Protein AF-0000000079326533 (afdb_homodimer)

Foldseek 3Di:
DAAFLRLVVVLQPDADAQQKKKWFFQAFLWIWIDFHNAIETFLQQQDDDPQWPDHGRYDLLRLQRHQEYEFFAPDCSGVVLVRVLNNCVSHVNYAYEAAPVCLVVSCVSSVPHSVSYDHAFAQDWDDGPQKIKHWHQAQLVHRDADPVPRGHRGTWMWIDHSNAIETRRGAHADDPCPLVSVCVVPAHQEYEAEALADDDVCVVVVNRHGHHLVRLLVSCLSRQHNEYEYHNAHTGPVRHDDCVVSVVVNCVPRVRRHYDDDDGSDMDMIGHD/DAAFLRLVVVLQPDADAQQKKKWFFQAFLWIWIDFHNAIETFLQQQDDDPQWPDHGRYDLLRLQRHQEYEAFAPDCSRVVLVRVLSNCVSHVNYAYEAAPVCLVVSCVPSVPHSVSYDHAFAQDWDDGPQKIKHWHQAQLVHRDADPVPRGHRGTWMWIDHSNAIETRRGAHADDPCPLVSVCVVPAHQEYEAEALADDDVCVVVVNRHGHHLVRLLVSCLSRQHNEYEYHNAHTGPVRHDDCVVSVVVNCVPRVRRHYDDDDGSDMDMTGHD

Radius of gyration: 26.58 Å; Cα contacts (8 Å, |Δi|>4): 1371; chains: 2; bounding box: 43×78×54 Å

Secondary structure (DSSP, 8-state):
---HHHHHHHHHH----TTEEEEEEEETTEEEEEETTEEEEES---S--TT-SS--SS-GGG----SEEE--SSSTTTS-HHHHHHHHHHSTT-EEEEEGGGHHHHHHHHT--GGGEEEE-BT-EEEETTEEEEEEE-BSSS----TTT---SSEEEEEEETTEEEEE--S-B--TTHHHHHHTT-S-SEEEEE-----HHHHHTT------HHHHHHHHHHH--SEEEEESSSS-GGG---HHHHHHHHHHH-TTS-B----TT-EEEEE--/---HHHHHHHHHH----TTEEEEEEEETTEEEEEETTEEEEES---S--TT-SS--SS-GGG----SEEE--SSSTTTS-HHHHHHHHHHSTT-EEEEEGGGHHHHHHHHT--GGGEEEE-BT-EEEETTEEEEEEE-BSSS----TTT---SSEEEEEEETTEEEEE--S-B--TTHHHHHHTT-S-SEEEEE-----HHHHHTT------HHHHHHHHHHH--SEEEEESSSS-GGG---HHHHHHHHHHH-TTS-B----TT-EEEEE--

Organism: NCBI:txid704125

Sequence (546 aa):
MKKGLDLIKDIDDCVLEDGKIAFWWLGQLGYVIKIGKTVVYLDAFLSENVDRNVQPLLKPQEVVNADIILGTHDHEDHIDRGVWHQLSISSPNAKFVVSKLLIKSLSRELNIPEDRFIGLDDGMSISEANLKISGIASAHEFLDQDLKTGIYPYLGYIIEGNGCVLYHSGDTCLYEGMYSKLKKWGSLDIMFIPINGRDAARYNRNCIGNMTYQEAVDLAGHLKPGLVVPGHYEMFSLNSEDPLLFKDYLEAKYPGVEYWIGNHGDRVLVRHKMKKGLDLIKDIDDCVLEDGKIAFWWLGQLGYVIKIGKTVVYLDAFLSENVDRNVQPLLKPQEVVNADIILGTHDHEDHIDRGVWHQLSISSPNAKFVVSKLLIKSLSRELNIPEDRFIGLDDGMSISEANLKISGIASAHEFLDQDLKTGIYPYLGYIIEGNGCVLYHSGDTCLYEGMYSKLKKWGSLDIMFIPINGRDAARYNRNCIGNMTYQEAVDLAGHLKPGLVVPGHYEMFSLNSEDPLLFKDYLEAKYPGVEYWIGNHGDRVLVRHK

pLDDT: mean 97.2, std 2.76, range [72.44, 98.88]

Structure (mmCIF, N/CA/C/O backbone):
data_AF-0000000079326533-model_v1
#
loop_
_entity.id
_entity.type
_entity.pdbx_description
1 polymer 'MBL fold metallo-hydrolase'
#
loop_
_atom_site.group_PDB
_atom_site.id
_atom_site.type_symbol
_atom_site.label_atom_id
_atom_site.label_alt_id
_atom_site.label_comp_id
_atom_site.label_asym_id
_atom_site.label_entity_id
_atom_site.label_seq_id
_atom_site.pdbx_PDB_ins_code
_atom_site.Cartn_x
_atom_site.Cartn_y
_atom_site.Cartn_z
_atom_site.occupancy
_atom_site.B_iso_or_equiv
_atom_site.auth_seq_id
_atom_site.auth_comp_id
_atom_site.auth_asym_id
_atom_site.auth_atom_id
_atom_site.pdbx_PDB_model_num
ATOM 1 N N . MET A 1 1 ? 11.477 -17.484 -27.344 1 78.31 1 MET A N 1
ATOM 2 C CA . MET A 1 1 ? 10.352 -17.938 -26.531 1 78.31 1 MET A CA 1
ATOM 3 C C . MET A 1 1 ? 9.992 -19.375 -26.859 1 78.31 1 MET A C 1
ATOM 5 O O . MET A 1 1 ? 9.703 -19.703 -28.016 1 78.31 1 MET A O 1
ATOM 9 N N . LYS A 1 2 ? 10.305 -20.312 -25.922 1 86.81 2 LYS A N 1
ATOM 10 C CA . LYS A 1 2 ? 9.945 -21.719 -26.125 1 86.81 2 LYS A CA 1
ATOM 11 C C . LYS A 1 2 ? 8.461 -21.953 -25.844 1 86.81 2 LYS A C 1
ATOM 13 O O . LYS A 1 2 ? 7.898 -21.375 -24.922 1 86.81 2 LYS A O 1
ATOM 18 N N . LYS A 1 3 ? 7.836 -22.828 -26.719 1 94.25 3 LYS A N 1
ATOM 19 C CA . LYS A 1 3 ? 6.434 -23.172 -26.516 1 94.25 3 LYS A CA 1
ATOM 20 C C . LYS A 1 3 ? 6.176 -24.641 -26.875 1 94.25 3 LYS A C 1
ATOM 22 O O . LYS A 1 3 ? 7.066 -25.312 -27.391 1 94.25 3 LYS A O 1
ATOM 27 N N . GLY A 1 4 ? 5.086 -25.062 -26.531 1 96.5 4 GLY A N 1
ATOM 28 C CA . GLY A 1 4 ? 4.664 -26.406 -26.875 1 96.5 4 GLY A CA 1
ATOM 29 C C . GLY A 1 4 ? 5.629 -27.469 -26.391 1 96.5 4 GLY A C 1
ATOM 30 O O . GLY A 1 4 ? 6.109 -27.422 -25.25 1 96.5 4 GLY A O 1
ATOM 31 N N . LEU A 1 5 ? 5.852 -28.422 -27.203 1 96.88 5 LEU A N 1
ATOM 32 C CA . LEU A 1 5 ? 6.656 -29.594 -26.844 1 96.88 5 LEU A CA 1
ATOM 33 C C . LEU A 1 5 ? 8.109 -29.188 -26.594 1 96.88 5 LEU A C 1
ATOM 35 O O . LEU A 1 5 ? 8.797 -29.797 -25.781 1 96.88 5 LEU A O 1
ATOM 39 N N . ASP A 1 6 ? 8.523 -28.172 -27.281 1 97.25 6 ASP A N 1
ATOM 40 C CA . ASP A 1 6 ? 9.875 -27.672 -27.031 1 97.25 6 ASP A CA 1
ATOM 41 C C . ASP A 1 6 ? 10.023 -27.156 -25.609 1 97.25 6 ASP A C 1
ATOM 43 O O . ASP A 1 6 ? 11.062 -27.328 -24.984 1 97.25 6 ASP A O 1
ATOM 47 N N . LEU A 1 7 ? 9.031 -26.438 -25.109 1 98.19 7 LEU A N 1
ATOM 48 C CA . LEU A 1 7 ? 9.023 -25.953 -23.719 1 98.19 7 LEU A CA 1
ATOM 49 C C . LEU A 1 7 ? 8.992 -27.125 -22.75 1 98.19 7 LEU A C 1
ATOM 51 O O . LEU A 1 7 ? 9.758 -27.156 -21.781 1 98.19 7 LEU A O 1
ATOM 55 N N . ILE A 1 8 ? 8.164 -28.141 -23.031 1 98.44 8 ILE A N 1
ATOM 56 C CA . ILE A 1 8 ? 8.062 -29.312 -22.172 1 98.44 8 ILE A CA 1
ATOM 57 C C . ILE A 1 8 ? 9.414 -30.016 -22.109 1 98.44 8 ILE A C 1
ATOM 59 O O . ILE A 1 8 ? 9.883 -30.391 -21.031 1 98.44 8 ILE A O 1
ATOM 63 N N . LYS A 1 9 ? 10 -30.141 -23.25 1 97.88 9 LYS A N 1
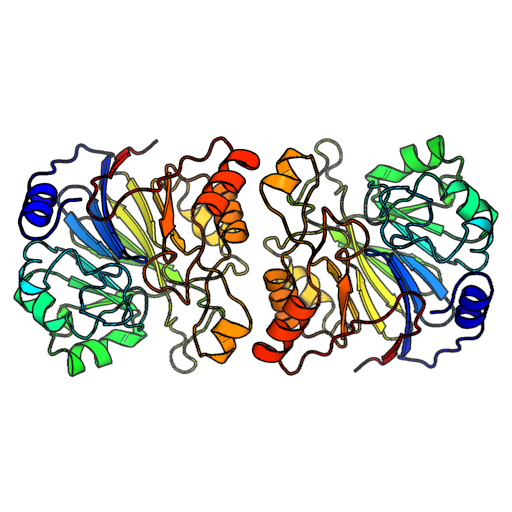ATOM 64 C CA . LYS A 1 9 ? 11.305 -30.781 -23.328 1 97.88 9 LYS A CA 1
ATOM 65 C C . LYS A 1 9 ? 12.344 -30 -22.531 1 97.88 9 LYS A C 1
ATOM 67 O O . LYS A 1 9 ? 13.188 -30.578 -21.844 1 97.88 9 LYS A O 1
ATOM 72 N N . ASP A 1 10 ? 12.352 -28.688 -22.672 1 98.19 10 ASP A N 1
ATOM 73 C CA . ASP A 1 10 ? 13.289 -27.859 -21.938 1 98.19 10 ASP A CA 1
ATOM 74 C C . ASP A 1 10 ? 13.125 -28.047 -20.422 1 98.19 10 ASP A C 1
ATOM 76 O O . ASP A 1 10 ? 14.117 -28.125 -19.688 1 98.19 10 ASP A O 1
ATOM 80 N N . ILE A 1 11 ? 11.898 -28.094 -19.938 1 98.25 11 ILE A N 1
ATOM 81 C CA . ILE A 1 11 ? 11.602 -28.312 -18.516 1 98.25 11 ILE A CA 1
ATOM 82 C C . ILE A 1 11 ? 12.109 -29.688 -18.094 1 98.25 11 ILE A C 1
ATOM 84 O O . ILE A 1 11 ? 12.789 -29.812 -17.062 1 98.25 11 ILE A O 1
ATOM 88 N N . ASP A 1 12 ? 11.828 -30.688 -18.891 1 98 12 ASP A N 1
ATOM 89 C CA . ASP A 1 12 ? 12.188 -32.062 -18.547 1 98 12 ASP A CA 1
ATOM 90 C C . ASP A 1 12 ? 13.703 -32.25 -18.547 1 98 12 ASP A C 1
ATOM 92 O O . ASP A 1 12 ? 14.234 -33 -17.719 1 98 12 ASP A O 1
ATOM 96 N N . ASP A 1 13 ? 14.359 -31.547 -19.438 1 97.75 13 ASP A N 1
ATOM 97 C CA . ASP A 1 13 ? 15.805 -31.719 -19.594 1 97.75 13 ASP A CA 1
ATOM 98 C C . ASP A 1 13 ? 16.578 -30.906 -18.562 1 97.75 13 ASP A C 1
ATOM 100 O O . ASP A 1 13 ? 17.781 -31.109 -18.375 1 97.75 13 ASP A O 1
ATOM 104 N N . CYS A 1 14 ? 15.891 -30.016 -17.938 1 97.62 14 CYS A N 1
ATOM 105 C CA . CYS A 1 14 ? 16.547 -29.172 -16.953 1 97.62 14 CYS A CA 1
ATOM 106 C C . CYS A 1 14 ? 16.891 -29.969 -15.695 1 97.62 14 CYS A C 1
ATOM 108 O O . CYS A 1 14 ? 16 -30.469 -15.008 1 97.62 14 CYS A O 1
ATOM 110 N N . VAL A 1 15 ? 18.172 -30.156 -15.422 1 97.25 15 VAL A N 1
ATOM 111 C CA . VAL A 1 15 ? 18.656 -30.828 -14.219 1 97.25 15 VAL A CA 1
ATOM 112 C C . VAL A 1 15 ? 19.219 -29.812 -13.242 1 97.25 15 VAL A C 1
ATOM 114 O O . VAL A 1 15 ? 20.078 -29 -13.609 1 97.25 15 VAL A O 1
ATOM 117 N N . LEU A 1 16 ? 18.719 -29.859 -12.023 1 97 16 LEU A N 1
ATOM 118 C CA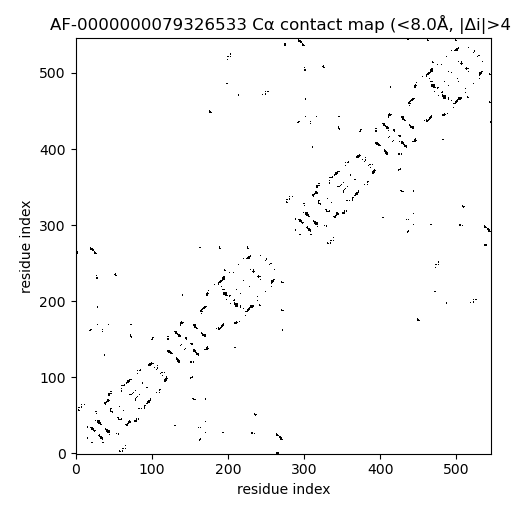 . LEU A 1 16 ? 19.078 -28.828 -11.055 1 97 16 LEU A CA 1
ATOM 119 C C . LEU A 1 16 ? 19.953 -29.406 -9.961 1 97 16 LEU A C 1
ATOM 121 O O . LEU A 1 16 ? 19.672 -30.484 -9.43 1 97 16 LEU A O 1
ATOM 125 N N . GLU A 1 17 ? 21 -28.672 -9.648 1 96.06 17 GLU A N 1
ATOM 126 C CA . GLU A 1 17 ? 21.797 -28.969 -8.469 1 96.06 17 GLU A CA 1
ATOM 127 C C . GLU A 1 17 ? 21.094 -28.531 -7.188 1 96.06 17 GLU A C 1
ATOM 129 O O . GLU A 1 17 ? 20.109 -27.797 -7.238 1 96.06 17 GLU A O 1
ATOM 134 N N . ASP A 1 18 ? 21.641 -29.047 -6.062 1 95.5 18 ASP A N 1
ATOM 135 C CA . ASP A 1 18 ? 21.109 -28.594 -4.773 1 95.5 18 ASP A CA 1
ATOM 136 C C . ASP A 1 18 ? 21.219 -27.078 -4.637 1 95.5 18 ASP A C 1
ATOM 138 O O . ASP A 1 18 ? 22.219 -26.484 -5.027 1 95.5 18 ASP A O 1
ATOM 142 N N . GLY A 1 19 ? 20.188 -26.484 -4.176 1 96.56 19 GLY A N 1
ATOM 143 C CA . GLY A 1 19 ? 20.219 -25.047 -3.939 1 96.56 19 GLY A CA 1
ATOM 144 C C . GLY A 1 19 ? 19.844 -24.234 -5.168 1 96.56 19 GLY A C 1
ATOM 145 O O . GLY A 1 19 ? 20.078 -23.031 -5.207 1 96.56 19 GLY A O 1
ATOM 146 N N . LYS A 1 20 ? 19.281 -24.953 -6.176 1 97 20 LYS A N 1
ATOM 147 C CA . LYS A 1 20 ? 18.875 -24.234 -7.383 1 97 20 LYS A CA 1
ATOM 148 C C . LYS A 1 20 ? 17.406 -24.484 -7.695 1 97 20 LYS A C 1
ATOM 150 O O . LYS A 1 20 ? 16.859 -25.531 -7.336 1 97 20 LYS A O 1
ATOM 155 N N . ILE A 1 21 ? 16.844 -23.547 -8.328 1 97.62 21 ILE A N 1
ATOM 156 C CA . ILE A 1 21 ? 15.469 -23.609 -8.797 1 97.62 21 ILE A CA 1
ATOM 157 C C . ILE A 1 21 ? 15.359 -22.969 -10.18 1 97.62 21 ILE A C 1
ATOM 159 O O . ILE A 1 21 ? 16.109 -22.047 -10.492 1 97.62 21 ILE A O 1
ATOM 163 N N . ALA A 1 22 ? 14.555 -23.562 -11.008 1 98.5 22 ALA A N 1
ATOM 164 C CA . ALA A 1 22 ? 14.281 -22.969 -12.32 1 98.5 22 ALA A CA 1
ATOM 165 C C . ALA A 1 22 ? 12.805 -22.641 -12.469 1 98.5 22 ALA A C 1
ATOM 167 O O . ALA A 1 22 ? 11.945 -23.328 -11.906 1 98.5 22 ALA A O 1
ATOM 168 N N . PHE A 1 23 ? 12.539 -21.562 -13.203 1 98.75 23 PHE A N 1
ATOM 169 C CA . PHE A 1 23 ? 11.148 -21.297 -13.539 1 98.75 23 PHE A CA 1
ATOM 170 C C . PHE A 1 23 ? 11.016 -20.859 -14.992 1 98.75 23 PHE A C 1
ATOM 172 O O . PHE A 1 23 ? 12.008 -20.453 -15.617 1 98.75 23 PHE A O 1
ATOM 179 N N . TRP A 1 24 ? 9.859 -21.047 -15.539 1 98.81 24 TRP A N 1
ATOM 180 C CA . TRP A 1 24 ? 9.406 -20.594 -16.844 1 98.81 24 TRP A CA 1
ATOM 181 C C . TRP A 1 24 ? 8.102 -19.812 -16.734 1 98.81 24 TRP A C 1
ATOM 183 O O . TRP A 1 24 ? 7.137 -20.281 -16.125 1 98.81 24 TRP A O 1
ATOM 193 N N . TRP A 1 25 ? 8.078 -18.656 -17.328 1 98.62 25 TRP A N 1
ATOM 194 C CA . TRP A 1 25 ? 6.898 -17.797 -17.234 1 98.62 25 TRP A CA 1
ATOM 195 C C . TRP A 1 25 ? 5.875 -18.172 -18.297 1 98.62 25 TRP A C 1
ATOM 197 O O . TRP A 1 25 ? 6.188 -18.172 -19.5 1 98.62 25 TRP A O 1
ATOM 207 N N . LEU A 1 26 ? 4.688 -18.438 -17.844 1 98 26 LEU A N 1
ATOM 208 C CA . LEU A 1 26 ? 3.617 -18.797 -18.766 1 98 26 LEU A CA 1
ATOM 209 C C . LEU A 1 26 ? 2.732 -17.594 -19.078 1 98 26 LEU A C 1
ATOM 211 O O . LEU A 1 26 ? 1.905 -17.641 -19.984 1 98 26 LEU A O 1
ATOM 215 N N . GLY A 1 27 ? 2.893 -16.531 -18.359 1 96.81 27 GLY A N 1
ATOM 216 C CA . GLY A 1 27 ? 2.062 -15.344 -18.484 1 96.81 27 GLY A CA 1
ATOM 217 C C . GLY A 1 27 ? 1.188 -15.102 -17.266 1 96.81 27 GLY A C 1
ATOM 218 O O . GLY A 1 27 ? 0.969 -16 -16.453 1 96.81 27 GLY A O 1
ATOM 219 N N . GLN A 1 28 ? 0.713 -13.773 -17.094 1 96.56 28 GLN A N 1
ATOM 220 C CA . GLN A 1 28 ? -0.075 -13.406 -15.914 1 96.56 28 GLN A CA 1
ATOM 221 C C . GLN A 1 28 ? 0.679 -13.719 -14.625 1 96.56 28 GLN A C 1
ATOM 223 O O . GLN A 1 28 ? 1.794 -13.234 -14.422 1 96.56 28 GLN A O 1
ATOM 228 N N . LEU A 1 29 ? 0.212 -14.531 -13.766 1 98.12 29 LEU A N 1
ATOM 229 C CA . LEU A 1 29 ? 0.933 -15.062 -12.609 1 98.12 29 LEU A CA 1
ATOM 230 C C . LEU A 1 29 ? 1.114 -16.578 -12.734 1 98.12 29 LEU A C 1
ATOM 232 O O . LEU A 1 29 ? 1.113 -17.281 -11.727 1 98.12 29 LEU A O 1
ATOM 236 N N . GLY A 1 30 ? 1.212 -16.969 -13.992 1 98.44 30 GLY A N 1
ATOM 237 C CA . GLY A 1 30 ? 1.412 -18.375 -14.273 1 98.44 30 GLY A CA 1
ATOM 238 C C . GLY A 1 30 ? 2.865 -18.734 -14.516 1 98.44 30 GLY A C 1
ATOM 239 O O . GLY A 1 30 ? 3.539 -18.109 -15.336 1 98.44 30 GLY A O 1
ATOM 240 N N . TYR A 1 31 ? 3.324 -19.766 -13.859 1 98.75 31 TYR A N 1
ATOM 241 C CA . TYR A 1 31 ? 4.711 -20.219 -13.977 1 98.75 31 TYR A CA 1
ATOM 242 C C . TYR A 1 31 ? 4.801 -21.734 -13.93 1 98.75 31 TYR A C 1
ATOM 244 O O . TYR A 1 31 ? 3.934 -22.406 -13.352 1 98.75 31 TYR A O 1
ATOM 252 N N . VAL A 1 32 ? 5.82 -22.266 -14.586 1 98.81 32 VAL A N 1
ATOM 253 C CA . VAL A 1 32 ? 6.332 -23.594 -14.242 1 98.81 32 VAL A CA 1
ATOM 254 C C . VAL A 1 32 ? 7.598 -23.453 -13.406 1 98.81 32 VAL A C 1
ATOM 256 O O . VAL A 1 32 ? 8.492 -22.672 -13.742 1 98.81 32 VAL A O 1
ATOM 259 N N . ILE A 1 33 ? 7.582 -24.125 -12.312 1 98.69 33 ILE A N 1
ATOM 260 C CA . ILE A 1 33 ? 8.773 -24.156 -11.469 1 98.69 33 ILE A CA 1
ATOM 261 C C . ILE A 1 33 ? 9.32 -25.578 -11.391 1 98.69 33 ILE A C 1
ATOM 263 O O . ILE A 1 33 ? 8.555 -26.531 -11.289 1 98.69 33 ILE A O 1
ATOM 267 N N . LYS A 1 34 ? 10.539 -25.719 -11.578 1 98.56 34 LYS A N 1
ATOM 268 C CA . LYS A 1 34 ? 11.227 -26.953 -11.25 1 98.56 34 LYS A CA 1
ATOM 269 C C . LYS A 1 34 ? 12.109 -26.797 -10.016 1 98.56 34 LYS A C 1
ATOM 271 O O . LYS A 1 34 ? 12.953 -25.891 -9.969 1 98.56 34 LYS A O 1
ATOM 276 N N . ILE A 1 35 ? 11.844 -27.547 -9.047 1 97 35 ILE A N 1
ATOM 277 C CA . ILE A 1 35 ? 12.57 -27.547 -7.777 1 97 35 ILE A CA 1
ATOM 278 C C . ILE A 1 35 ? 13 -28.969 -7.434 1 97 35 ILE A C 1
ATOM 280 O O . ILE A 1 35 ? 12.172 -29.812 -7.094 1 97 35 ILE A O 1
ATOM 284 N N . GLY A 1 36 ? 14.32 -29.203 -7.465 1 95.38 36 GLY A N 1
ATOM 285 C CA . GLY A 1 36 ? 14.766 -30.594 -7.496 1 95.38 36 GLY A CA 1
ATOM 286 C C . GLY A 1 36 ? 14.281 -31.359 -8.711 1 95.38 36 GLY A C 1
ATOM 287 O O . GLY A 1 36 ? 14.516 -30.938 -9.852 1 95.38 36 GLY A O 1
ATOM 288 N N . LYS A 1 37 ? 13.547 -32.406 -8.461 1 95.88 37 LYS A N 1
ATOM 289 C CA . LYS A 1 37 ? 13.008 -33.219 -9.555 1 95.88 37 LYS A CA 1
ATOM 290 C C . LYS A 1 37 ? 11.523 -32.938 -9.758 1 95.88 37 LYS A C 1
ATOM 292 O O . LYS A 1 37 ? 10.906 -33.438 -10.695 1 95.88 37 LYS A O 1
ATOM 297 N N . THR A 1 38 ? 10.969 -32.094 -8.898 1 98.19 38 THR A N 1
ATOM 298 C CA . THR A 1 38 ? 9.531 -31.844 -8.891 1 98.19 38 THR A CA 1
ATOM 299 C C . THR A 1 38 ? 9.156 -30.703 -9.828 1 98.19 38 THR A C 1
ATOM 301 O O . THR A 1 38 ? 9.82 -29.656 -9.836 1 98.19 38 THR A O 1
ATOM 304 N N . VAL A 1 39 ? 8.164 -30.906 -10.664 1 98.81 39 VAL A N 1
ATOM 305 C CA . VAL A 1 39 ? 7.641 -29.891 -11.562 1 98.81 39 VAL A CA 1
ATOM 306 C C . VAL A 1 39 ? 6.297 -29.375 -11.047 1 98.81 39 VAL A C 1
ATOM 308 O O . VAL A 1 39 ? 5.363 -30.156 -10.852 1 98.81 39 VAL A O 1
ATOM 311 N N . VAL A 1 40 ? 6.195 -28.062 -10.805 1 98.88 40 VAL A N 1
ATOM 312 C CA . VAL A 1 40 ? 4.992 -27.438 -10.266 1 98.88 40 VAL A CA 1
ATOM 313 C C . VAL A 1 40 ? 4.457 -26.406 -11.266 1 98.88 40 VAL A C 1
ATOM 315 O O . VAL A 1 40 ? 5.203 -25.547 -11.742 1 98.88 40 VAL A O 1
ATOM 318 N N . TYR A 1 41 ? 3.229 -26.5 -11.648 1 98.88 41 TYR A N 1
ATOM 319 C CA . TYR A 1 41 ? 2.545 -25.469 -12.406 1 98.88 41 TYR A CA 1
ATOM 320 C C . TYR A 1 41 ? 1.752 -24.547 -11.477 1 98.88 41 TYR A C 1
ATOM 322 O O . TYR A 1 41 ? 0.833 -25 -10.789 1 98.88 41 TYR A O 1
ATOM 330 N N . LEU A 1 42 ? 2.107 -23.266 -11.438 1 98.75 42 LEU A N 1
ATOM 331 C CA . LEU A 1 42 ? 1.472 -22.234 -10.602 1 98.75 42 LEU A CA 1
ATOM 332 C C . LEU A 1 42 ? 0.521 -21.375 -11.43 1 98.75 42 LEU A C 1
ATOM 334 O O . LEU A 1 42 ? 0.945 -20.719 -12.383 1 98.75 42 LEU A O 1
ATOM 338 N N . ASP A 1 43 ? -0.757 -21.406 -11.07 1 98.81 43 ASP A N 1
ATOM 339 C CA . ASP A 1 43 ? -1.742 -20.531 -11.703 1 98.81 43 ASP A CA 1
ATOM 340 C C . ASP A 1 43 ? -1.617 -20.562 -13.219 1 98.81 43 ASP A C 1
ATOM 342 O O . ASP A 1 43 ? -1.626 -19.531 -13.875 1 98.81 43 ASP A O 1
ATOM 346 N N . ALA A 1 44 ? -1.469 -21.781 -13.758 1 98.5 44 ALA A N 1
ATOM 347 C CA . ALA A 1 44 ? -1.322 -21.922 -15.203 1 98.5 44 ALA A CA 1
ATOM 348 C C . ALA A 1 44 ? -2.629 -21.594 -15.922 1 98.5 44 ALA A C 1
ATOM 350 O O . ALA A 1 44 ? -3.627 -22.297 -15.766 1 98.5 44 ALA A O 1
ATOM 351 N N . PHE A 1 45 ? -2.625 -20.547 -16.625 1 98.06 45 PHE A N 1
ATOM 352 C CA . PHE A 1 45 ? -3.758 -20.125 -17.438 1 98.06 45 PHE A CA 1
ATOM 353 C C . PHE A 1 45 ? -3.559 -20.562 -18.891 1 98.06 45 PHE A C 1
ATOM 355 O O . PHE A 1 45 ? -2.863 -19.875 -19.656 1 98.06 45 PHE A O 1
ATOM 362 N N . LEU A 1 46 ? -4.246 -21.641 -19.328 1 98.06 46 LEU A N 1
ATOM 363 C CA . LEU A 1 46 ? -3.904 -22.281 -20.594 1 98.06 46 LEU A CA 1
ATOM 364 C C . LEU A 1 46 ? -5.086 -22.234 -21.562 1 98.06 46 LEU A C 1
ATOM 366 O O . LEU A 1 46 ? -4.949 -22.594 -22.734 1 98.06 46 LEU A O 1
ATOM 370 N N . SER A 1 47 ? -6.242 -21.797 -21.078 1 96.56 47 SER A N 1
ATOM 371 C CA . SER A 1 47 ? -7.398 -21.672 -21.953 1 96.56 47 SER A CA 1
ATOM 372 C C . SER A 1 47 ? -7.191 -20.547 -22.969 1 96.56 47 SER A C 1
ATOM 374 O O . SER A 1 47 ? -6.598 -19.516 -22.656 1 96.56 47 SER A O 1
ATOM 376 N N . GLU A 1 48 ? -7.727 -20.844 -24.141 1 92.44 48 GLU A N 1
ATOM 377 C CA . GLU A 1 48 ? -7.789 -19.766 -25.109 1 92.44 48 GLU A CA 1
ATOM 378 C C . GLU A 1 48 ? -8.844 -18.719 -24.734 1 92.44 48 GLU A C 1
ATOM 380 O O . GLU A 1 48 ? -9.859 -19.062 -24.125 1 92.44 48 GLU A O 1
ATOM 385 N N . ASN A 1 49 ? -8.508 -17.562 -24.922 1 89.5 49 ASN A N 1
ATOM 386 C CA . ASN A 1 49 ? -9.383 -16.438 -24.641 1 89.5 49 ASN A CA 1
ATOM 387 C C . ASN A 1 49 ? -9.148 -15.297 -25.641 1 89.5 49 ASN A C 1
ATOM 389 O O . ASN A 1 49 ? -8 -14.914 -25.891 1 89.5 49 ASN A O 1
ATOM 393 N N . VAL A 1 50 ? -10.195 -14.781 -26.203 1 88.31 50 VAL A N 1
ATOM 394 C CA . VAL A 1 50 ? -10.109 -13.789 -27.266 1 88.31 50 VAL A CA 1
ATOM 395 C C . VAL A 1 50 ? -9.547 -12.484 -26.719 1 88.31 50 VAL A C 1
ATOM 397 O O . VAL A 1 50 ? -8.969 -11.68 -27.453 1 88.31 50 VAL A O 1
ATOM 400 N N . ASP A 1 51 ? -9.672 -12.289 -25.484 1 90.44 51 ASP A N 1
ATOM 401 C CA . ASP A 1 51 ? -9.266 -11.016 -24.891 1 90.44 51 ASP A CA 1
ATOM 402 C C . ASP A 1 51 ? -7.801 -11.055 -24.453 1 90.44 51 ASP A C 1
ATOM 404 O O . ASP A 1 51 ? -7.246 -10.039 -24.031 1 90.44 51 ASP A O 1
ATOM 408 N N . ARG A 1 52 ? -7.168 -12.203 -24.594 1 94.31 52 ARG A N 1
ATOM 409 C CA . ARG A 1 52 ? -5.777 -12.352 -24.172 1 94.31 52 ARG A CA 1
ATOM 410 C C . ARG A 1 52 ? -4.832 -11.672 -25.172 1 94.31 52 ARG A C 1
ATOM 412 O O . ARG A 1 52 ? -5.02 -11.781 -26.375 1 94.31 52 ARG A O 1
ATOM 419 N N . ASN A 1 53 ? -3.855 -10.961 -24.672 1 94 53 ASN A N 1
ATOM 420 C CA . ASN A 1 53 ? -2.789 -10.398 -25.484 1 94 53 ASN A CA 1
ATOM 421 C C . ASN A 1 53 ? -1.701 -11.422 -25.781 1 94 53 ASN A C 1
ATOM 423 O O . ASN A 1 53 ? -0.938 -11.266 -26.734 1 94 53 ASN A O 1
ATOM 427 N N . VAL A 1 54 ? -1.607 -12.43 -24.891 1 91.56 54 VAL A N 1
ATOM 428 C CA . VAL A 1 54 ? -0.583 -13.461 -24.984 1 91.56 54 VAL A CA 1
ATOM 429 C C . VAL A 1 54 ? -1.245 -14.836 -25.078 1 91.56 54 VAL A C 1
ATOM 431 O O . VAL A 1 54 ? -1.928 -15.266 -24.141 1 91.56 54 VAL A O 1
ATOM 434 N N . GLN A 1 55 ? -1.019 -15.445 -26.141 1 93.69 55 GLN A N 1
ATOM 435 C CA . GLN A 1 55 ? -1.596 -16.781 -26.297 1 93.69 55 GLN A CA 1
ATOM 436 C C . GLN A 1 55 ? -0.911 -17.797 -25.391 1 93.69 55 GLN A C 1
ATOM 438 O O . GLN A 1 55 ? 0.266 -17.641 -25.062 1 93.69 55 GLN A O 1
ATOM 443 N N . PRO A 1 56 ? -1.688 -18.875 -25.047 1 97.12 56 PRO A N 1
ATOM 444 C CA . PRO A 1 56 ? -1.057 -19.875 -24.188 1 97.12 56 PRO A CA 1
ATOM 445 C C . PRO A 1 56 ? 0.161 -20.531 -24.844 1 97.12 56 PRO A C 1
ATOM 447 O O . PRO A 1 56 ? 0.155 -20.781 -26.047 1 97.12 56 PRO A O 1
ATOM 450 N N . LEU A 1 57 ? 1.169 -20.781 -24.109 1 97.38 57 LEU A N 1
ATOM 451 C CA . LEU A 1 57 ? 2.398 -21.375 -24.609 1 97.38 57 LEU A CA 1
ATOM 452 C C . LEU A 1 57 ? 2.25 -22.891 -24.75 1 97.38 57 LEU A C 1
ATOM 454 O O . LEU A 1 57 ? 3.039 -23.531 -25.438 1 97.38 57 LEU A O 1
ATOM 458 N N . LEU A 1 58 ? 1.274 -23.438 -24.031 1 98.25 58 LEU A N 1
ATOM 459 C CA . LEU A 1 58 ? 1.051 -24.875 -23.984 1 98.25 58 LEU A CA 1
ATOM 460 C C . LEU A 1 58 ? -0.428 -25.203 -24.156 1 98.25 58 LEU A C 1
ATOM 462 O O . LEU A 1 58 ? -1.292 -24.516 -23.609 1 98.25 58 LEU A O 1
ATOM 466 N N . LYS A 1 59 ? -0.638 -26.219 -24.875 1 97.94 59 LYS A N 1
ATOM 467 C CA . LYS A 1 59 ? -1.956 -26.844 -24.812 1 97.94 59 LYS A CA 1
ATOM 468 C C . LYS A 1 59 ? -2.078 -27.734 -23.578 1 97.94 59 LYS A C 1
ATOM 470 O O . LYS A 1 59 ? -1.099 -28.359 -23.156 1 97.94 59 LYS A O 1
ATOM 475 N N . PRO A 1 60 ? -3.281 -27.75 -23.094 1 98.06 60 PRO A N 1
ATOM 476 C CA . PRO A 1 60 ? -3.453 -28.547 -21.875 1 98.06 60 PRO A CA 1
ATOM 477 C C . PRO A 1 60 ? -2.977 -29.984 -22.062 1 98.06 60 PRO A C 1
ATOM 479 O O . PRO A 1 60 ? -2.41 -30.578 -21.125 1 98.06 60 PRO A O 1
ATOM 482 N N . GLN A 1 61 ? -3.088 -30.578 -23.25 1 98.06 61 GLN A N 1
ATOM 483 C CA . GLN A 1 61 ? -2.721 -31.969 -23.516 1 98.06 61 GLN A CA 1
ATOM 484 C C . GLN A 1 61 ? -1.206 -32.125 -23.516 1 98.06 61 GLN A C 1
ATOM 486 O O . GLN A 1 61 ? -0.707 -33.25 -23.375 1 98.06 61 GLN A O 1
ATOM 491 N N . GLU A 1 62 ? -0.556 -31.078 -23.688 1 98.44 62 GLU A N 1
ATOM 492 C CA . GLU A 1 62 ? 0.901 -31.141 -23.766 1 98.44 62 GLU A CA 1
ATOM 493 C C . GLU A 1 62 ? 1.531 -31.172 -22.375 1 98.44 62 GLU A C 1
ATOM 495 O O . GLU A 1 62 ? 2.715 -31.484 -22.234 1 98.44 62 GLU A O 1
ATOM 500 N N . VAL A 1 63 ? 0.79 -30.828 -21.312 1 98.69 63 VAL A N 1
ATOM 501 C CA . VAL A 1 63 ? 1.288 -30.812 -19.953 1 98.69 63 VAL A CA 1
ATOM 502 C C . VAL A 1 63 ? 1.284 -32.25 -19.375 1 98.69 63 VAL A C 1
ATOM 504 O O . VAL A 1 63 ? 0.358 -32.625 -18.672 1 98.69 63 VAL A O 1
ATOM 507 N N . VAL A 1 64 ? 2.334 -32.969 -19.625 1 98.38 64 VAL A N 1
ATOM 508 C CA . VAL A 1 64 ? 2.383 -34.406 -19.281 1 98.38 64 VAL A CA 1
ATOM 509 C C . VAL A 1 64 ? 3.334 -34.594 -18.094 1 98.38 64 VAL A C 1
ATOM 511 O O . VAL A 1 64 ? 3.49 -35.719 -17.609 1 98.38 64 VAL A O 1
ATOM 514 N N . ASN A 1 65 ? 3.918 -33.531 -17.656 1 98.44 65 ASN A N 1
ATOM 515 C CA . ASN A 1 65 ? 5.039 -33.688 -16.734 1 98.44 65 ASN A CA 1
ATOM 516 C C . ASN A 1 65 ? 4.746 -33.031 -15.383 1 98.44 65 ASN A C 1
ATOM 518 O O . ASN A 1 65 ? 5.645 -32.875 -14.562 1 98.44 65 ASN A O 1
ATOM 522 N N . ALA A 1 66 ? 3.5 -32.625 -15.086 1 98.81 66 ALA A N 1
ATOM 523 C CA . ALA A 1 66 ? 3.188 -31.938 -13.836 1 98.81 66 ALA A CA 1
ATOM 524 C C . ALA A 1 66 ? 3.18 -32.906 -12.664 1 98.81 66 ALA A C 1
ATOM 526 O O . ALA A 1 66 ? 2.566 -34 -12.75 1 98.81 66 ALA A O 1
ATOM 527 N N . ASP A 1 67 ? 3.93 -32.594 -11.617 1 98.81 67 ASP A N 1
ATOM 528 C CA . ASP A 1 67 ? 3.793 -33.312 -10.344 1 98.81 67 ASP A CA 1
ATOM 529 C C . ASP A 1 67 ? 2.742 -32.656 -9.461 1 98.81 67 ASP A C 1
ATOM 531 O O . ASP A 1 67 ? 2.027 -33.312 -8.719 1 98.81 67 ASP A O 1
ATOM 535 N N . ILE A 1 68 ? 2.701 -31.344 -9.492 1 98.88 68 ILE A N 1
ATOM 536 C CA . ILE A 1 68 ? 1.76 -30.547 -8.711 1 98.88 68 ILE A CA 1
ATOM 537 C C . ILE A 1 68 ? 1.193 -29.422 -9.586 1 98.88 68 ILE A C 1
ATOM 539 O O . ILE A 1 68 ? 1.928 -28.781 -10.344 1 98.88 68 ILE A O 1
ATOM 543 N N . ILE A 1 69 ? -0.036 -29.219 -9.539 1 98.88 69 ILE A N 1
ATOM 544 C CA . ILE A 1 69 ? -0.732 -28.078 -10.125 1 98.88 69 ILE A CA 1
ATOM 545 C C . ILE A 1 69 ? -1.375 -27.234 -9.023 1 98.88 69 ILE A C 1
ATOM 547 O O . ILE A 1 69 ? -2.236 -27.734 -8.289 1 98.88 69 ILE A O 1
ATOM 551 N N . LEU A 1 70 ? -0.872 -26.047 -8.891 1 98.81 70 LEU A N 1
ATOM 552 C CA . LEU A 1 70 ? -1.284 -25.172 -7.797 1 98.81 70 LEU A CA 1
ATOM 553 C C . LEU A 1 70 ? -2.125 -24.016 -8.32 1 98.81 70 LEU A C 1
ATOM 555 O O . LEU A 1 70 ? -1.736 -23.344 -9.281 1 98.81 70 LEU A O 1
ATOM 559 N N . GLY A 1 71 ? -3.32 -23.844 -7.75 1 98.88 71 GLY A N 1
ATOM 560 C CA . GLY A 1 71 ? -4.191 -22.703 -8.008 1 98.88 71 GLY A CA 1
ATOM 561 C C . GLY A 1 71 ? -4.434 -21.844 -6.777 1 98.88 71 GLY A C 1
ATOM 562 O O . GLY A 1 71 ? -4.859 -22.359 -5.738 1 98.88 71 GLY A O 1
ATOM 563 N N . THR A 1 72 ? -4.234 -20.562 -6.902 1 98.81 72 THR A N 1
ATOM 564 C CA . THR A 1 72 ? -4.293 -19.672 -5.75 1 98.81 72 THR A CA 1
ATOM 565 C C . THR A 1 72 ? -5.742 -19.328 -5.41 1 98.81 72 THR A C 1
ATOM 567 O O . THR A 1 72 ? -6.086 -19.172 -4.238 1 98.81 72 THR A O 1
ATOM 570 N N . HIS A 1 73 ? -6.574 -19.109 -6.434 1 98.62 73 HIS A N 1
ATOM 571 C CA . HIS A 1 73 ? -7.965 -18.766 -6.172 1 98.62 73 HIS A CA 1
ATOM 572 C C . HIS A 1 73 ? -8.836 -19 -7.402 1 98.62 73 HIS A C 1
ATOM 574 O O . HIS A 1 73 ? -8.312 -19.266 -8.492 1 98.62 73 HIS A O 1
ATOM 580 N N . ASP A 1 74 ? -10.117 -18.844 -7.211 1 97.56 74 ASP A N 1
ATOM 581 C CA . ASP A 1 74 ? -11.094 -19.328 -8.188 1 97.56 74 ASP A CA 1
ATOM 582 C C . ASP A 1 74 ? -11.375 -18.266 -9.242 1 97.56 74 ASP A C 1
ATOM 584 O O . ASP A 1 74 ? -12.539 -17.922 -9.5 1 97.56 74 ASP A O 1
ATOM 588 N N . HIS A 1 75 ? -10.445 -17.672 -9.859 1 97.12 75 HIS A N 1
ATOM 589 C CA . HIS A 1 75 ? -10.523 -16.922 -11.109 1 97.12 75 HIS A CA 1
ATOM 590 C C . HIS A 1 75 ? -9.922 -17.703 -12.266 1 97.12 75 HIS A C 1
ATOM 592 O O . HIS A 1 75 ? -8.969 -18.469 -12.078 1 97.12 75 HIS A O 1
ATOM 598 N N . GLU A 1 76 ? -10.445 -17.516 -13.398 1 95.25 76 GLU A N 1
ATOM 599 C CA . GLU A 1 76 ? -10.102 -18.312 -14.562 1 95.25 76 GLU A CA 1
ATOM 600 C C . GLU A 1 76 ? -8.609 -18.234 -14.875 1 95.25 76 GLU A C 1
ATOM 602 O O . GLU A 1 76 ? -8.008 -19.234 -15.297 1 95.25 76 GLU A O 1
ATOM 607 N N . ASP A 1 77 ? -8.047 -17.094 -14.641 1 95.75 77 ASP A N 1
ATOM 608 C CA . ASP A 1 77 ? -6.641 -16.906 -14.984 1 95.75 77 ASP A CA 1
ATOM 609 C C . ASP A 1 77 ? -5.73 -17.484 -13.898 1 95.75 77 ASP A C 1
ATOM 611 O O . ASP A 1 77 ? -4.504 -17.438 -14.016 1 95.75 77 ASP A O 1
ATOM 615 N N . HIS A 1 78 ? -6.266 -18.078 -12.844 1 98.12 78 HIS A N 1
ATOM 616 C CA . HIS A 1 78 ? -5.488 -18.719 -11.789 1 98.12 78 HIS A CA 1
ATOM 617 C C . HIS A 1 78 ? -5.867 -20.188 -11.641 1 98.12 78 HIS A C 1
ATOM 619 O O . HIS A 1 78 ? -5.004 -21.062 -11.711 1 98.12 78 HIS A O 1
ATOM 625 N N . ILE A 1 79 ? -7.074 -20.438 -11.445 1 98.56 79 ILE A N 1
ATOM 626 C CA . ILE A 1 79 ? -7.629 -21.781 -11.57 1 98.56 79 ILE A CA 1
ATOM 627 C C . ILE A 1 79 ? -8.438 -21.875 -12.859 1 98.56 79 ILE A C 1
ATOM 629 O O . ILE A 1 79 ? -9.625 -21.547 -12.891 1 98.56 79 ILE A O 1
ATOM 633 N N . ASP A 1 80 ? -7.746 -22.406 -13.859 1 98.06 80 ASP A N 1
ATOM 634 C CA . ASP A 1 80 ? -8.344 -22.516 -15.188 1 98.06 80 ASP A CA 1
ATOM 635 C C . ASP A 1 80 ? -9.25 -23.75 -15.273 1 98.06 80 ASP A C 1
ATOM 637 O O . ASP A 1 80 ? -8.852 -24.781 -15.82 1 98.06 80 ASP A O 1
ATOM 641 N N . ARG A 1 81 ? -10.461 -23.594 -14.844 1 97.75 81 ARG A N 1
ATOM 642 C CA . ARG A 1 81 ? -11.391 -24.719 -14.773 1 97.75 81 ARG A CA 1
ATOM 643 C C . ARG A 1 81 ? -11.602 -25.344 -16.156 1 97.75 81 ARG A C 1
ATOM 645 O O . ARG A 1 81 ? -11.875 -26.531 -16.266 1 97.75 81 ARG A O 1
ATOM 652 N N . GLY A 1 82 ? -11.453 -24.594 -17.172 1 97.38 82 GLY A N 1
ATOM 653 C CA . GLY A 1 82 ? -11.68 -25.078 -18.531 1 97.38 82 GLY A CA 1
ATOM 654 C C . GLY A 1 82 ? -10.695 -26.141 -18.953 1 97.38 82 GLY A C 1
ATOM 655 O O . GLY A 1 82 ? -10.969 -26.906 -19.875 1 97.38 82 GLY A O 1
ATOM 656 N N . VAL A 1 83 ? -9.562 -26.219 -18.281 1 98.19 83 VAL A N 1
ATO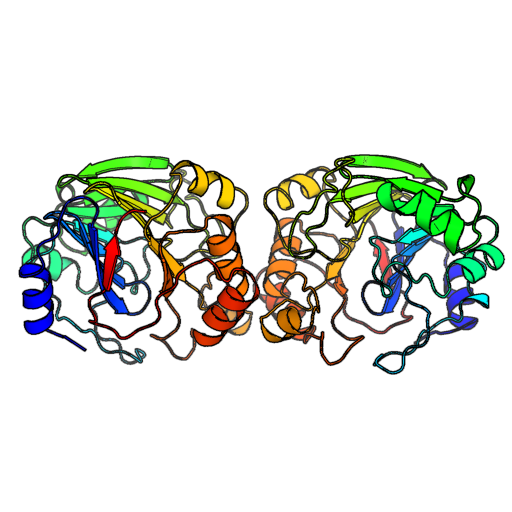M 657 C CA . VAL A 1 83 ? -8.562 -27.125 -18.812 1 98.19 83 VAL A CA 1
ATOM 658 C C . VAL A 1 83 ? -8.102 -28.094 -17.734 1 98.19 83 VAL A C 1
ATOM 660 O O . VAL A 1 83 ? -7.402 -29.078 -18.016 1 98.19 83 VAL A O 1
ATOM 663 N N . TRP A 1 84 ? -8.477 -27.922 -16.438 1 98.69 84 TRP A N 1
ATOM 664 C CA . TRP A 1 84 ? -7.906 -28.703 -15.336 1 98.69 84 TRP A CA 1
ATOM 665 C C . TRP A 1 84 ? -8.258 -30.172 -15.469 1 98.69 84 TRP A C 1
ATOM 667 O O . TRP A 1 84 ? -7.469 -31.047 -15.086 1 98.69 84 TRP A O 1
ATOM 677 N N . HIS A 1 85 ? -9.484 -30.453 -16.016 1 98.56 85 HIS A N 1
ATOM 678 C CA . HIS A 1 85 ? -9.797 -31.859 -16.281 1 98.56 85 HIS A CA 1
ATOM 679 C C . HIS A 1 85 ? -8.781 -32.5 -17.219 1 98.56 85 HIS A C 1
ATOM 681 O O . HIS A 1 85 ? -8.266 -33.562 -16.953 1 98.56 85 HIS A O 1
ATOM 687 N N . GLN A 1 86 ? -8.547 -31.828 -18.312 1 98.56 86 GLN A N 1
ATOM 688 C CA . GLN A 1 86 ? -7.566 -32.312 -19.281 1 98.56 86 GLN A CA 1
ATOM 689 C C . GLN A 1 86 ? -6.188 -32.469 -18.625 1 98.56 86 GLN A C 1
ATOM 691 O O . GLN A 1 86 ? -5.453 -33.406 -18.906 1 98.56 86 GLN A O 1
ATOM 696 N N . LEU A 1 87 ? -5.781 -31.516 -17.766 1 98.75 87 LEU A N 1
ATOM 697 C CA . LEU A 1 87 ? -4.504 -31.578 -17.062 1 98.75 87 LEU A CA 1
ATOM 698 C C . LEU A 1 87 ? -4.43 -32.812 -16.188 1 98.75 87 LEU A C 1
ATOM 700 O O . LEU A 1 87 ? -3.369 -33.438 -16.062 1 98.75 87 LEU A O 1
ATOM 704 N N . SER A 1 88 ? -5.57 -33.156 -15.562 1 98.62 88 SER A N 1
ATOM 705 C CA . SER A 1 88 ? -5.609 -34.344 -14.703 1 98.62 88 SER A CA 1
ATOM 706 C C . SER A 1 88 ? -5.395 -35.625 -15.516 1 98.62 88 SER A C 1
ATOM 708 O O . SER A 1 88 ? -4.855 -36.594 -15 1 98.62 88 SER A O 1
ATOM 710 N N . ILE A 1 89 ? -5.793 -35.594 -16.766 1 98.5 89 ILE A N 1
ATOM 711 C CA . ILE A 1 89 ? -5.633 -36.719 -17.641 1 98.5 89 ILE A CA 1
ATOM 712 C C . ILE A 1 89 ? -4.207 -36.781 -18.188 1 98.5 89 ILE A C 1
ATOM 714 O O . ILE A 1 89 ? -3.572 -37.812 -18.203 1 98.5 89 ILE A O 1
ATOM 718 N N . SER A 1 90 ? -3.717 -35.625 -18.578 1 98.5 90 SER A N 1
ATOM 719 C CA . SER A 1 90 ? -2.412 -35.531 -19.234 1 98.5 90 SER A CA 1
ATOM 720 C C . SER A 1 90 ? -1.282 -35.75 -18.234 1 98.5 90 SER A C 1
ATOM 722 O O . SER A 1 90 ? -0.207 -36.219 -18.594 1 98.5 90 SER A O 1
ATOM 724 N N . SER A 1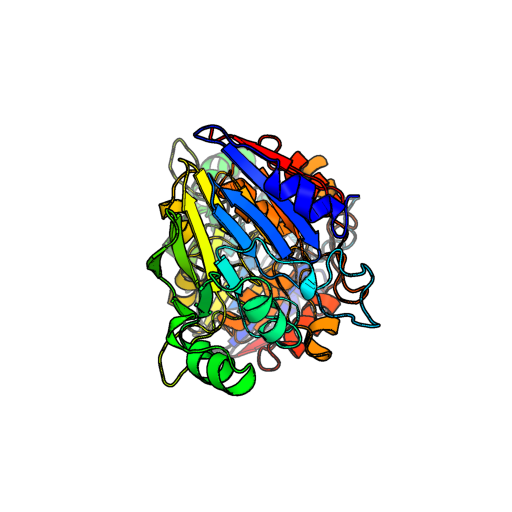 91 ? -1.497 -35.344 -17.016 1 98.5 91 SER A N 1
ATOM 725 C CA . SER A 1 91 ? -0.59 -35.594 -15.898 1 98.5 91 SER A CA 1
ATOM 726 C C . SER A 1 91 ? -1.267 -36.438 -14.812 1 98.5 91 SER A C 1
ATOM 728 O O . SER A 1 91 ? -1.653 -35.906 -13.766 1 98.5 91 SER A O 1
ATOM 730 N N . PRO A 1 92 ? -1.257 -37.719 -14.984 1 97.62 92 PRO A N 1
ATOM 731 C CA . PRO A 1 92 ? -2.105 -38.562 -14.148 1 97.62 92 PRO A CA 1
ATOM 732 C C . PRO A 1 92 ? -1.633 -38.625 -12.703 1 97.62 92 PRO A C 1
ATOM 734 O O . PRO A 1 92 ? -2.418 -38.969 -11.805 1 97.62 92 PRO A O 1
ATOM 737 N N . ASN A 1 93 ? -0.427 -38.312 -12.438 1 95.88 93 ASN A N 1
ATOM 738 C CA . ASN A 1 93 ? 0.087 -38.406 -11.078 1 95.88 93 ASN A CA 1
ATOM 739 C C . ASN A 1 93 ? 0.075 -37.062 -10.383 1 95.88 93 ASN A C 1
ATOM 741 O O . ASN A 1 93 ? 0.444 -36.938 -9.211 1 95.88 93 ASN A O 1
ATOM 745 N N . ALA A 1 94 ? -0.377 -36 -11.07 1 98.38 94 ALA A N 1
ATOM 746 C CA . ALA A 1 94 ? -0.342 -34.656 -10.516 1 98.38 94 ALA A CA 1
ATOM 747 C C . ALA A 1 94 ? -1.339 -34.5 -9.375 1 98.38 94 ALA A C 1
ATOM 749 O O . ALA A 1 94 ? -2.463 -35 -9.445 1 98.38 94 ALA A O 1
ATOM 750 N N . LYS A 1 95 ? -0.926 -33.844 -8.289 1 98.81 95 LYS A N 1
ATOM 751 C CA . LYS A 1 95 ? -1.832 -33.375 -7.246 1 98.81 95 LYS A CA 1
ATOM 752 C C . LYS A 1 95 ? -2.232 -31.922 -7.488 1 98.81 95 LYS A C 1
ATOM 754 O O . LYS A 1 95 ? -1.45 -31.141 -8.031 1 98.81 95 LYS A O 1
ATOM 759 N N . PHE A 1 96 ? -3.414 -31.625 -7.125 1 98.88 96 PHE A N 1
ATOM 760 C CA . PHE A 1 96 ? -3.949 -30.281 -7.273 1 98.88 96 PHE A CA 1
ATOM 761 C C . PHE A 1 96 ? -4.027 -29.578 -5.922 1 98.88 96 PHE A C 1
ATOM 763 O O . PHE A 1 96 ? -4.727 -30.031 -5.016 1 98.88 96 PHE A O 1
ATOM 770 N N . VAL A 1 97 ? -3.295 -28.516 -5.707 1 98.88 97 VAL A N 1
ATOM 771 C CA . VAL A 1 97 ? -3.266 -27.766 -4.453 1 98.88 97 VAL A CA 1
ATOM 772 C C . VAL A 1 97 ? -4.094 -26.484 -4.594 1 98.88 97 VAL A C 1
ATOM 774 O O . VAL A 1 97 ? -3.836 -25.656 -5.473 1 98.88 97 VAL A O 1
ATOM 777 N N . VAL A 1 98 ? -5.109 -26.312 -3.773 1 98.88 98 VAL A N 1
ATOM 778 C CA . VAL A 1 98 ? -6.043 -25.188 -3.828 1 98.88 98 VAL A CA 1
ATOM 779 C C . VAL A 1 98 ? -6.492 -24.828 -2.416 1 98.88 98 VAL A C 1
ATOM 781 O O . VAL A 1 98 ? -6.109 -25.484 -1.445 1 98.88 98 VAL A O 1
ATOM 784 N N . SER A 1 99 ? -7.203 -23.672 -2.299 1 98.75 99 SER A N 1
ATOM 785 C CA . SER A 1 99 ? -7.891 -23.406 -1.039 1 98.75 99 SER A CA 1
ATOM 786 C C . SER A 1 99 ? -8.836 -24.547 -0.678 1 98.75 99 SER A C 1
ATOM 788 O O . SER A 1 99 ? -9.578 -25.047 -1.531 1 98.75 99 SER A O 1
ATOM 790 N N . LYS A 1 100 ? -8.859 -24.875 0.576 1 98.38 100 LYS A N 1
ATOM 791 C CA . LYS A 1 100 ? -9.742 -25.938 1.062 1 98.38 100 LYS A CA 1
ATOM 792 C C . LYS A 1 100 ? -11.188 -25.672 0.655 1 98.38 100 LYS A C 1
ATOM 794 O O . LYS A 1 100 ? -11.953 -26.609 0.437 1 98.38 100 LYS A O 1
ATOM 799 N N . LEU A 1 101 ? -11.469 -24.469 0.518 1 98 101 LEU A N 1
ATOM 800 C CA . LEU A 1 101 ? -12.836 -24.031 0.248 1 98 101 LEU A CA 1
ATOM 801 C C . LEU A 1 101 ? -13.305 -24.531 -1.115 1 98 101 LEU A C 1
ATOM 803 O O . LEU A 1 101 ? -14.508 -24.641 -1.36 1 98 101 LEU A O 1
ATOM 807 N N . LEU A 1 102 ? -12.391 -24.875 -2.014 1 98.25 102 LEU A N 1
ATOM 808 C CA . LEU A 1 102 ? -12.742 -25.047 -3.418 1 98.25 102 LEU A CA 1
ATOM 809 C C . LEU A 1 102 ? -12.789 -26.531 -3.78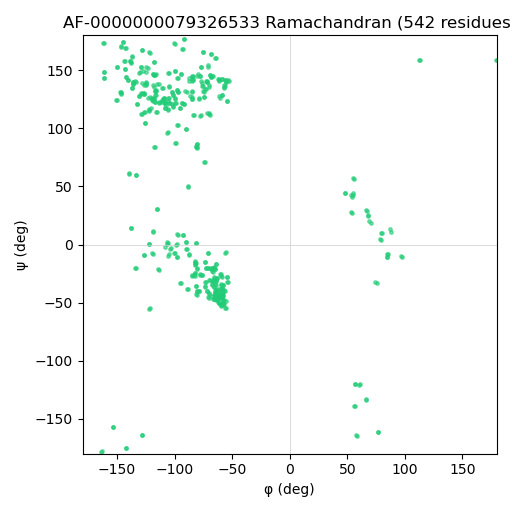1 1 98.25 102 LEU A C 1
ATOM 811 O O . LEU A 1 102 ? -13.258 -26.891 -4.863 1 98.25 102 LEU A O 1
ATOM 815 N N . ILE A 1 103 ? -12.383 -27.438 -2.953 1 98.44 103 ILE A N 1
ATOM 816 C CA . ILE A 1 103 ? -12.094 -28.828 -3.297 1 98.44 103 ILE A CA 1
ATOM 817 C C . ILE A 1 103 ? -13.367 -29.516 -3.803 1 98.44 103 ILE A C 1
ATOM 819 O O . ILE A 1 103 ? -13.367 -30.109 -4.875 1 98.44 103 ILE A O 1
ATOM 823 N N . LYS A 1 104 ? -14.461 -29.391 -3.062 1 97.62 104 LYS A N 1
ATOM 824 C CA . LYS A 1 104 ? -15.688 -30.109 -3.418 1 97.62 104 LYS A CA 1
ATOM 825 C C . LYS A 1 104 ? -16.219 -29.641 -4.773 1 97.62 104 LYS A C 1
ATOM 827 O O . LYS A 1 104 ? -16.562 -30.469 -5.625 1 97.62 104 LYS A O 1
ATOM 832 N N . SER A 1 105 ? -16.234 -28.328 -4.945 1 97.94 105 SER A N 1
ATOM 833 C CA . SER A 1 105 ? -16.75 -27.797 -6.203 1 97.94 105 SER A CA 1
ATOM 834 C C . SER A 1 105 ? -15.852 -28.188 -7.371 1 97.94 105 SER A C 1
ATOM 836 O O . SER A 1 105 ? -16.344 -28.578 -8.438 1 97.94 105 SER A O 1
ATOM 838 N N . LEU A 1 106 ? -14.555 -28.078 -7.176 1 98.62 106 LEU A N 1
ATOM 839 C CA . LEU A 1 106 ? -13.609 -28.406 -8.234 1 98.62 106 LEU A CA 1
ATOM 840 C C . LEU A 1 106 ? -13.688 -29.891 -8.594 1 98.62 106 LEU A C 1
ATOM 842 O O . LEU A 1 106 ? -13.719 -30.25 -9.773 1 98.62 106 LEU A O 1
ATOM 846 N N . SER A 1 107 ? -13.672 -30.719 -7.582 1 98.56 107 SER A N 1
ATOM 847 C CA . SER A 1 107 ? -13.742 -32.156 -7.828 1 98.56 107 SER A CA 1
ATOM 848 C C . SER A 1 107 ? -15 -32.531 -8.609 1 98.56 107 SER A C 1
ATOM 850 O O . SER A 1 107 ? -14.93 -33.188 -9.633 1 98.56 107 SER A O 1
ATOM 852 N N . ARG A 1 108 ? -16.125 -32.031 -8.18 1 98 108 ARG A N 1
ATOM 853 C CA . ARG A 1 108 ? -17.406 -32.375 -8.781 1 98 108 ARG A CA 1
ATOM 854 C C . ARG A 1 108 ? -17.5 -31.828 -10.203 1 98 108 ARG A C 1
ATOM 856 O O . ARG A 1 108 ? -17.844 -32.562 -11.125 1 98 108 ARG A O 1
ATOM 863 N N . GLU A 1 109 ? -17.109 -30.656 -10.406 1 98.25 109 GLU A N 1
ATOM 864 C CA . GLU A 1 109 ? -17.359 -29.969 -11.672 1 98.25 109 GLU A CA 1
ATOM 865 C C . GLU A 1 109 ? -16.328 -30.359 -12.719 1 98.25 109 GLU A C 1
ATOM 867 O O . GLU A 1 109 ? -16.609 -30.375 -13.922 1 98.25 109 GLU A O 1
ATOM 872 N N . LEU A 1 110 ? -15.164 -30.734 -12.266 1 98.38 110 LEU A N 1
ATOM 873 C CA . LEU A 1 110 ? -14.086 -30.969 -13.219 1 98.38 110 LEU A CA 1
ATOM 874 C C . LEU A 1 110 ? -13.82 -32.469 -13.375 1 98.38 110 LEU A C 1
ATOM 876 O O . LEU A 1 110 ? -12.914 -32.875 -14.109 1 98.38 110 LEU A O 1
ATOM 880 N N . ASN A 1 111 ? -14.586 -33.25 -12.703 1 97.81 111 ASN A N 1
ATOM 881 C CA . ASN A 1 111 ? -14.453 -34.688 -12.766 1 97.81 111 ASN A CA 1
ATOM 882 C C . ASN A 1 111 ? -13.031 -35.156 -12.43 1 97.81 111 ASN A C 1
ATOM 884 O O . ASN A 1 111 ? -12.422 -35.906 -13.188 1 97.81 111 ASN A O 1
ATOM 888 N N . ILE A 1 112 ? -12.438 -34.594 -11.438 1 98.69 112 ILE A N 1
ATOM 889 C CA . ILE A 1 112 ? -11.164 -35 -10.844 1 98.69 112 ILE A CA 1
ATOM 890 C C . ILE A 1 112 ? -11.398 -35.562 -9.445 1 98.69 112 ILE A C 1
ATOM 892 O O . ILE A 1 112 ? -12.039 -34.906 -8.609 1 98.69 112 ILE A O 1
ATOM 896 N N . PRO A 1 113 ? -10.961 -36.75 -9.211 1 98.31 113 PRO A N 1
ATOM 897 C CA . PRO A 1 113 ? -11.211 -37.344 -7.898 1 98.31 113 PRO A CA 1
ATOM 898 C C . PRO A 1 113 ? -10.734 -36.469 -6.75 1 98.31 113 PRO A C 1
ATOM 900 O O . PRO A 1 113 ? -9.68 -35.812 -6.855 1 98.31 113 PRO A O 1
ATOM 903 N N . GLU A 1 114 ? -11.469 -36.406 -5.676 1 98.25 114 GLU A N 1
ATOM 904 C CA . GLU A 1 114 ? -11.188 -35.531 -4.539 1 98.25 114 GLU A CA 1
ATOM 905 C C . GLU A 1 114 ? -9.828 -35.844 -3.932 1 98.25 114 GLU A C 1
ATOM 907 O O . GLU A 1 114 ? -9.141 -34.938 -3.447 1 98.25 114 GLU A O 1
ATOM 912 N N . ASP A 1 115 ? -9.445 -37.062 -3.939 1 97.56 115 ASP A N 1
ATOM 913 C CA . ASP A 1 115 ? -8.195 -37.469 -3.297 1 97.56 115 ASP A CA 1
ATOM 914 C C . ASP A 1 115 ? -6.984 -36.969 -4.07 1 97.56 115 ASP A C 1
ATOM 916 O O . ASP A 1 115 ? -5.855 -37.031 -3.586 1 97.56 115 ASP A O 1
ATOM 920 N N . ARG A 1 116 ? -7.203 -36.375 -5.273 1 98.5 116 ARG A N 1
ATOM 921 C CA . ARG A 1 116 ? -6.133 -35.75 -6.039 1 98.5 116 ARG A CA 1
ATOM 922 C C . ARG A 1 116 ? -5.945 -34.281 -5.629 1 98.5 116 ARG A C 1
ATOM 924 O O . ARG A 1 116 ? -4.965 -33.656 -6.02 1 98.5 116 ARG A O 1
ATOM 931 N N . PHE A 1 117 ? -6.863 -33.812 -4.828 1 98.81 117 PHE A N 1
ATOM 932 C CA . PHE A 1 117 ? -6.777 -32.438 -4.355 1 98.81 117 PHE A CA 1
ATOM 933 C C . PHE A 1 117 ? -6.145 -32.406 -2.969 1 98.81 117 PHE A C 1
ATOM 935 O O . PHE A 1 117 ? -6.352 -33.281 -2.15 1 98.81 117 PHE A O 1
ATOM 942 N N . ILE A 1 118 ? -5.367 -31.422 -2.721 1 98.81 118 ILE A N 1
ATOM 943 C CA . ILE A 1 118 ? -4.855 -31.031 -1.408 1 98.81 118 ILE A CA 1
ATOM 944 C C . ILE A 1 118 ? -5.32 -29.625 -1.063 1 98.81 118 ILE A C 1
ATOM 946 O O . ILE A 1 118 ? -5.102 -28.688 -1.833 1 98.81 118 ILE A O 1
ATOM 950 N N . GLY A 1 119 ? -5.973 -29.484 0.037 1 98.69 119 GLY A N 1
ATOM 951 C CA . GLY A 1 119 ? -6.504 -28.203 0.471 1 98.69 119 GLY A CA 1
ATOM 952 C C . GLY A 1 119 ? -5.613 -27.5 1.477 1 98.69 119 GLY A C 1
ATOM 953 O O . GLY A 1 119 ? -5.137 -28.125 2.432 1 98.69 119 GLY A O 1
ATOM 954 N N . LEU A 1 120 ? -5.383 -26.234 1.248 1 98.81 120 LEU A N 1
ATOM 955 C CA . LEU A 1 120 ? -4.602 -25.438 2.18 1 98.81 120 LEU A CA 1
ATOM 956 C C . LEU A 1 120 ? -5.41 -24.234 2.674 1 98.81 120 LEU A C 1
ATOM 958 O O . LEU A 1 120 ? -6.488 -23.953 2.146 1 98.81 120 LEU A O 1
ATOM 962 N N . ASP A 1 121 ? -4.953 -23.656 3.674 1 98.69 121 ASP A N 1
ATOM 963 C CA . ASP A 1 121 ? -5.445 -22.406 4.25 1 98.69 121 ASP A CA 1
ATOM 964 C C . ASP A 1 121 ? -4.297 -21.562 4.809 1 98.69 121 ASP A C 1
ATOM 966 O O . ASP A 1 121 ? -3.137 -21.984 4.75 1 98.69 121 ASP A O 1
ATOM 970 N N . ASP A 1 122 ? -4.75 -20.375 5.223 1 98.31 122 ASP A N 1
ATOM 971 C CA . ASP A 1 122 ? -3.738 -19.5 5.82 1 98.31 122 ASP A CA 1
ATOM 972 C C . ASP A 1 122 ? -3.008 -20.219 6.957 1 98.31 122 ASP A C 1
ATOM 974 O O . ASP A 1 122 ? -3.639 -20.719 7.891 1 98.31 122 ASP A O 1
ATOM 978 N N . GLY A 1 123 ? -1.692 -20.281 6.836 1 97.19 123 GLY A N 1
ATOM 979 C CA . GLY A 1 123 ? -0.878 -20.844 7.906 1 97.19 123 GLY A CA 1
ATOM 980 C C . GLY A 1 123 ? -0.756 -22.344 7.844 1 97.19 123 GLY A C 1
ATOM 981 O O . GLY A 1 123 ? 0.029 -22.938 8.586 1 97.19 123 GLY A O 1
ATOM 982 N N . MET A 1 124 ? -1.458 -23.016 7.016 1 98.25 124 MET A N 1
ATOM 983 C CA . MET A 1 124 ? -1.403 -24.469 6.871 1 98.25 124 MET A CA 1
ATOM 984 C C . MET A 1 124 ? -0.267 -24.891 5.941 1 98.25 124 MET A C 1
ATOM 986 O O . MET A 1 124 ? -0.009 -24.219 4.938 1 98.25 124 MET A O 1
ATOM 990 N N . SER A 1 125 ? 0.376 -25.984 6.301 1 98.56 125 SER A N 1
ATOM 991 C CA . SER A 1 125 ? 1.448 -26.516 5.473 1 98.56 125 SER A CA 1
ATOM 992 C C . SER A 1 125 ? 1.233 -28 5.195 1 98.56 125 SER A C 1
ATOM 994 O O . SER A 1 125 ? 0.618 -28.703 6 1 98.56 125 SER A O 1
ATOM 996 N N . ILE A 1 126 ? 1.753 -28.422 4.113 1 98.5 126 ILE A N 1
ATOM 997 C CA . ILE A 1 126 ? 1.739 -29.828 3.746 1 98.5 126 ILE A CA 1
ATOM 998 C C . ILE A 1 126 ? 3.086 -30.219 3.141 1 98.5 126 ILE A C 1
ATOM 1000 O O . ILE A 1 126 ? 3.854 -29.359 2.711 1 98.5 126 ILE A O 1
ATOM 1004 N N . SER A 1 127 ? 3.373 -31.516 3.186 1 98.44 127 SER A N 1
ATOM 1005 C CA . SER A 1 127 ? 4.488 -32.094 2.441 1 98.44 127 SER A CA 1
ATOM 1006 C C . SER A 1 127 ? 3.996 -32.938 1.269 1 98.44 127 SER A C 1
ATOM 1008 O O . SER A 1 127 ? 3.152 -33.812 1.442 1 98.44 127 SER A O 1
ATOM 1010 N N . GLU A 1 128 ? 4.441 -32.562 0.085 1 97.69 128 GLU A N 1
ATOM 1011 C CA . GLU A 1 128 ? 4.059 -33.25 -1.133 1 97.69 128 GLU A CA 1
ATOM 1012 C C . GLU A 1 128 ? 5.195 -33.25 -2.154 1 97.69 128 GLU A C 1
ATOM 1014 O O . GLU A 1 128 ? 5.758 -32.188 -2.453 1 97.69 128 GLU A O 1
ATOM 1019 N N . ALA A 1 129 ? 5.566 -34.438 -2.76 1 97.12 129 ALA A N 1
ATOM 1020 C CA . ALA A 1 129 ? 6.555 -34.562 -3.826 1 97.12 129 ALA A CA 1
ATOM 1021 C C . ALA A 1 129 ? 7.875 -33.906 -3.428 1 97.12 129 ALA A C 1
ATOM 1023 O O . ALA A 1 129 ? 8.43 -33.094 -4.188 1 97.12 129 ALA A O 1
ATOM 1024 N N . ASN A 1 130 ? 8.266 -34.125 -2.207 1 96.5 130 ASN A N 1
ATOM 1025 C CA . ASN A 1 130 ? 9.523 -33.656 -1.652 1 96.5 130 ASN A CA 1
ATOM 1026 C C . ASN A 1 130 ? 9.531 -32.125 -1.487 1 96.5 130 ASN A C 1
ATOM 1028 O O . ASN A 1 130 ? 10.594 -31.516 -1.49 1 96.5 130 ASN A O 1
ATOM 1032 N N . LEU A 1 131 ? 8.336 -31.547 -1.464 1 98.44 131 LEU A N 1
ATOM 1033 C CA . LEU A 1 131 ? 8.18 -30.109 -1.215 1 98.44 131 LEU A CA 1
ATOM 1034 C C . LEU A 1 131 ? 7.371 -29.875 0.052 1 98.44 131 LEU A C 1
ATOM 1036 O O . LEU A 1 131 ? 6.523 -30.688 0.422 1 98.44 131 LEU A O 1
ATOM 1040 N N . LYS A 1 132 ? 7.742 -28.828 0.724 1 98.62 132 LYS A N 1
ATOM 1041 C CA . LYS A 1 132 ? 6.844 -28.25 1.724 1 98.62 132 LYS A CA 1
ATOM 1042 C C . LYS A 1 132 ? 6.098 -27.047 1.168 1 98.62 132 LYS A C 1
ATOM 1044 O O . LYS A 1 132 ? 6.719 -26.094 0.687 1 98.62 132 LYS A O 1
ATOM 1049 N N . ILE A 1 133 ? 4.789 -27.109 1.181 1 98.88 133 ILE A N 1
ATOM 1050 C CA . ILE A 1 133 ? 3.949 -26.047 0.633 1 98.88 133 ILE A CA 1
ATOM 1051 C C . ILE A 1 133 ? 3.08 -25.453 1.738 1 98.88 133 ILE A C 1
ATOM 1053 O O . ILE A 1 133 ? 2.393 -26.188 2.455 1 98.88 133 ILE A O 1
ATOM 1057 N N . SER A 1 134 ? 3.168 -24.141 1.905 1 98.81 134 SER A N 1
ATOM 1058 C CA . SER A 1 134 ? 2.381 -23.438 2.914 1 98.81 134 SER A CA 1
ATOM 1059 C C . SER A 1 134 ? 1.443 -22.422 2.273 1 98.81 134 SER A C 1
ATOM 1061 O O . SER A 1 134 ? 1.828 -21.719 1.338 1 98.81 134 SER A O 1
ATOM 1063 N N . GLY A 1 135 ? 0.197 -22.438 2.783 1 98.69 135 GLY A N 1
ATOM 1064 C CA . GLY A 1 135 ? -0.748 -21.422 2.348 1 98.69 135 GLY A CA 1
ATOM 1065 C C . GLY A 1 135 ? -0.642 -20.125 3.137 1 98.69 135 GLY A C 1
ATOM 1066 O O . GLY A 1 135 ? -0.418 -20.156 4.348 1 98.69 135 GLY A O 1
ATOM 1067 N N . ILE A 1 136 ? -0.773 -19.031 2.398 1 98.25 136 ILE A N 1
ATOM 1068 C CA . ILE A 1 136 ? -0.841 -17.688 2.979 1 98.25 136 ILE A CA 1
ATOM 1069 C C . ILE A 1 136 ? -2.053 -16.953 2.42 1 98.25 136 ILE A C 1
ATOM 1071 O O . ILE A 1 136 ? -2.254 -16.906 1.204 1 98.25 136 ILE A O 1
ATOM 1075 N N . ALA A 1 137 ? -2.826 -16.375 3.336 1 98.31 137 ALA A N 1
ATOM 1076 C CA . ALA A 1 137 ? -3.986 -15.633 2.854 1 98.31 137 ALA A CA 1
ATOM 1077 C C . ALA A 1 137 ? -3.557 -14.461 1.983 1 98.31 137 ALA A C 1
ATOM 1079 O O . ALA A 1 137 ? -2.539 -13.812 2.254 1 98.31 137 ALA A O 1
ATOM 1080 N N . SER A 1 138 ? -4.262 -14.164 0.97 1 98.44 138 SER A N 1
ATOM 1081 C CA . SER A 1 138 ? -4.066 -13.023 0.087 1 98.44 138 SER A CA 1
ATOM 1082 C C . SER A 1 138 ? -5.262 -12.07 0.14 1 98.44 138 SER A C 1
ATOM 1084 O O . SER A 1 138 ? -6.395 -12.508 0.355 1 98.44 138 SER A O 1
ATOM 1086 N N . ALA A 1 139 ? -4.973 -10.812 0.001 1 97.81 139 ALA A N 1
ATOM 1087 C CA . ALA A 1 139 ? -6.023 -9.797 -0.038 1 97.81 139 ALA A CA 1
ATOM 1088 C C . ALA A 1 139 ? -6.344 -9.391 -1.475 1 97.81 139 ALA A C 1
ATOM 1090 O O . ALA A 1 139 ? -5.742 -8.461 -2.016 1 97.81 139 ALA A O 1
ATOM 1091 N N . HIS A 1 140 ? -7.258 -10.156 -2.059 1 96.56 140 HIS A N 1
ATOM 1092 C CA . HIS A 1 140 ? -7.715 -9.734 -3.379 1 96.56 140 HIS A CA 1
ATOM 1093 C C . HIS A 1 140 ? -8.648 -8.531 -3.287 1 96.56 140 HIS A C 1
ATOM 1095 O O . HIS A 1 140 ? -9.844 -8.641 -3.568 1 96.56 140 HIS A O 1
ATOM 1101 N N . GLU A 1 141 ? -8.125 -7.469 -2.973 1 91.06 141 GLU A N 1
ATOM 1102 C CA . GLU A 1 141 ? -8.492 -6.121 -2.561 1 91.06 141 GLU A CA 1
ATOM 1103 C C . GLU A 1 141 ? -8.961 -6.094 -1.107 1 91.06 141 GLU A C 1
ATOM 1105 O O . GLU A 1 141 ? -8.836 -5.074 -0.428 1 91.06 141 GLU A O 1
ATOM 1110 N N . PHE A 1 142 ? -9.586 -7.176 -0.709 1 95.19 142 PHE A N 1
ATOM 1111 C CA . PHE A 1 142 ? -9.898 -7.352 0.705 1 95.19 142 PHE A CA 1
ATOM 1112 C C . PHE A 1 142 ? -9.391 -8.703 1.204 1 95.19 142 PHE A C 1
ATOM 1114 O O . PHE A 1 142 ? -9.242 -9.641 0.423 1 95.19 142 PHE A O 1
ATOM 1121 N N . LEU A 1 143 ? -9.023 -8.719 2.5 1 96.06 143 LEU A N 1
ATOM 1122 C CA . LEU A 1 143 ? -8.688 -9.992 3.129 1 96.06 143 LEU A CA 1
ATOM 1123 C C . LEU A 1 143 ? -9.945 -10.742 3.549 1 96.06 143 LEU A C 1
ATOM 1125 O O . LEU A 1 143 ? -10.273 -10.797 4.738 1 96.06 143 LEU A O 1
ATOM 1129 N N . ASP A 1 144 ? -10.469 -11.414 2.594 1 95 144 ASP A N 1
ATOM 1130 C CA . ASP A 1 144 ? -11.773 -12.047 2.777 1 95 144 ASP A CA 1
ATOM 1131 C C . ASP A 1 144 ? -11.625 -13.414 3.443 1 95 144 ASP A C 1
ATOM 1133 O O . ASP A 1 144 ? -10.648 -14.125 3.215 1 95 144 ASP A O 1
ATOM 1137 N N . GLN A 1 145 ? -12.586 -13.68 4.242 1 95.69 145 GLN A N 1
ATOM 1138 C CA . GLN A 1 145 ? -12.773 -15.023 4.793 1 95.69 145 GLN A CA 1
ATOM 1139 C C . GLN A 1 145 ? -14.203 -15.516 4.566 1 95.69 145 GLN A C 1
ATOM 1141 O O . GLN A 1 145 ? -15.156 -14.742 4.691 1 95.69 145 GLN A O 1
ATOM 1146 N N . ASP A 1 146 ? -14.211 -16.797 4.223 1 96.5 146 ASP A N 1
ATOM 1147 C CA . ASP A 1 146 ? -15.547 -17.391 4.129 1 96.5 146 ASP A CA 1
ATOM 1148 C C . ASP A 1 146 ? -16.266 -17.328 5.477 1 96.5 146 ASP A C 1
ATOM 1150 O O . ASP A 1 146 ? -15.734 -17.797 6.488 1 96.5 146 ASP A O 1
ATOM 1154 N N . LEU A 1 147 ? -17.469 -16.781 5.434 1 94.62 147 LEU A N 1
ATOM 1155 C CA . LEU A 1 147 ? -18.172 -16.5 6.684 1 94.62 147 LEU A CA 1
ATOM 1156 C C . LEU A 1 147 ? -18.562 -17.797 7.387 1 94.62 147 LEU A C 1
ATOM 1158 O O . LEU A 1 147 ? -18.609 -17.859 8.617 1 94.62 147 LEU A O 1
ATOM 1162 N N . LYS A 1 148 ? -18.859 -18.906 6.66 1 94.75 148 LYS A N 1
ATOM 1163 C CA . LYS A 1 148 ? -19.344 -20.156 7.219 1 94.75 148 LYS A CA 1
ATOM 1164 C C . LYS A 1 148 ? -18.188 -21 7.762 1 94.75 148 LYS A C 1
ATOM 1166 O O . LYS A 1 148 ? -18.297 -21.609 8.828 1 94.75 148 LYS A O 1
ATOM 1171 N N . THR A 1 149 ? -17.078 -20.938 7.086 1 96.31 149 THR A N 1
ATOM 1172 C CA . THR A 1 149 ? -16.031 -21.906 7.398 1 96.31 149 THR A CA 1
ATOM 1173 C C . THR A 1 149 ? -14.812 -21.203 8.008 1 96.31 149 THR A C 1
ATOM 1175 O O . THR A 1 149 ? -13.969 -21.859 8.625 1 96.31 149 THR A O 1
ATOM 1178 N N . GLY A 1 150 ? -14.719 -19.906 7.73 1 97.31 150 GLY A N 1
ATOM 1179 C CA . GLY A 1 150 ? -13.547 -19.156 8.164 1 97.31 150 GLY A CA 1
ATOM 1180 C C . GLY A 1 150 ? -12.344 -19.359 7.266 1 97.31 150 GLY A C 1
ATOM 1181 O O . GLY A 1 150 ? -11.273 -18.797 7.52 1 97.31 150 GLY A O 1
ATOM 1182 N N . ILE A 1 151 ? -12.516 -20.094 6.191 1 98 151 ILE A N 1
ATOM 1183 C CA . ILE A 1 151 ? -11.422 -20.406 5.281 1 98 151 ILE A CA 1
ATOM 1184 C C . ILE A 1 151 ? -11.227 -19.266 4.289 1 98 151 ILE A C 1
ATOM 1186 O O . ILE A 1 151 ? -12.195 -18.609 3.881 1 98 151 ILE A O 1
ATOM 1190 N N . TYR A 1 152 ? -9.984 -19.016 3.926 1 98.44 152 TYR A N 1
ATOM 1191 C CA . TYR A 1 152 ? -9.664 -17.953 2.982 1 98.44 152 TYR A CA 1
ATOM 1192 C C . TYR A 1 152 ? -9.805 -18.438 1.545 1 98.44 152 TYR A C 1
ATOM 1194 O O . TYR A 1 152 ? -9.188 -19.438 1.162 1 98.44 152 TYR A O 1
ATOM 1202 N N . PRO A 1 153 ? -10.555 -17.734 0.761 1 98 153 PRO A N 1
ATOM 1203 C CA . PRO A 1 153 ? -10.742 -18.141 -0.632 1 98 153 PRO A CA 1
ATOM 1204 C C . PRO A 1 153 ? -9.555 -17.781 -1.521 1 98 153 PRO A C 1
ATOM 1206 O O . PRO A 1 153 ? -9.398 -18.344 -2.605 1 98 153 PRO A O 1
ATOM 1209 N N . TYR A 1 154 ? -8.797 -16.766 -1.159 1 98.56 154 TYR A N 1
ATOM 1210 C CA . TYR A 1 154 ? -7.625 -16.297 -1.896 1 98.56 154 TYR A CA 1
ATOM 1211 C C . TYR A 1 154 ? -6.34 -16.625 -1.146 1 98.56 154 TYR A C 1
ATOM 1213 O O . TYR A 1 154 ? -6.176 -16.234 0.015 1 98.56 154 TYR A O 1
ATOM 1221 N N . LEU A 1 155 ? -5.465 -17.297 -1.81 1 98.75 155 LEU A N 1
ATOM 1222 C CA . LEU A 1 155 ? -4.234 -17.719 -1.149 1 98.75 155 LEU A CA 1
ATOM 1223 C C . LEU A 1 155 ? -3.016 -17.359 -1.992 1 98.75 155 LEU A C 1
ATOM 1225 O O . LEU A 1 155 ? -3.115 -17.234 -3.215 1 98.75 155 LEU A O 1
ATOM 1229 N N . GLY A 1 156 ? -1.907 -17.062 -1.372 1 98.62 156 GLY A N 1
ATOM 1230 C CA . GLY A 1 156 ? -0.56 -17.266 -1.875 1 98.62 156 GLY A CA 1
ATOM 1231 C C . GLY A 1 156 ? 0.1 -18.516 -1.31 1 98.62 156 GLY A C 1
ATOM 1232 O O . GLY A 1 156 ? -0.464 -19.188 -0.44 1 98.62 156 GLY A O 1
ATOM 1233 N N . TYR A 1 157 ? 1.258 -18.844 -1.825 1 98.81 157 TYR A N 1
ATOM 1234 C CA . TYR A 1 157 ? 1.916 -20.062 -1.383 1 98.81 157 TYR A CA 1
ATOM 1235 C C . TYR A 1 157 ? 3.404 -19.828 -1.153 1 98.81 157 TYR A C 1
ATOM 1237 O O . TYR A 1 157 ? 4.051 -19.109 -1.92 1 98.81 157 TYR A O 1
ATOM 1245 N N . ILE A 1 158 ? 3.873 -20.422 -0.102 1 98.81 158 ILE A N 1
ATOM 1246 C CA . ILE A 1 158 ? 5.305 -20.625 0.093 1 98.81 158 ILE A CA 1
ATOM 1247 C C . ILE A 1 158 ? 5.68 -22.062 -0.294 1 98.81 158 ILE A C 1
ATOM 1249 O O . ILE A 1 158 ? 5.059 -23.016 0.169 1 98.81 158 ILE A O 1
ATOM 1253 N N . ILE A 1 159 ? 6.621 -22.203 -1.163 1 98.62 159 ILE A N 1
ATOM 1254 C CA . ILE A 1 159 ? 7.102 -23.5 -1.587 1 98.62 159 ILE A CA 1
ATOM 1255 C C . ILE A 1 159 ? 8.57 -23.672 -1.205 1 98.62 159 ILE A C 1
ATOM 1257 O O . ILE A 1 159 ? 9.414 -22.859 -1.605 1 98.62 159 ILE A O 1
ATOM 1261 N N . GLU A 1 160 ? 8.812 -24.672 -0.467 1 98.19 160 GLU A N 1
ATOM 1262 C CA . GLU A 1 160 ? 10.164 -24.969 -0.008 1 98.19 160 GLU A CA 1
ATOM 1263 C C . GLU A 1 160 ? 10.641 -26.328 -0.548 1 98.19 160 GLU A C 1
ATOM 1265 O O . GLU A 1 160 ? 9.906 -27.312 -0.498 1 98.19 160 GLU A O 1
ATOM 1270 N N . GLY A 1 161 ? 11.781 -26.359 -1.061 1 97.62 161 GLY A N 1
ATOM 1271 C CA . GLY A 1 161 ? 12.406 -27.578 -1.565 1 97.62 161 GLY A CA 1
ATOM 1272 C C . GLY A 1 161 ? 13.789 -27.344 -2.146 1 97.62 161 GLY A C 1
ATOM 1273 O O . GLY A 1 161 ? 14.125 -26.219 -2.52 1 97.62 161 GLY A O 1
ATOM 1274 N N . ASN A 1 162 ? 14.547 -28.391 -2.199 1 97.69 162 ASN A N 1
ATOM 1275 C CA . ASN A 1 162 ? 15.883 -28.344 -2.775 1 97.69 162 ASN A CA 1
ATOM 1276 C C . ASN A 1 162 ? 16.734 -27.234 -2.15 1 97.69 162 ASN A C 1
ATOM 1278 O O . ASN A 1 162 ? 17.562 -26.625 -2.826 1 97.69 162 ASN A O 1
ATOM 1282 N N . GLY A 1 163 ? 16.422 -26.906 -0.897 1 96.69 163 GLY A N 1
ATOM 1283 C CA . GLY A 1 163 ? 17.156 -25.875 -0.188 1 96.69 163 GLY A CA 1
ATOM 1284 C C . GLY A 1 163 ? 16.734 -24.469 -0.564 1 96.69 163 GLY A C 1
ATOM 1285 O O . GLY A 1 163 ? 17.391 -23.5 -0.199 1 96.69 163 GLY A O 1
ATOM 1286 N N . CYS A 1 164 ? 15.617 -24.328 -1.329 1 97.44 164 CYS A N 1
ATOM 1287 C CA . CYS A 1 164 ? 15.141 -23.031 -1.802 1 97.44 164 CYS A CA 1
ATOM 1288 C C . CYS A 1 164 ? 13.758 -22.734 -1.246 1 97.44 164 CYS A C 1
ATOM 1290 O O . CYS A 1 164 ? 13.047 -23.625 -0.794 1 97.44 164 CYS A O 1
ATOM 1292 N N . VAL A 1 165 ? 13.445 -21.453 -1.205 1 97.94 165 VAL A N 1
ATOM 1293 C CA . VAL A 1 165 ? 12.141 -20.984 -0.753 1 97.94 165 VAL A CA 1
ATOM 1294 C C . VAL A 1 165 ? 11.57 -19.984 -1.764 1 97.94 165 VAL A C 1
ATOM 1296 O O . VAL A 1 165 ? 12.242 -19.016 -2.139 1 97.94 165 VAL A O 1
ATOM 1299 N N . LEU A 1 166 ? 10.336 -20.25 -2.195 1 97.81 166 LEU A N 1
ATOM 1300 C CA . LEU A 1 166 ? 9.656 -19.391 -3.152 1 97.81 166 LEU A CA 1
ATOM 1301 C C . LEU A 1 166 ? 8.312 -18.922 -2.609 1 97.81 166 LEU A C 1
ATOM 1303 O O . LEU A 1 166 ? 7.605 -19.703 -1.956 1 97.81 166 LEU A O 1
ATOM 1307 N N . TYR A 1 167 ? 8.039 -17.672 -2.869 1 98.81 167 TYR A N 1
ATOM 1308 C CA . TYR A 1 167 ? 6.719 -17.141 -2.559 1 98.81 167 TYR A CA 1
ATOM 1309 C C . TYR A 1 167 ? 5.969 -16.766 -3.83 1 98.81 167 TYR A C 1
ATOM 1311 O O . TYR A 1 167 ? 6.48 -16.016 -4.668 1 98.81 167 TYR A O 1
ATOM 1319 N N . HIS A 1 168 ? 4.832 -17.328 -4.027 1 98.88 168 HIS A N 1
ATOM 1320 C CA . HIS A 1 168 ? 3.857 -16.938 -5.039 1 98.88 168 HIS A CA 1
ATOM 1321 C C . HIS A 1 168 ? 2.641 -16.266 -4.402 1 98.88 168 HIS A C 1
ATOM 1323 O O . HIS A 1 168 ? 1.851 -16.938 -3.727 1 98.88 168 HIS A O 1
ATOM 1329 N N . SER A 1 169 ? 2.416 -15.031 -4.73 1 98.75 169 SER A N 1
ATOM 1330 C CA . SER A 1 169 ? 1.499 -14.227 -3.928 1 98.75 169 SER A CA 1
ATOM 1331 C C . SER A 1 169 ? 0.049 -14.484 -4.328 1 98.75 169 SER A C 1
ATOM 1333 O O . SER A 1 169 ? -0.874 -14.141 -3.584 1 98.75 169 SER A O 1
ATOM 1335 N N . GLY A 1 170 ? -0.168 -15.094 -5.531 1 98.62 170 GLY A N 1
ATOM 1336 C CA . GLY A 1 170 ? -1.504 -14.93 -6.082 1 98.62 170 GLY A CA 1
ATOM 1337 C C . GLY A 1 170 ? -1.905 -13.484 -6.27 1 98.62 170 GLY A C 1
ATOM 1338 O O . GLY A 1 170 ? -1.048 -12.609 -6.426 1 98.62 170 GLY A O 1
ATOM 1339 N N . ASP A 1 171 ? -3.223 -13.336 -6.441 1 98.62 171 ASP A N 1
ATOM 1340 C CA . ASP A 1 171 ? -3.723 -11.961 -6.488 1 98.62 171 ASP A CA 1
ATOM 1341 C C . ASP A 1 171 ? -3.844 -11.375 -5.086 1 98.62 171 ASP A C 1
ATOM 1343 O O . ASP A 1 171 ? -4.484 -11.961 -4.211 1 98.62 171 ASP A O 1
ATOM 1347 N N . THR A 1 172 ? -3.213 -10.234 -4.891 1 98.62 172 THR A N 1
ATOM 1348 C CA . THR A 1 172 ? -3.227 -9.688 -3.539 1 98.62 172 THR A CA 1
ATOM 1349 C C . THR A 1 172 ? -2.887 -8.195 -3.553 1 98.62 172 THR A C 1
ATOM 1351 O O . THR A 1 172 ? -2.086 -7.746 -4.375 1 98.62 172 THR A O 1
ATOM 1354 N N . CYS A 1 173 ? -3.504 -7.457 -2.713 1 98.19 173 CYS A N 1
ATOM 1355 C CA . CYS A 1 173 ? -3.014 -6.164 -2.242 1 98.19 173 CYS A CA 1
ATOM 1356 C C . CYS A 1 173 ? -2.217 -6.324 -0.952 1 98.19 173 CYS A C 1
ATOM 1358 O O . CYS A 1 173 ? -2.18 -7.41 -0.369 1 98.19 173 CYS A O 1
ATOM 1360 N N . LEU A 1 174 ? -1.505 -5.211 -0.569 1 97.62 174 LEU A N 1
ATOM 1361 C CA . LEU A 1 174 ? -0.896 -5.23 0.757 1 97.62 174 LEU A CA 1
ATOM 1362 C C . LEU A 1 174 ? -1.965 -5.227 1.846 1 97.62 174 LEU A C 1
ATOM 1364 O O . LEU A 1 174 ? -3.035 -4.641 1.668 1 97.62 174 LEU A O 1
ATOM 1368 N N . TYR A 1 175 ? -1.724 -5.898 2.912 1 96.5 175 TYR A N 1
ATOM 1369 C CA . TYR A 1 175 ? -2.607 -5.879 4.07 1 96.5 175 TYR A CA 1
ATOM 1370 C C . TYR A 1 175 ? -1.807 -5.941 5.367 1 96.5 175 TYR A C 1
ATOM 1372 O O . TYR A 1 175 ? -0.63 -6.312 5.359 1 96.5 175 TYR A O 1
ATOM 1380 N N . GLU A 1 176 ? -2.414 -5.5 6.398 1 94.81 176 GLU A N 1
ATOM 1381 C CA . GLU A 1 176 ? -1.728 -5.43 7.684 1 94.81 176 GLU A CA 1
ATOM 1382 C C . GLU A 1 176 ? -1.232 -6.805 8.117 1 94.81 176 GLU A C 1
ATOM 1384 O O . GLU A 1 176 ? -1.995 -7.773 8.117 1 94.81 176 GLU A O 1
ATOM 1389 N N . GLY A 1 177 ? 0.005 -6.906 8.461 1 95 177 GLY A N 1
ATOM 1390 C CA . GLY A 1 177 ? 0.591 -8.148 8.938 1 95 177 GLY A CA 1
ATOM 1391 C C . GLY A 1 177 ? 1.306 -8.93 7.855 1 95 177 GLY A C 1
ATOM 1392 O O . GLY A 1 177 ? 2.018 -9.891 8.141 1 95 177 GLY A O 1
ATOM 1393 N N . MET A 1 178 ? 1.15 -8.539 6.637 1 97.19 178 MET A N 1
ATOM 1394 C CA . MET A 1 178 ? 1.709 -9.281 5.512 1 97.19 178 MET A CA 1
ATOM 1395 C C . MET A 1 178 ? 3.23 -9.336 5.594 1 97.19 178 MET A C 1
ATOM 1397 O O . MET A 1 178 ? 3.83 -10.398 5.391 1 97.19 178 MET A O 1
ATOM 1401 N N . TYR A 1 179 ? 3.855 -8.172 5.914 1 96.38 179 TYR A N 1
ATOM 1402 C CA . TYR A 1 179 ? 5.309 -8.102 6.023 1 96.38 179 TYR A CA 1
ATOM 1403 C C . TYR A 1 179 ? 5.828 -9.102 7.051 1 96.38 179 TYR A C 1
ATOM 1405 O O . TYR A 1 179 ? 6.695 -9.922 6.746 1 96.38 179 TYR A O 1
ATOM 1413 N N . SER A 1 180 ? 5.23 -9.039 8.234 1 95.81 180 SER A N 1
ATOM 1414 C CA . SER A 1 180 ? 5.652 -9.906 9.328 1 95.81 180 SER A CA 1
ATOM 1415 C C . SER A 1 180 ? 5.402 -11.375 9.008 1 95.81 180 SER A C 1
ATOM 1417 O O . SER A 1 180 ? 6.215 -12.234 9.344 1 95.81 180 SER A O 1
ATOM 1419 N N . LYS A 1 181 ? 4.297 -11.594 8.383 1 95.88 181 LYS A N 1
ATOM 1420 C CA . LYS A 1 181 ? 3.945 -12.961 8.008 1 95.88 181 LYS A CA 1
ATOM 1421 C C . LYS A 1 181 ? 4.992 -13.562 7.07 1 95.88 181 LYS A C 1
ATOM 1423 O O . LYS A 1 181 ? 5.473 -14.672 7.297 1 95.88 181 LYS A O 1
ATOM 1428 N N . LEU A 1 182 ? 5.414 -12.844 6.094 1 97.62 182 LEU A N 1
ATOM 1429 C CA . LEU A 1 182 ? 6.332 -13.352 5.082 1 97.62 182 LEU A CA 1
ATOM 1430 C C . LEU A 1 182 ? 7.754 -13.422 5.625 1 97.62 182 LEU A C 1
ATOM 1432 O O . LEU A 1 182 ? 8.539 -14.273 5.203 1 97.62 182 LEU A O 1
ATOM 1436 N N . LYS A 1 183 ? 8.062 -12.617 6.582 1 95.94 183 LYS A N 1
ATOM 1437 C CA . LYS A 1 183 ? 9.398 -12.594 7.168 1 95.94 183 LYS A CA 1
ATOM 1438 C C . LYS A 1 183 ? 9.68 -13.883 7.941 1 95.94 183 LYS A C 1
ATOM 1440 O O . LYS A 1 183 ? 10.836 -14.211 8.211 1 95.94 183 LYS A O 1
ATOM 1445 N N . LYS A 1 184 ? 8.648 -14.547 8.312 1 94.88 184 LYS A N 1
ATOM 1446 C CA . LYS A 1 184 ? 8.805 -15.781 9.078 1 94.88 184 LYS A CA 1
ATOM 1447 C C . LYS A 1 184 ? 9.617 -16.812 8.305 1 94.88 184 LYS A C 1
ATOM 1449 O O . LYS A 1 184 ? 10.203 -17.719 8.891 1 94.88 184 LYS A O 1
ATOM 1454 N N . TRP A 1 185 ? 9.633 -16.75 6.977 1 93.56 185 TRP A N 1
ATOM 1455 C CA . TRP A 1 185 ? 10.328 -17.734 6.156 1 93.56 185 TRP A CA 1
ATOM 1456 C C . TRP A 1 185 ? 11.75 -17.266 5.844 1 93.56 185 TRP A C 1
ATOM 1458 O O . TRP A 1 185 ? 12.484 -17.938 5.121 1 93.56 185 TRP A O 1
ATOM 1468 N N . GLY A 1 186 ? 12.117 -16.172 6.508 1 85.44 186 GLY A N 1
ATOM 1469 C CA . GLY A 1 186 ? 13.461 -15.664 6.27 1 85.44 186 GLY A CA 1
ATOM 1470 C C . GLY A 1 186 ? 13.672 -15.148 4.859 1 85.44 186 GLY A C 1
ATOM 1471 O O . GLY A 1 186 ? 12.836 -14.406 4.336 1 85.44 186 GLY A O 1
ATOM 1472 N N . SER A 1 187 ? 14.867 -15.602 4.223 1 90.19 187 SER A N 1
ATOM 1473 C CA . SER A 1 187 ? 15.227 -15.094 2.904 1 90.19 187 SER A CA 1
ATOM 1474 C C . SER A 1 187 ? 14.523 -15.875 1.8 1 90.19 187 SER A C 1
ATOM 1476 O O . SER A 1 187 ? 14.773 -17.062 1.616 1 90.19 187 SER A O 1
ATOM 1478 N N . LEU A 1 188 ? 13.641 -15.258 1.145 1 97.44 188 LEU A N 1
ATOM 1479 C CA . LEU A 1 188 ? 13 -15.828 -0.036 1 97.44 188 LEU A CA 1
ATOM 1480 C C . LEU A 1 188 ? 13.953 -15.828 -1.227 1 97.44 188 LEU A C 1
ATOM 1482 O O . LEU A 1 188 ? 14.672 -14.844 -1.455 1 97.44 188 LEU A O 1
ATOM 1486 N N . ASP A 1 189 ? 14.023 -16.938 -1.919 1 98.31 189 ASP A N 1
ATOM 1487 C CA . ASP A 1 189 ? 14.852 -16.984 -3.121 1 98.31 189 ASP A CA 1
ATOM 1488 C C . ASP A 1 189 ? 14.141 -16.328 -4.301 1 98.31 189 ASP A C 1
ATOM 1490 O O . ASP A 1 189 ? 14.773 -15.641 -5.105 1 98.31 189 ASP A O 1
ATOM 1494 N N . ILE A 1 190 ? 12.836 -16.578 -4.402 1 98.62 190 ILE A N 1
ATOM 1495 C CA . ILE A 1 190 ? 12.039 -15.984 -5.477 1 98.62 190 ILE A CA 1
ATOM 1496 C C . ILE A 1 190 ? 10.719 -15.461 -4.91 1 98.62 190 ILE A C 1
ATOM 1498 O O . ILE A 1 190 ? 10.117 -16.094 -4.043 1 98.62 190 ILE A O 1
ATOM 1502 N N . MET A 1 191 ? 10.352 -14.359 -5.352 1 98.62 191 MET A N 1
ATOM 1503 C CA . MET A 1 191 ? 9.039 -13.789 -5.059 1 98.62 191 MET A CA 1
ATOM 1504 C C . MET A 1 191 ? 8.312 -13.414 -6.344 1 98.62 191 MET A C 1
ATOM 1506 O O . MET A 1 191 ? 8.773 -12.555 -7.098 1 98.62 191 MET A O 1
ATOM 1510 N N . PHE A 1 192 ? 7.176 -14.094 -6.684 1 98.88 192 PHE A N 1
ATOM 1511 C CA . PHE A 1 192 ? 6.277 -13.734 -7.773 1 98.88 192 PHE A CA 1
ATOM 1512 C C . PHE A 1 192 ? 5.137 -12.859 -7.27 1 98.88 192 PHE A C 1
ATOM 1514 O O . PHE A 1 192 ? 4.379 -13.258 -6.387 1 98.88 192 PHE A O 1
ATOM 1521 N N . ILE A 1 193 ? 4.988 -11.617 -7.832 1 98.81 193 ILE A N 1
ATOM 1522 C CA . ILE A 1 193 ? 3.994 -10.711 -7.262 1 98.81 193 ILE A CA 1
ATOM 1523 C C . ILE A 1 193 ? 3.307 -9.93 -8.383 1 98.81 193 ILE A C 1
ATOM 1525 O O . ILE A 1 193 ? 3.938 -9.578 -9.383 1 98.81 193 ILE A O 1
ATOM 1529 N N . PRO A 1 194 ? 2.025 -9.648 -8.258 1 98.81 194 PRO A N 1
ATOM 1530 C CA . PRO A 1 194 ? 1.305 -8.852 -9.258 1 98.81 194 PRO A CA 1
ATOM 1531 C C . PRO A 1 194 ? 1.596 -7.355 -9.133 1 98.81 194 PRO A C 1
ATOM 1533 O O . PRO A 1 194 ? 1.843 -6.859 -8.031 1 98.81 194 PRO A O 1
ATOM 1536 N N . ILE A 1 195 ? 1.481 -6.617 -10.297 1 98.81 195 ILE A N 1
ATOM 1537 C CA . ILE A 1 195 ? 1.784 -5.195 -10.219 1 98.81 195 ILE A CA 1
ATOM 1538 C C . ILE A 1 195 ? 0.752 -4.402 -11.016 1 98.81 195 ILE A C 1
ATOM 1540 O O . ILE A 1 195 ? 0.958 -3.221 -11.305 1 98.81 195 ILE A O 1
ATOM 1544 N N . ASN A 1 196 ? -0.389 -5.059 -11.391 1 98.12 196 ASN A N 1
ATOM 1545 C CA . ASN A 1 196 ? -1.323 -4.422 -12.32 1 98.12 196 ASN A CA 1
ATOM 1546 C C . ASN A 1 196 ? -2.113 -3.309 -11.641 1 98.12 196 ASN A C 1
ATOM 1548 O O . ASN A 1 196 ? -2.752 -2.496 -12.305 1 98.12 196 ASN A O 1
ATOM 1552 N N . GLY A 1 197 ? -2.1 -3.258 -10.289 1 98.06 197 GLY A N 1
ATOM 1553 C CA . GLY A 1 197 ? -2.725 -2.168 -9.555 1 98.06 197 GLY A CA 1
ATOM 1554 C C . GLY A 1 197 ? -4.234 -2.281 -9.492 1 98.06 197 GLY A C 1
ATOM 1555 O O . GLY A 1 197 ? -4.781 -3.385 -9.516 1 98.06 197 GLY A O 1
ATOM 1556 N N . ARG A 1 198 ? -4.855 -1.183 -9.195 1 98.19 198 ARG A N 1
ATOM 1557 C CA . ARG A 1 198 ? -6.301 -1.072 -9 1 98.19 198 ARG A CA 1
ATOM 1558 C C . ARG A 1 198 ? -6.758 0.377 -9.117 1 98.19 198 ARG A C 1
ATOM 1560 O O . ARG A 1 198 ? -6 1.302 -8.82 1 98.19 198 ARG A O 1
ATOM 1567 N N . ASP A 1 199 ? -7.988 0.571 -9.594 1 97.88 199 ASP A N 1
ATOM 1568 C CA . ASP A 1 199 ? -8.602 1.894 -9.688 1 97.88 199 ASP A CA 1
ATOM 1569 C C . ASP A 1 199 ? -10.109 1.788 -9.875 1 97.88 199 ASP A C 1
ATOM 1571 O O . ASP A 1 199 ? -10.672 0.69 -9.844 1 97.88 199 ASP A O 1
ATOM 1575 N N . ALA A 1 200 ? -10.742 2.959 -10.016 1 98 200 ALA A N 1
ATOM 1576 C CA . ALA A 1 200 ? -12.195 3.021 -10.094 1 98 200 ALA A CA 1
ATOM 1577 C C . ALA A 1 200 ? -12.703 2.332 -11.359 1 98 200 ALA A C 1
ATOM 1579 O O . ALA A 1 200 ? -13.695 1.597 -11.32 1 98 200 ALA A O 1
ATOM 1580 N N . ALA A 1 201 ? -12.055 2.66 -12.461 1 97 201 ALA A N 1
ATOM 1581 C CA . ALA A 1 201 ? -12.5 2.113 -13.734 1 97 201 ALA A CA 1
ATOM 1582 C C . ALA A 1 201 ? -12.516 0.588 -13.703 1 97 201 ALA A C 1
ATOM 1584 O O . ALA A 1 201 ? -13.508 -0.035 -14.102 1 97 201 ALA A O 1
ATOM 1585 N N . ARG A 1 202 ? -11.484 -0.038 -13.25 1 96.81 202 ARG A N 1
ATOM 1586 C CA . ARG A 1 202 ? -11.391 -1.49 -13.133 1 96.81 202 ARG A CA 1
ATOM 1587 C C . ARG A 1 202 ? -12.422 -2.027 -12.148 1 96.81 202 ARG A C 1
ATOM 1589 O O . ARG A 1 202 ? -13.133 -2.992 -12.453 1 96.81 202 ARG A O 1
ATOM 1596 N N . TYR A 1 203 ? -12.484 -1.374 -11.016 1 97 203 TYR A N 1
ATOM 1597 C CA . TYR A 1 203 ? -13.43 -1.814 -9.984 1 97 203 TYR A CA 1
ATOM 1598 C C . TYR A 1 203 ? -14.859 -1.801 -10.516 1 97 203 TYR A C 1
ATOM 1600 O O . TYR A 1 203 ? -15.617 -2.744 -10.281 1 97 203 TYR A O 1
ATOM 1608 N N . ASN A 1 204 ? -15.227 -0.762 -11.219 1 96.06 204 ASN A N 1
ATOM 1609 C CA . ASN A 1 204 ? -16.578 -0.597 -11.742 1 96.06 204 ASN A CA 1
ATOM 1610 C C . ASN A 1 204 ? -16.906 -1.638 -12.805 1 96.06 204 ASN A C 1
ATOM 1612 O O . ASN A 1 204 ? -18.078 -1.922 -13.07 1 96.06 204 ASN A O 1
ATOM 1616 N N . ARG A 1 205 ? -15.891 -2.211 -13.391 1 94.62 205 ARG A N 1
ATOM 1617 C CA . ARG A 1 205 ? -16.078 -3.264 -14.383 1 94.62 205 ARG A CA 1
ATOM 1618 C C . ARG A 1 205 ? -15.93 -4.645 -13.75 1 94.62 205 ARG A C 1
ATOM 1620 O O . ARG A 1 205 ? -15.789 -5.645 -14.461 1 94.62 205 ARG A O 1
ATOM 1627 N N . ASN A 1 206 ? -15.836 -4.703 -12.484 1 93.38 206 ASN A N 1
ATOM 1628 C CA . ASN A 1 206 ? -15.695 -5.934 -11.711 1 93.38 206 ASN A CA 1
ATOM 1629 C C . ASN A 1 206 ? -14.344 -6.598 -11.961 1 93.38 206 ASN A C 1
ATOM 1631 O O . ASN A 1 206 ? -14.242 -7.824 -11.984 1 93.38 206 ASN A O 1
ATOM 1635 N N . CYS A 1 207 ? -13.391 -5.801 -12.336 1 93.69 207 CYS A N 1
ATOM 1636 C CA . CYS A 1 207 ? -11.992 -6.219 -12.383 1 93.69 207 CYS A CA 1
ATOM 1637 C C . CYS A 1 207 ? -11.297 -5.938 -11.062 1 93.69 207 CYS A C 1
ATOM 1639 O O . CYS A 1 207 ? -10.828 -4.82 -10.82 1 93.69 207 CYS A O 1
ATOM 1641 N N . ILE A 1 208 ? -11.188 -6.957 -10.273 1 91.56 208 ILE A N 1
ATOM 1642 C CA . ILE A 1 208 ? -10.625 -6.793 -8.938 1 91.56 208 ILE A CA 1
ATOM 1643 C C . ILE A 1 208 ? -9.109 -6.625 -9.039 1 91.56 208 ILE A C 1
ATOM 1645 O O . ILE A 1 208 ? -8.438 -7.395 -9.727 1 91.56 208 ILE A O 1
ATOM 1649 N N . GLY A 1 209 ? -8.625 -5.637 -8.359 1 94.94 209 GLY A N 1
ATOM 1650 C CA . GLY A 1 209 ? -7.25 -5.219 -8.562 1 94.94 209 GLY A CA 1
ATOM 1651 C C . GLY A 1 209 ? -6.277 -5.895 -7.617 1 94.94 209 GLY A C 1
ATOM 1652 O O . GLY A 1 209 ? -6.672 -6.742 -6.812 1 94.94 209 GLY A O 1
ATOM 1653 N N . ASN A 1 210 ? -5.023 -5.648 -7.754 1 98.38 210 ASN A N 1
ATOM 1654 C CA . ASN A 1 210 ? -3.893 -6.117 -6.957 1 98.38 210 ASN A CA 1
ATOM 1655 C C . ASN A 1 210 ? -3.01 -4.961 -6.504 1 98.38 210 ASN A C 1
ATOM 1657 O O . ASN A 1 210 ? -3.471 -3.82 -6.41 1 98.38 210 ASN A O 1
ATOM 1661 N N . MET A 1 211 ? -1.793 -5.254 -6.055 1 98.69 211 MET A N 1
ATOM 1662 C CA . MET A 1 211 ? -0.804 -4.25 -5.668 1 98.69 211 MET A CA 1
ATOM 1663 C C . MET A 1 211 ? -0.493 -3.316 -6.832 1 98.69 211 MET A C 1
ATOM 1665 O O . MET A 1 211 ? -0.413 -3.756 -7.98 1 98.69 211 MET A O 1
ATOM 1669 N N . THR A 1 212 ? -0.301 -2.041 -6.539 1 98.56 212 THR A N 1
ATOM 1670 C CA . THR A 1 212 ? 0.4 -1.184 -7.488 1 98.56 212 THR A CA 1
ATOM 1671 C C . THR A 1 212 ? 1.869 -1.58 -7.59 1 98.56 212 THR A C 1
ATOM 1673 O O . THR A 1 212 ? 2.381 -2.318 -6.746 1 98.56 212 THR A O 1
ATOM 1676 N N . TYR A 1 213 ? 2.486 -1.062 -8.68 1 98.81 213 TYR A N 1
ATOM 1677 C CA . TYR A 1 213 ? 3.904 -1.385 -8.797 1 98.81 213 TYR A CA 1
ATOM 1678 C C . TYR A 1 213 ? 4.691 -0.798 -7.629 1 98.81 213 TYR A C 1
ATOM 1680 O O . TYR A 1 213 ? 5.688 -1.38 -7.191 1 98.81 213 TYR A O 1
ATOM 1688 N N . GLN A 1 214 ? 4.234 0.309 -7.055 1 98.75 214 GLN A N 1
ATOM 1689 C CA . GLN A 1 214 ? 4.898 0.92 -5.906 1 98.75 214 GLN A CA 1
ATOM 1690 C C . GLN A 1 214 ? 4.816 0.018 -4.68 1 98.75 214 GLN A C 1
ATOM 1692 O O . GLN A 1 214 ? 5.816 -0.197 -3.99 1 98.75 214 GLN A O 1
ATOM 1697 N N . GLU A 1 215 ? 3.641 -0.479 -4.426 1 98.5 215 GLU A N 1
ATOM 1698 C CA . GLU A 1 215 ? 3.43 -1.388 -3.301 1 98.5 215 GLU A CA 1
ATOM 1699 C C . GLU A 1 215 ? 4.27 -2.654 -3.449 1 98.5 215 GLU A C 1
ATOM 1701 O O . GLU A 1 215 ? 4.867 -3.127 -2.48 1 98.5 215 GLU A O 1
ATOM 1706 N N . ALA A 1 216 ? 4.246 -3.197 -4.629 1 98.88 216 ALA A N 1
ATOM 1707 C CA . ALA A 1 216 ? 5.012 -4.406 -4.91 1 98.88 216 ALA A CA 1
ATOM 1708 C C . ALA A 1 216 ? 6.504 -4.18 -4.668 1 98.88 216 ALA A C 1
ATOM 1710 O O . ALA A 1 216 ? 7.172 -5.02 -4.059 1 98.88 216 ALA A O 1
ATOM 1711 N N . VAL A 1 217 ? 7.012 -3.033 -5.141 1 98.81 217 VAL A N 1
ATOM 1712 C CA . VAL A 1 217 ? 8.414 -2.676 -4.961 1 98.81 217 VAL A CA 1
ATOM 1713 C C . VAL A 1 217 ? 8.727 -2.541 -3.473 1 98.81 217 VAL A C 1
ATOM 1715 O O . VAL A 1 217 ? 9.75 -3.047 -2.998 1 98.81 217 VAL A O 1
ATOM 1718 N N . ASP A 1 218 ? 7.867 -1.892 -2.754 1 98.12 218 ASP A N 1
ATOM 1719 C CA . ASP A 1 218 ? 8.094 -1.691 -1.327 1 98.12 218 ASP A CA 1
ATOM 1720 C C . ASP A 1 218 ? 8.086 -3.021 -0.577 1 98.12 218 ASP A C 1
ATOM 1722 O O . ASP A 1 218 ? 8.898 -3.232 0.33 1 98.12 218 ASP A O 1
ATOM 1726 N N . LEU A 1 219 ? 7.199 -3.895 -0.928 1 98.19 219 LEU A N 1
ATOM 1727 C CA . LEU A 1 219 ? 7.168 -5.219 -0.32 1 98.19 219 LEU A CA 1
ATOM 1728 C C . LEU A 1 219 ? 8.469 -5.973 -0.586 1 98.19 219 LEU A C 1
ATOM 1730 O O . LEU A 1 219 ? 9.086 -6.5 0.341 1 98.19 219 LEU A O 1
ATOM 1734 N N . ALA A 1 220 ? 8.891 -6.023 -1.84 1 98.38 220 ALA A N 1
ATOM 1735 C CA . ALA A 1 220 ? 10.125 -6.703 -2.227 1 98.38 220 ALA A CA 1
ATOM 1736 C C . ALA A 1 220 ? 11.336 -6.074 -1.539 1 98.38 220 ALA A C 1
ATOM 1738 O O . ALA A 1 220 ? 12.227 -6.785 -1.07 1 98.38 220 ALA A O 1
ATOM 1739 N N . GLY A 1 221 ? 11.367 -4.746 -1.549 1 97.56 221 GLY A N 1
ATOM 1740 C CA . GLY A 1 221 ? 12.477 -4.043 -0.921 1 97.56 221 GLY A CA 1
ATOM 1741 C C . GLY A 1 221 ? 12.625 -4.367 0.554 1 97.56 221 GLY A C 1
ATOM 1742 O O . GLY A 1 221 ? 13.742 -4.461 1.062 1 97.56 221 GLY A O 1
ATOM 1743 N N . HIS A 1 222 ? 11.5 -4.512 1.211 1 96 222 HIS A N 1
ATOM 1744 C CA . HIS A 1 222 ? 11.5 -4.828 2.635 1 96 222 HIS A CA 1
ATOM 1745 C C . HIS A 1 222 ? 11.945 -6.262 2.883 1 96 222 HIS A C 1
ATOM 1747 O O . HIS A 1 222 ? 12.688 -6.531 3.828 1 96 222 HIS A O 1
ATOM 1753 N N . LEU A 1 223 ? 11.5 -7.164 2.053 1 97.5 223 LEU A N 1
ATOM 1754 C CA . LEU A 1 223 ? 11.766 -8.586 2.258 1 97.5 223 LEU A CA 1
ATOM 1755 C C . LEU A 1 223 ? 13.117 -8.977 1.673 1 97.5 223 LEU A C 1
ATOM 1757 O O . LEU A 1 223 ? 13.703 -9.984 2.072 1 97.5 223 LEU A O 1
ATOM 1761 N N . LYS A 1 224 ? 13.609 -8.266 0.647 1 97.19 224 LYS A N 1
ATOM 1762 C CA . LYS A 1 224 ? 14.906 -8.438 -0.014 1 97.19 224 LYS A CA 1
ATOM 1763 C C . LYS A 1 224 ? 15.078 -9.867 -0.522 1 97.19 224 LYS A C 1
ATOM 1765 O O . LYS A 1 224 ? 16.078 -10.516 -0.223 1 97.19 224 LYS A O 1
ATOM 1770 N N . PRO A 1 225 ? 14.148 -10.336 -1.355 1 98 225 PRO A N 1
ATOM 1771 C CA . PRO A 1 225 ? 14.297 -11.672 -1.936 1 98 225 PRO A CA 1
ATOM 1772 C C . PRO A 1 225 ? 15.516 -11.781 -2.85 1 98 225 PRO A C 1
ATOM 1774 O O . PRO A 1 225 ? 16.094 -10.766 -3.248 1 98 225 PRO A O 1
ATOM 1777 N N . GLY A 1 226 ? 15.93 -13.062 -3.064 1 97.94 226 GLY A N 1
ATOM 1778 C CA . GLY A 1 226 ? 16.969 -13.258 -4.059 1 97.94 226 GLY A CA 1
ATOM 1779 C C . GLY A 1 226 ? 16.609 -12.711 -5.426 1 97.94 226 GLY A C 1
ATOM 1780 O O . GLY A 1 226 ? 17.438 -12.133 -6.117 1 97.94 226 GLY A O 1
ATOM 1781 N N . LEU A 1 227 ? 15.375 -12.891 -5.809 1 98.69 227 LEU A N 1
ATOM 1782 C CA . LEU A 1 227 ? 14.836 -12.43 -7.086 1 98.69 227 LEU A CA 1
ATOM 1783 C C . LEU A 1 227 ? 13.352 -12.109 -6.961 1 98.69 227 LEU A C 1
ATOM 1785 O O . LEU A 1 227 ? 12.578 -12.914 -6.453 1 98.69 227 LEU A O 1
ATOM 1789 N N . VAL A 1 228 ? 12.984 -10.914 -7.316 1 98.81 228 VAL A N 1
ATOM 1790 C CA . VAL A 1 228 ? 11.562 -10.578 -7.398 1 98.81 228 VAL A CA 1
ATOM 1791 C C . VAL A 1 228 ? 11.133 -10.523 -8.859 1 98.81 228 VAL A C 1
ATOM 1793 O O . VAL A 1 228 ? 11.859 -10.016 -9.719 1 98.81 228 VAL A O 1
ATOM 1796 N N . VAL A 1 229 ? 9.977 -11.109 -9.156 1 98.88 229 VAL A N 1
ATOM 1797 C CA . VAL A 1 229 ? 9.453 -11.234 -10.516 1 98.88 229 VAL A CA 1
ATOM 1798 C C . VAL A 1 229 ? 8.039 -10.656 -10.578 1 98.88 229 VAL A C 1
ATOM 1800 O O . VAL A 1 229 ? 7.082 -11.281 -10.109 1 98.88 229 VAL A O 1
ATOM 1803 N N . PRO A 1 230 ? 7.898 -9.453 -11.164 1 98.88 230 PRO A N 1
ATOM 1804 C CA . PRO A 1 230 ? 6.547 -8.922 -11.344 1 98.88 230 PRO A CA 1
ATOM 1805 C C . PRO A 1 230 ? 5.734 -9.695 -12.383 1 98.88 230 PRO A C 1
ATOM 1807 O O . PRO A 1 230 ? 6.301 -10.219 -13.344 1 98.88 230 PRO A O 1
ATOM 1810 N N . GLY A 1 231 ? 4.43 -9.797 -12.148 1 98.31 231 GLY A N 1
ATOM 1811 C CA . GLY A 1 231 ? 3.5 -10.43 -13.078 1 98.31 231 GLY A CA 1
ATOM 1812 C C . GLY A 1 231 ? 2.16 -9.719 -13.148 1 98.31 231 GLY A C 1
ATOM 1813 O O . GLY A 1 231 ? 2.018 -8.594 -12.656 1 98.31 231 GLY A O 1
ATOM 1814 N N . HIS A 1 232 ? 1.224 -10.336 -13.914 1 97.81 232 HIS A N 1
ATOM 1815 C CA . HIS A 1 232 ? -0.154 -9.867 -14.016 1 97.81 232 HIS A CA 1
ATOM 1816 C C . HIS A 1 232 ? -0.228 -8.516 -14.711 1 97.81 232 HIS A C 1
ATOM 1818 O O . HIS A 1 232 ? -1.048 -7.668 -14.344 1 97.81 232 HIS A O 1
ATOM 1824 N N . TYR A 1 233 ? 0.637 -8.195 -15.586 1 97.94 233 TYR A N 1
ATOM 1825 C CA . TYR A 1 233 ? 0.68 -6.84 -16.109 1 97.94 233 TYR A CA 1
ATOM 1826 C C . TYR A 1 233 ? 0.52 -6.836 -17.625 1 97.94 233 TYR A C 1
ATOM 1828 O O . TYR A 1 233 ? 0.441 -5.773 -18.25 1 97.94 233 TYR A O 1
ATOM 1836 N N . GLU A 1 234 ? 0.369 -7.973 -18.266 1 97.12 234 GLU A N 1
ATOM 1837 C CA . GLU A 1 234 ? 0.577 -7.938 -19.719 1 97.12 234 GLU A CA 1
ATOM 1838 C C . GLU A 1 234 ? -0.533 -8.68 -20.453 1 97.12 234 GLU A C 1
ATOM 1840 O O . GLU A 1 234 ? -0.723 -8.492 -21.656 1 97.12 234 GLU A O 1
ATOM 1845 N N . MET A 1 235 ? -1.312 -9.609 -19.781 1 96.25 235 MET A N 1
ATOM 1846 C CA . MET A 1 235 ? -2.186 -10.578 -20.438 1 96.25 235 MET A CA 1
ATOM 1847 C C . MET A 1 235 ? -3.428 -9.891 -21 1 96.25 235 MET A C 1
ATOM 1849 O O . MET A 1 235 ? -3.932 -10.273 -22.047 1 96.25 235 MET A O 1
ATOM 1853 N N . PHE A 1 236 ? -3.904 -8.922 -20.297 1 95.56 236 PHE A N 1
ATOM 1854 C CA . PHE A 1 236 ? -5.133 -8.242 -20.688 1 95.56 236 PHE A CA 1
ATOM 1855 C C . PHE A 1 236 ? -4.918 -6.734 -20.766 1 95.56 236 PHE A C 1
ATOM 1857 O O . PHE A 1 236 ? -4.488 -6.109 -19.797 1 95.56 236 PHE A O 1
ATOM 1864 N N . SER A 1 237 ? -5.316 -6.105 -21.844 1 93.75 237 SER A N 1
ATOM 1865 C CA . SER A 1 237 ? -5.035 -4.699 -22.109 1 93.75 237 SER A CA 1
ATOM 1866 C C . SER A 1 237 ? -5.711 -3.795 -21.078 1 93.75 237 SER A C 1
ATOM 1868 O O . SER A 1 237 ? -5.176 -2.74 -20.734 1 93.75 237 SER A O 1
ATOM 1870 N N . LEU A 1 238 ? -6.863 -4.199 -20.562 1 92.56 238 LEU A N 1
ATOM 1871 C CA . LEU A 1 238 ? -7.621 -3.355 -19.656 1 92.56 238 LEU A CA 1
ATOM 1872 C C . LEU A 1 238 ? -7.211 -3.619 -18.203 1 92.56 238 LEU A C 1
ATOM 1874 O O . LEU A 1 238 ? -7.797 -3.055 -17.281 1 92.56 238 LEU A O 1
ATOM 1878 N N . ASN A 1 239 ? -6.301 -4.445 -18.016 1 95 239 ASN A N 1
ATOM 1879 C CA . ASN A 1 239 ? -5.746 -4.801 -16.719 1 95 239 ASN A CA 1
ATOM 1880 C C . ASN A 1 239 ? -4.23 -4.957 -16.781 1 95 239 ASN A C 1
ATOM 1882 O O . ASN A 1 239 ? -3.701 -6.035 -16.5 1 95 239 ASN A O 1
ATOM 1886 N N . SER A 1 240 ? -3.617 -3.84 -17.141 1 96.44 240 SER A N 1
ATOM 1887 C CA . SER A 1 240 ? -2.193 -3.891 -17.453 1 96.44 240 SER A CA 1
ATOM 1888 C C . SER A 1 240 ? -1.414 -2.838 -16.672 1 96.44 240 SER A C 1
ATOM 1890 O O . SER A 1 240 ? -2.006 -1.987 -16.016 1 96.44 240 SER A O 1
ATOM 1892 N N . GLU A 1 241 ? -0.182 -2.941 -16.672 1 98 241 GLU A N 1
ATOM 1893 C CA . GLU A 1 241 ? 0.782 -1.974 -16.156 1 98 241 GLU A CA 1
ATOM 1894 C C . GLU A 1 241 ? 2.098 -2.045 -16.922 1 98 241 GLU A C 1
ATOM 1896 O O . GLU A 1 241 ? 2.422 -3.074 -17.516 1 98 241 GLU A O 1
ATOM 1901 N N . ASP A 1 242 ? 2.832 -0.95 -16.984 1 98.25 242 ASP A N 1
ATOM 1902 C CA . ASP A 1 242 ? 4.18 -0.933 -17.547 1 98.25 242 ASP A CA 1
ATOM 1903 C C . ASP A 1 242 ? 5.191 -1.501 -16.562 1 98.25 242 ASP A C 1
ATOM 1905 O O . ASP A 1 242 ? 5.5 -0.871 -15.547 1 98.25 242 ASP A O 1
ATOM 1909 N N . PRO A 1 243 ? 5.762 -2.689 -16.844 1 98.62 243 PRO A N 1
ATOM 1910 C CA . PRO A 1 243 ? 6.699 -3.295 -15.898 1 98.62 243 PRO A CA 1
ATOM 1911 C C . PRO A 1 243 ? 7.965 -2.463 -15.703 1 98.62 243 PRO A C 1
ATOM 1913 O O . PRO A 1 243 ? 8.695 -2.662 -14.727 1 98.62 243 PRO A O 1
ATOM 1916 N N . LEU A 1 244 ? 8.227 -1.514 -16.625 1 98.69 244 LEU A N 1
ATOM 1917 C CA . LEU A 1 244 ? 9.406 -0.67 -16.484 1 98.69 244 LEU A CA 1
ATOM 1918 C C . LEU A 1 244 ? 9.258 0.286 -15.305 1 98.69 244 LEU A C 1
ATOM 1920 O O . LEU A 1 244 ? 10.25 0.687 -14.695 1 98.69 244 LEU A O 1
ATOM 1924 N N . LEU A 1 245 ? 8.078 0.693 -15 1 98.75 245 LEU A N 1
ATOM 1925 C CA . LEU A 1 245 ? 7.855 1.52 -13.82 1 98.75 245 LEU A CA 1
ATOM 1926 C C . LEU A 1 245 ? 8.281 0.781 -12.555 1 98.75 245 LEU A C 1
ATOM 1928 O O . LEU A 1 245 ? 8.875 1.378 -11.648 1 98.75 245 LEU A O 1
ATOM 1932 N N . PHE A 1 246 ? 7.957 -0.503 -12.508 1 98.88 246 PHE A N 1
ATOM 1933 C CA . PHE A 1 246 ? 8.398 -1.361 -11.414 1 98.88 246 PHE A CA 1
ATOM 1934 C C . PHE A 1 246 ? 9.922 -1.396 -11.336 1 98.88 246 PHE A C 1
ATOM 1936 O O . PHE A 1 246 ? 10.5 -1.159 -10.273 1 98.88 246 PHE A O 1
ATOM 1943 N N . LYS A 1 247 ? 10.492 -1.694 -12.461 1 98.81 247 LYS A N 1
ATOM 1944 C CA . LYS A 1 247 ? 11.945 -1.775 -12.555 1 98.81 247 LYS A CA 1
ATOM 1945 C C . LYS A 1 247 ? 12.602 -0.471 -12.102 1 98.81 247 LYS A C 1
ATOM 1947 O O . LYS A 1 247 ? 13.5 -0.481 -11.258 1 98.81 247 LYS A O 1
ATOM 1952 N N . ASP A 1 248 ? 12.195 0.631 -12.711 1 98.81 248 ASP A N 1
ATOM 1953 C CA . ASP A 1 248 ? 12.805 1.927 -12.438 1 98.81 248 ASP A CA 1
ATOM 1954 C C . ASP A 1 248 ? 12.695 2.285 -10.953 1 98.81 248 ASP A C 1
ATOM 1956 O O . ASP A 1 248 ? 13.656 2.754 -10.352 1 98.81 248 ASP A O 1
ATOM 1960 N N . TYR A 1 249 ? 11.555 2.043 -10.422 1 98.75 249 TYR A N 1
ATOM 1961 C CA . TYR A 1 249 ? 11.352 2.398 -9.023 1 98.75 249 TYR A CA 1
ATOM 1962 C C . TYR A 1 249 ? 12.156 1.489 -8.102 1 98.75 249 TYR A C 1
ATOM 1964 O O . TYR A 1 249 ? 12.742 1.95 -7.121 1 98.75 249 TYR A O 1
ATOM 1972 N N . LEU A 1 250 ? 12.195 0.181 -8.375 1 98.88 250 LEU A N 1
ATOM 1973 C CA . LEU A 1 250 ? 12.984 -0.764 -7.59 1 98.88 250 LEU A CA 1
ATOM 1974 C C . LEU A 1 250 ? 14.461 -0.383 -7.602 1 98.88 250 LEU A C 1
ATOM 1976 O O . LEU A 1 250 ? 15.109 -0.37 -6.555 1 98.88 250 LEU A O 1
ATOM 1980 N N . GLU A 1 251 ? 14.969 -0.07 -8.75 1 98.69 251 GLU A N 1
ATOM 1981 C CA . GLU A 1 251 ? 16.375 0.278 -8.891 1 98.69 251 GLU A CA 1
ATOM 1982 C C . GLU A 1 251 ? 16.703 1.58 -8.164 1 98.69 251 GLU A C 1
ATOM 1984 O O . GLU A 1 251 ? 17.797 1.74 -7.621 1 98.69 251 GLU A O 1
ATOM 1989 N N . ALA A 1 252 ? 15.789 2.484 -8.203 1 98.31 252 ALA A N 1
ATOM 1990 C CA . ALA A 1 252 ? 16 3.777 -7.555 1 98.31 252 ALA A CA 1
ATOM 1991 C C . ALA A 1 252 ? 15.977 3.641 -6.035 1 98.31 252 ALA A C 1
ATOM 1993 O O . ALA A 1 252 ? 16.859 4.16 -5.344 1 98.31 252 ALA A O 1
ATOM 1994 N N . LYS A 1 253 ? 15.062 2.936 -5.512 1 97.88 253 LYS A N 1
ATOM 1995 C CA . LYS A 1 253 ? 14.805 2.943 -4.074 1 97.88 253 LYS A CA 1
ATOM 1996 C C . LYS A 1 253 ? 15.531 1.798 -3.377 1 97.88 253 LYS A C 1
ATOM 1998 O O . LYS A 1 253 ? 15.945 1.927 -2.223 1 97.88 253 LYS A O 1
ATOM 2003 N N . TYR A 1 254 ? 15.641 0.691 -4.113 1 97.94 254 TYR A N 1
ATOM 2004 C CA . TYR A 1 254 ? 16.25 -0.51 -3.545 1 97.94 254 TYR A CA 1
ATOM 2005 C C . TYR A 1 254 ? 17.25 -1.12 -4.508 1 97.94 254 TYR A C 1
ATOM 2007 O O . TYR A 1 254 ? 17.125 -2.277 -4.91 1 97.94 254 TYR A O 1
ATOM 2015 N N . PRO A 1 255 ? 18.312 -0.477 -4.957 1 96.31 255 PRO A N 1
ATOM 2016 C CA . PRO A 1 255 ? 19.25 -0.918 -5.996 1 96.31 255 PRO A CA 1
ATOM 2017 C C . PRO A 1 255 ? 19.859 -2.283 -5.691 1 96.31 255 PRO A C 1
ATOM 2019 O O . PRO A 1 255 ? 20.281 -2.988 -6.609 1 96.31 255 PRO A O 1
ATOM 2022 N N . GLY A 1 256 ? 19.703 -2.934 -4.617 1 96.56 256 GLY A N 1
ATOM 2023 C CA . GLY A 1 256 ? 20.312 -4.207 -4.273 1 96.56 256 GLY A CA 1
ATOM 2024 C C . GLY A 1 256 ? 19.375 -5.387 -4.465 1 96.56 256 GLY A C 1
ATOM 2025 O O . GLY A 1 256 ? 19.828 -6.539 -4.5 1 96.56 256 GLY A O 1
ATOM 2026 N N . VAL A 1 257 ? 18.188 -5.148 -4.75 1 97.75 257 VAL A N 1
ATOM 2027 C CA . VAL A 1 257 ? 17.219 -6.223 -4.934 1 97.75 257 VAL A CA 1
ATOM 2028 C C . VAL A 1 257 ? 17.172 -6.629 -6.406 1 97.75 257 VAL A C 1
ATOM 2030 O O . VAL A 1 257 ? 16.922 -5.797 -7.277 1 97.75 257 VAL A O 1
ATOM 2033 N N . GLU A 1 258 ? 17.469 -7.891 -6.684 1 98.25 258 GLU A N 1
ATOM 2034 C CA . GLU A 1 258 ? 17.469 -8.391 -8.055 1 98.25 258 GLU A CA 1
ATOM 2035 C C . GLU A 1 258 ? 16.047 -8.648 -8.547 1 98.25 258 GLU A C 1
ATOM 2037 O O . GLU A 1 258 ? 15.172 -9.023 -7.77 1 98.25 258 GLU A O 1
ATOM 2042 N N . TYR A 1 259 ? 15.844 -8.398 -9.805 1 98.81 259 TYR A N 1
ATOM 2043 C CA . TYR A 1 259 ? 14.539 -8.617 -10.43 1 98.81 259 TYR A CA 1
ATOM 2044 C C . TYR A 1 259 ? 14.695 -9.273 -11.797 1 98.81 259 TYR A C 1
ATOM 2046 O O . TYR A 1 259 ? 15.797 -9.328 -12.344 1 98.81 259 TYR A O 1
ATOM 2054 N N . TRP A 1 260 ? 13.602 -9.852 -12.281 1 98.75 260 TRP A N 1
ATOM 2055 C CA . TRP A 1 260 ? 13.586 -10.414 -13.633 1 98.75 260 TRP A CA 1
ATOM 2056 C C . TRP A 1 260 ? 12.336 -9.977 -14.391 1 98.75 260 TRP A C 1
ATOM 2058 O O . TRP A 1 260 ? 11.219 -10.109 -13.891 1 98.75 260 TRP A O 1
ATOM 2068 N N . ILE A 1 261 ? 12.492 -9.359 -15.438 1 98.62 261 ILE A N 1
ATOM 2069 C CA . ILE A 1 261 ? 11.5 -9.047 -16.469 1 98.62 261 ILE A CA 1
ATOM 2070 C C . ILE A 1 261 ? 11.953 -9.602 -17.812 1 98.62 261 ILE A C 1
ATOM 2072 O O . ILE A 1 261 ? 13.008 -9.219 -18.328 1 98.62 261 ILE A O 1
ATOM 2076 N N . GLY A 1 262 ? 11.211 -10.531 -18.312 1 97.25 262 GLY A N 1
ATOM 2077 C CA . GLY A 1 262 ? 11.648 -11.203 -19.516 1 97.25 262 GLY A CA 1
ATOM 2078 C C . GLY A 1 262 ? 10.508 -11.766 -20.344 1 97.25 262 GLY A C 1
ATOM 2079 O O . GLY A 1 262 ? 9.398 -11.234 -20.312 1 97.25 262 GLY A O 1
ATOM 2080 N N . ASN A 1 263 ? 10.844 -12.734 -21.125 1 96.81 263 ASN A N 1
ATOM 2081 C CA . ASN A 1 263 ? 9.867 -13.258 -22.078 1 96.81 263 ASN A CA 1
ATOM 2082 C C . ASN A 1 263 ? 9.219 -14.539 -21.562 1 96.81 263 ASN A C 1
ATOM 2084 O O . ASN A 1 263 ? 9.852 -15.32 -20.844 1 96.81 263 ASN A O 1
ATOM 2088 N N . HIS A 1 264 ? 7.984 -14.703 -21.969 1 97.19 264 HIS A N 1
ATOM 2089 C CA . HIS A 1 264 ? 7.309 -15.961 -21.703 1 97.19 264 HIS A CA 1
ATOM 2090 C C . HIS A 1 264 ? 8.102 -17.141 -22.25 1 97.19 264 HIS A C 1
ATOM 2092 O O . HIS A 1 264 ? 8.695 -17.047 -23.328 1 97.19 264 HIS A O 1
ATOM 2098 N N . GLY A 1 265 ? 8.117 -18.188 -21.531 1 97.06 265 GLY A N 1
ATOM 2099 C CA . GLY A 1 265 ? 8.742 -19.422 -22 1 97.06 265 GLY A CA 1
ATOM 2100 C C . GLY A 1 265 ? 10.234 -19.453 -21.75 1 97.06 265 GLY A C 1
ATOM 2101 O O . GLY A 1 265 ? 10.875 -20.5 -21.906 1 97.06 265 GLY A O 1
ATOM 2102 N N . ASP A 1 266 ? 10.781 -18.312 -21.359 1 95.44 266 ASP A N 1
ATOM 2103 C CA . ASP A 1 266 ? 12.211 -18.281 -21.031 1 95.44 266 ASP A CA 1
ATOM 2104 C C . ASP A 1 266 ? 12.492 -19 -19.719 1 95.44 266 ASP A C 1
ATOM 2106 O O . ASP A 1 266 ? 11.719 -18.875 -18.766 1 95.44 266 ASP A O 1
ATOM 2110 N N . ARG A 1 267 ? 13.641 -19.734 -19.75 1 97.31 267 ARG A N 1
ATOM 2111 C CA . ARG A 1 267 ? 14.102 -20.375 -18.516 1 97.31 267 ARG A CA 1
ATOM 2112 C C . ARG A 1 267 ? 14.922 -19.406 -17.688 1 97.31 267 ARG A C 1
ATOM 2114 O O . ARG A 1 267 ? 15.812 -18.719 -18.203 1 97.31 267 ARG A O 1
ATOM 2121 N N . VAL A 1 268 ? 14.602 -19.328 -16.422 1 98.38 268 VAL A N 1
ATOM 2122 C CA . VAL A 1 268 ? 15.383 -18.547 -15.461 1 98.38 268 VAL A CA 1
ATOM 2123 C C . VAL A 1 268 ? 15.875 -19.438 -14.336 1 98.38 268 VAL A C 1
ATOM 2125 O O . VAL A 1 268 ? 15.102 -20.188 -13.727 1 98.38 268 VAL A O 1
ATOM 2128 N N . LEU A 1 269 ? 17.156 -19.406 -14.086 1 97.69 269 LEU A N 1
ATOM 2129 C CA . LEU A 1 269 ? 17.781 -20.172 -13.008 1 97.69 269 LEU A CA 1
ATOM 2130 C C . LEU A 1 269 ? 18.094 -19.281 -11.82 1 97.69 269 LEU A C 1
ATOM 2132 O O . LEU A 1 269 ? 18.625 -18.172 -11.992 1 97.69 269 LEU A O 1
ATOM 2136 N N . VAL A 1 270 ? 17.688 -19.75 -10.609 1 97.5 270 VAL A N 1
ATOM 2137 C CA . VAL A 1 270 ? 17.938 -19.016 -9.383 1 97.5 270 VAL A CA 1
ATOM 2138 C C . VAL A 1 270 ? 18.672 -19.906 -8.383 1 97.5 270 VAL A C 1
ATOM 2140 O O . VAL A 1 270 ? 18.344 -21.078 -8.242 1 97.5 270 VAL A O 1
ATOM 2143 N N . ARG A 1 271 ? 19.594 -19.344 -7.758 1 94.69 271 ARG A N 1
ATOM 2144 C CA . ARG A 1 271 ? 20.359 -20.062 -6.746 1 94.69 271 ARG A CA 1
ATOM 2145 C C . ARG A 1 271 ? 20.141 -19.469 -5.363 1 94.69 271 ARG A C 1
ATOM 2147 O O . ARG A 1 271 ? 20.031 -18.25 -5.215 1 94.69 271 ARG A O 1
ATOM 2154 N N . HIS A 1 272 ? 20 -20.375 -4.438 1 91.75 272 HIS A N 1
ATOM 2155 C CA . HIS A 1 272 ? 19.891 -19.906 -3.057 1 91.75 272 HIS A CA 1
ATOM 2156 C C . HIS A 1 272 ? 21.094 -19.078 -2.658 1 91.75 272 HIS A C 1
ATOM 2158 O O . HIS A 1 272 ? 22.234 -19.453 -2.934 1 91.75 272 HIS A O 1
ATOM 2164 N N . LYS A 1 273 ? 20.891 -17.938 -1.947 1 72.44 273 LYS A N 1
ATOM 2165 C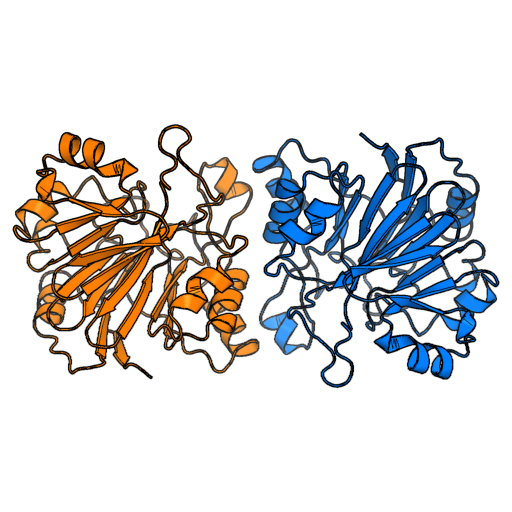 CA . LYS A 1 273 ? 21.969 -17.062 -1.515 1 72.44 273 LYS A CA 1
ATOM 2166 C C . LYS A 1 273 ? 22.531 -17.516 -0.168 1 72.44 273 LYS A C 1
ATOM 2168 O O . LYS A 1 273 ? 21.797 -18.016 0.681 1 72.44 273 LYS A O 1
ATOM 2173 N N . MET B 1 1 ? -12.758 32 -2.689 1 79.56 1 MET B N 1
ATOM 2174 C CA . MET B 1 1 ? -11.57 31.688 -1.896 1 79.56 1 MET B CA 1
ATOM 2175 C C . MET B 1 1 ? -11.18 32.875 -1.008 1 79.56 1 MET B C 1
ATOM 2177 O O . MET B 1 1 ? -10.938 33.969 -1.503 1 79.56 1 MET B O 1
ATOM 2181 N N . LYS B 1 2 ? -11.391 32.719 0.314 1 86.81 2 LYS B N 1
ATOM 2182 C CA . LYS B 1 2 ? -11 33.75 1.241 1 86.81 2 LYS B CA 1
ATOM 2183 C C . LYS B 1 2 ? -9.492 33.75 1.479 1 86.81 2 LYS B C 1
ATOM 2185 O O . LYS B 1 2 ? -8.883 32.688 1.573 1 86.81 2 LYS B O 1
ATOM 2190 N N . LYS B 1 3 ? -8.906 35 1.55 1 94.44 3 LYS B N 1
ATOM 2191 C CA . LYS B 1 3 ? -7.484 35.125 1.842 1 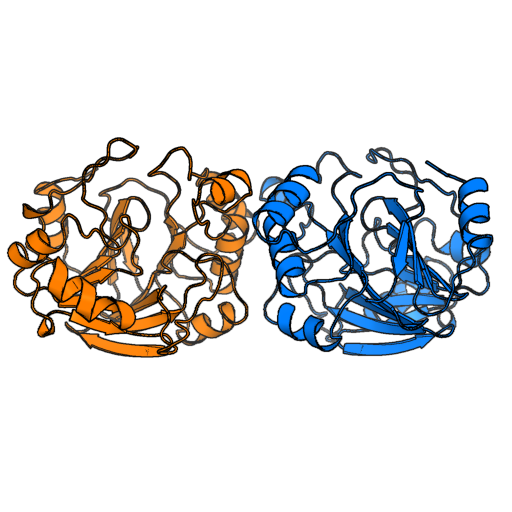94.44 3 LYS B CA 1
ATOM 2192 C C . LYS B 1 3 ? -7.207 36.312 2.729 1 94.44 3 LYS B C 1
ATOM 2194 O O . LYS B 1 3 ? -8.109 37.125 3.002 1 94.44 3 LYS B O 1
ATOM 2199 N N . GLY B 1 4 ? -6.07 36.375 3.186 1 96.56 4 GLY B N 1
ATOM 2200 C CA . GLY B 1 4 ? -5.629 37.5 3.988 1 96.56 4 GLY B CA 1
ATOM 2201 C C . GLY B 1 4 ? -6.516 37.75 5.191 1 96.56 4 GLY B C 1
ATOM 2202 O O . GLY B 1 4 ? -6.898 36.844 5.898 1 96.56 4 GLY B O 1
ATOM 2203 N N . LEU B 1 5 ? -6.77 39 5.438 1 96.94 5 LEU B N 1
ATOM 2204 C CA . LEU B 1 5 ? -7.5 39.406 6.629 1 96.94 5 LEU B CA 1
ATOM 2205 C C . LEU B 1 5 ? -8.945 38.906 6.586 1 96.94 5 LEU B C 1
ATOM 2207 O O . LEU B 1 5 ? -9.547 38.656 7.629 1 96.94 5 LEU B O 1
ATOM 2211 N N . ASP B 1 6 ? -9.445 38.75 5.402 1 97.31 6 ASP B N 1
ATOM 2212 C CA . ASP B 1 6 ? -10.789 38.219 5.273 1 97.31 6 ASP B CA 1
ATOM 2213 C C . ASP B 1 6 ? -10.844 36.781 5.781 1 97.31 6 ASP B C 1
ATOM 2215 O O . ASP B 1 6 ? -11.828 36.375 6.398 1 97.31 6 ASP B O 1
ATOM 2219 N N . LEU B 1 7 ? -9.844 35.969 5.461 1 98.25 7 LEU B N 1
ATOM 2220 C CA . LEU B 1 7 ? -9.742 34.594 5.957 1 98.25 7 LEU B CA 1
ATOM 2221 C C . LEU B 1 7 ? -9.586 34.594 7.473 1 98.25 7 LEU B C 1
ATOM 2223 O O . LEU B 1 7 ? -10.273 33.812 8.156 1 98.25 7 LEU B O 1
ATOM 2227 N N . ILE B 1 8 ? -8.742 35.469 8.023 1 98.44 8 ILE B N 1
ATOM 2228 C CA . ILE B 1 8 ? -8.531 35.562 9.461 1 98.44 8 ILE B CA 1
ATOM 2229 C C . ILE B 1 8 ? -9.852 35.906 10.156 1 98.44 8 ILE B C 1
ATOM 2231 O O . ILE B 1 8 ? -10.211 35.281 11.164 1 98.44 8 ILE B O 1
ATOM 2235 N N . LYS B 1 9 ? -10.516 36.844 9.562 1 97.94 9 LYS B N 1
ATOM 2236 C CA . LYS B 1 9 ? -11.805 37.25 10.117 1 97.94 9 LYS B CA 1
ATOM 2237 C C . LYS B 1 9 ? -12.805 36.094 10.102 1 97.94 9 LYS B C 1
ATOM 2239 O O . LYS B 1 9 ? -13.562 35.906 11.055 1 97.94 9 LYS B O 1
ATOM 2244 N N . ASP B 1 10 ? -12.859 35.375 9.008 1 98.19 10 ASP B N 1
ATOM 2245 C CA . ASP B 1 10 ? -13.766 34.25 8.898 1 98.19 10 ASP B CA 1
ATOM 2246 C C . ASP B 1 10 ? -13.477 33.219 9.984 1 98.19 10 ASP B C 1
ATOM 2248 O O . ASP B 1 10 ? -14.398 32.656 10.586 1 98.19 10 ASP B O 1
ATOM 2252 N N . ILE B 1 11 ? -12.211 32.906 10.227 1 98.25 11 ILE B N 1
ATOM 2253 C CA . ILE B 1 11 ? -11.797 31.969 11.258 1 98.25 11 ILE B CA 1
ATOM 2254 C C . ILE B 1 11 ? -12.211 32.469 12.633 1 98.25 11 ILE B C 1
ATOM 2256 O O . ILE B 1 11 ? -12.805 31.75 13.43 1 98.25 11 ILE B O 1
ATOM 2260 N N . ASP B 1 12 ? -11.969 33.75 12.891 1 98 12 ASP B N 1
ATOM 2261 C CA . ASP B 1 12 ? -12.242 34.344 14.195 1 98 12 ASP B CA 1
ATOM 2262 C C . ASP B 1 12 ? -13.742 34.406 14.469 1 98 12 ASP B C 1
ATOM 2264 O O . ASP B 1 12 ? -14.172 34.219 15.609 1 98 12 ASP B O 1
ATOM 2268 N N . ASP B 1 13 ? -14.5 34.625 13.414 1 97.75 13 ASP B N 1
ATOM 2269 C CA . ASP B 1 13 ? -15.938 34.812 13.562 1 97.75 13 ASP B CA 1
ATOM 2270 C C . ASP B 1 13 ? -16.656 33.438 13.648 1 97.75 13 ASP B C 1
ATOM 2272 O O . ASP B 1 13 ? -17.828 33.375 14.031 1 97.75 13 ASP B O 1
ATOM 2276 N N . CYS B 1 14 ? -15.961 32.438 13.289 1 97.62 14 CYS B N 1
ATOM 2277 C CA . CYS B 1 14 ? -16.562 31.109 13.312 1 97.62 14 CYS B CA 1
ATOM 2278 C C . CYS B 1 14 ? -16.781 30.625 14.75 1 97.62 14 CYS B C 1
ATOM 2280 O O . CYS B 1 14 ? -15.805 30.438 15.492 1 97.62 14 CYS B O 1
ATOM 2282 N N . VAL B 1 15 ? -18.016 30.484 15.18 1 97.31 15 VAL B N 1
ATOM 2283 C CA . VAL B 1 15 ? -18.375 29.969 16.5 1 97.31 15 VAL B CA 1
ATOM 2284 C C . VAL B 1 15 ? -18.906 28.547 16.359 1 97.31 15 VAL B C 1
ATOM 2286 O O . VAL B 1 15 ? -19.828 28.297 15.586 1 97.31 15 VAL B O 1
ATOM 2289 N N . LEU B 1 16 ? -18.297 27.656 17.125 1 97.06 16 LEU B N 1
ATOM 2290 C CA . LEU B 1 16 ? -18.625 26.234 16.969 1 97.06 16 LEU B CA 1
ATOM 2291 C C . LEU B 1 16 ? -19.391 25.719 18.172 1 97.06 16 LEU B C 1
ATOM 2293 O O . LEU B 1 16 ? -19.031 26.016 19.328 1 97.06 16 LEU B O 1
ATOM 2297 N N . GLU B 1 17 ? -20.422 24.984 17.891 1 96.12 17 GLU B N 1
ATOM 2298 C CA . GLU B 1 17 ? -21.125 24.234 18.922 1 96.12 17 GLU B CA 1
ATOM 2299 C C . GLU B 1 17 ? -20.328 23 19.328 1 96.12 17 GLU B C 1
ATOM 2301 O O . GLU B 1 17 ? -19.391 22.594 18.641 1 96.12 17 GLU B O 1
ATOM 2306 N N . ASP B 1 18 ? -20.75 22.422 20.484 1 95.5 18 ASP B N 1
ATOM 2307 C CA . ASP B 1 18 ? -20.141 21.172 20.906 1 95.5 18 ASP B CA 1
ATOM 2308 C C . ASP B 1 18 ? -20.297 20.094 19.828 1 95.5 18 ASP B C 1
ATOM 2310 O O . ASP B 1 18 ? -21.359 19.984 19.203 1 95.5 18 ASP B O 1
ATOM 2314 N N . GLY B 1 19 ? -19.25 19.406 19.578 1 96.56 19 GLY B N 1
ATOM 2315 C CA . GLY B 1 19 ? -19.328 18.312 18.625 1 96.56 19 GLY B CA 1
ATOM 2316 C C . GLY B 1 19 ? -19.078 18.75 17.188 1 96.56 19 GLY B C 1
ATOM 2317 O O . GLY B 1 19 ? -19.359 18.016 16.25 1 96.56 19 GLY B O 1
ATOM 2318 N N . LYS B 1 20 ? -18.594 20.016 17.047 1 97.12 20 LYS B N 1
ATOM 2319 C CA . LYS B 1 20 ? -18.312 20.516 15.703 1 97.12 20 LYS B CA 1
ATOM 2320 C C . LYS B 1 20 ? -16.859 20.969 15.578 1 97.12 20 LYS B C 1
ATOM 2322 O O . LYS B 1 20 ? -16.25 21.375 16.562 1 97.12 20 LYS B O 1
ATOM 2327 N N . ILE B 1 21 ? -16.375 20.875 14.414 1 97.69 21 ILE B N 1
ATOM 2328 C CA . ILE B 1 21 ? -15.047 21.328 14.055 1 97.69 21 ILE B CA 1
ATOM 2329 C C . ILE B 1 21 ? -15.078 21.984 12.68 1 97.69 21 ILE B C 1
ATOM 2331 O O . ILE B 1 21 ? -15.875 21.625 11.82 1 97.69 21 ILE B O 1
ATOM 2335 N N . ALA B 1 22 ? -14.312 23.047 12.555 1 98.56 22 ALA B N 1
ATOM 2336 C CA . ALA B 1 22 ? -14.172 23.688 11.25 1 98.56 22 ALA B CA 1
ATOM 2337 C C . ALA B 1 22 ? -12.719 23.656 10.781 1 98.56 22 ALA B C 1
ATOM 2339 O O . ALA B 1 22 ? -11.789 23.688 11.594 1 98.56 22 ALA B O 1
ATOM 2340 N N . PHE B 1 23 ? -12.555 23.547 9.461 1 98.75 23 PHE B N 1
ATOM 2341 C CA . PHE B 1 23 ? -11.203 23.703 8.938 1 98.75 23 PHE B CA 1
ATOM 2342 C C . PHE B 1 23 ? -11.211 24.547 7.668 1 98.75 23 PHE B C 1
ATOM 2344 O O . PHE B 1 23 ? -12.258 24.75 7.051 1 98.75 23 PHE B O 1
ATOM 2351 N N . TRP B 1 24 ? -10.094 25.141 7.379 1 98.81 24 TRP B N 1
ATOM 2352 C CA . TRP B 1 24 ? -9.766 25.875 6.168 1 98.81 24 TRP B CA 1
ATOM 2353 C C . TRP B 1 24 ? -8.484 25.344 5.535 1 98.81 24 TRP B C 1
ATOM 2355 O O . TRP B 1 24 ? -7.461 25.203 6.207 1 98.81 24 TRP B O 1
ATOM 2365 N N . TRP B 1 25 ? -8.555 25.062 4.27 1 98.62 25 TRP B N 1
ATOM 2366 C CA . TRP B 1 25 ? -7.402 24.5 3.572 1 98.62 25 TRP B CA 1
ATOM 2367 C C . TRP B 1 25 ? -6.453 25.594 3.104 1 98.62 25 TRP B C 1
ATOM 2369 O O . TRP B 1 25 ? -6.859 26.516 2.379 1 98.62 25 TRP B O 1
ATOM 2379 N N . LEU B 1 26 ? -5.227 25.469 3.504 1 98 26 LEU B N 1
ATOM 2380 C CA . LEU B 1 26 ? -4.227 26.453 3.117 1 98 26 LEU B CA 1
ATOM 2381 C C . LEU B 1 26 ? -3.414 25.969 1.923 1 98 26 LEU B C 1
ATOM 2383 O O . LEU B 1 26 ? -2.668 26.734 1.316 1 98 26 LEU B O 1
ATOM 2387 N N . GLY B 1 27 ? -3.549 24.719 1.564 1 96.81 27 GLY B N 1
ATOM 2388 C CA . GLY B 1 27 ? -2.773 24.109 0.501 1 96.81 27 GLY B CA 1
ATOM 2389 C C . GLY B 1 27 ? -1.816 23.047 1.004 1 96.81 27 GLY B C 1
ATOM 2390 O O . GLY B 1 27 ? -1.502 23 2.195 1 96.81 27 GLY B O 1
ATOM 2391 N N . GLN B 1 28 ? -1.379 22.094 0.05 1 96.56 28 GLN B N 1
ATOM 2392 C CA . GLN B 1 28 ? -0.516 20.984 0.445 1 96.56 28 GLN B CA 1
ATOM 2393 C C . GLN B 1 28 ? -1.156 20.156 1.554 1 96.56 28 GLN B C 1
ATOM 2395 O O . GLN B 1 28 ? -2.271 19.641 1.395 1 96.56 28 GLN B O 1
ATOM 2400 N N . LEU B 1 29 ? -0.597 20.016 2.689 1 98.12 29 LEU B N 1
ATOM 2401 C CA . LEU B 1 29 ? -1.203 19.438 3.881 1 98.12 29 LEU B CA 1
ATOM 2402 C C . LEU B 1 29 ? -1.338 20.469 4.988 1 98.12 29 LEU B C 1
ATOM 2404 O O . LEU B 1 29 ? -1.225 20.141 6.172 1 98.12 29 LEU B O 1
ATOM 2408 N N . GLY B 1 30 ? -1.521 21.688 4.508 1 98.44 30 GLY B N 1
ATOM 2409 C CA . GLY B 1 30 ? -1.687 22.797 5.438 1 98.44 30 GLY B CA 1
ATOM 2410 C C . GLY B 1 30 ? -3.141 23.156 5.68 1 98.44 30 GLY B C 1
ATOM 2411 O O . GLY B 1 30 ? -3.898 23.375 4.73 1 98.44 30 GLY B O 1
ATOM 2412 N N . TYR B 1 31 ? -3.51 23.281 6.93 1 98.75 31 TYR B N 1
ATOM 2413 C CA . TYR B 1 31 ? -4.879 23.594 7.312 1 98.75 31 TYR B CA 1
ATOM 2414 C C . TYR B 1 31 ? -4.906 24.531 8.523 1 98.75 31 TYR B C 1
ATOM 2416 O O . TYR B 1 31 ? -3.969 24.531 9.328 1 98.75 31 TYR B O 1
ATOM 2424 N N . VAL B 1 32 ? -5.953 25.328 8.609 1 98.81 32 VAL B N 1
ATOM 2425 C CA . VAL B 1 32 ? -6.387 25.875 9.891 1 98.81 32 VAL B CA 1
ATOM 2426 C C . VAL B 1 32 ? -7.586 25.094 10.414 1 98.81 32 VAL B C 1
ATOM 2428 O O . VAL B 1 32 ? -8.531 24.828 9.672 1 98.81 32 VAL B O 1
ATOM 2431 N N . ILE B 1 33 ? -7.461 24.672 11.617 1 98.69 33 ILE B N 1
ATOM 2432 C CA . ILE B 1 33 ? -8.578 24 12.25 1 98.69 33 ILE B CA 1
ATOM 2433 C C . ILE B 1 33 ? -9.062 24.812 13.453 1 98.69 33 ILE B C 1
ATOM 2435 O O . ILE B 1 33 ? -8.258 25.359 14.195 1 98.69 33 ILE B O 1
ATOM 2439 N N . LYS B 1 34 ? -10.289 24.984 13.539 1 98.56 34 LYS B N 1
ATOM 2440 C CA . LYS B 1 34 ? -10.891 25.5 14.766 1 98.56 34 LYS B CA 1
ATOM 2441 C C . LYS B 1 34 ? -11.68 24.391 15.477 1 98.56 34 LYS B C 1
ATOM 2443 O O . LYS B 1 34 ? -12.547 23.766 14.883 1 98.56 34 LYS B O 1
ATOM 2448 N N . ILE B 1 35 ? -11.32 24.125 16.656 1 97 35 ILE B N 1
ATOM 2449 C CA . ILE B 1 35 ? -11.938 23.125 17.5 1 97 35 ILE B CA 1
ATOM 2450 C C . ILE B 1 35 ? -12.289 23.734 18.859 1 97 35 ILE B C 1
ATOM 2452 O O . ILE B 1 35 ? -11.398 24.031 19.656 1 97 35 ILE B O 1
ATOM 2456 N N . GLY B 1 36 ? -13.578 23.859 19.141 1 95.5 36 GLY B N 1
ATOM 2457 C CA . GLY B 1 36 ? -13.977 24.75 20.219 1 95.5 36 GLY B CA 1
ATOM 2458 C C . GLY B 1 36 ? -13.555 26.188 20 1 95.5 36 GLY B C 1
ATOM 2459 O O . GLY B 1 36 ? -13.898 26.797 18.984 1 95.5 36 GLY B O 1
ATOM 2460 N N . LYS B 1 37 ? -12.773 26.688 20.922 1 96 37 LYS B N 1
ATOM 2461 C CA . LYS B 1 37 ? -12.289 28.062 20.812 1 96 37 LYS B CA 1
ATOM 2462 C C . LYS B 1 37 ? -10.836 28.109 20.344 1 96 37 LYS B C 1
ATOM 2464 O O . LYS B 1 37 ? -10.281 29.172 20.109 1 96 37 LYS B O 1
ATOM 2469 N N . THR B 1 38 ? -10.25 26.922 20.172 1 98.19 38 THR B N 1
ATOM 2470 C CA . THR B 1 38 ? -8.828 26.828 19.891 1 98.19 38 THR B CA 1
ATOM 2471 C C . THR B 1 38 ? -8.578 26.844 18.391 1 98.19 38 THR B C 1
ATOM 2473 O O . THR B 1 38 ? -9.273 26.172 17.625 1 98.19 38 THR B O 1
ATOM 2476 N N . VAL B 1 39 ? -7.648 27.656 17.938 1 98.81 39 VAL B N 1
ATOM 2477 C CA . VAL B 1 39 ? -7.238 27.719 16.547 1 98.81 39 VAL B CA 1
ATOM 2478 C C . VAL B 1 39 ? -5.879 27.047 16.375 1 98.81 39 VAL B C 1
ATOM 2480 O O . VAL B 1 39 ? -4.902 27.438 17.031 1 98.81 39 VAL B O 1
ATOM 2483 N N . VAL B 1 40 ? -5.801 26.047 15.5 1 98.88 40 VAL B N 1
ATOM 2484 C CA . VAL B 1 40 ? -4.586 25.281 15.25 1 98.88 40 VAL B CA 1
ATOM 2485 C C . VAL B 1 40 ? -4.172 25.422 13.789 1 98.88 40 VAL B C 1
ATOM 2487 O O . VAL B 1 40 ? -4.984 25.203 12.883 1 98.88 40 VAL B O 1
ATOM 2490 N N . TYR B 1 41 ? -2.975 25.828 13.523 1 98.88 41 TYR B N 1
ATOM 2491 C CA . TYR B 1 41 ? -2.393 25.781 12.188 1 98.88 41 TYR B CA 1
ATOM 2492 C C . TYR B 1 41 ? -1.564 24.516 12 1 98.88 41 TYR B C 1
ATOM 2494 O O . TYR B 1 41 ? -0.579 24.297 12.703 1 98.88 41 TYR B O 1
ATOM 2502 N N . LEU B 1 42 ? -1.967 23.656 11.055 1 98.75 42 LEU B N 1
ATOM 2503 C CA . LEU B 1 42 ? -1.306 22.391 10.734 1 98.75 42 LEU B CA 1
ATOM 2504 C C . LEU B 1 42 ? -0.455 22.531 9.477 1 98.75 42 LEU B C 1
ATOM 2506 O O . LEU B 1 42 ? -0.975 22.828 8.398 1 98.75 42 LEU B O 1
ATOM 2510 N N . ASP B 1 43 ? 0.846 22.312 9.633 1 98.81 43 ASP B N 1
ATOM 2511 C CA . ASP B 1 43 ? 1.746 22.281 8.484 1 98.81 43 ASP B CA 1
ATOM 2512 C C . ASP B 1 43 ? 1.503 23.484 7.566 1 98.81 43 ASP B C 1
ATOM 2514 O O . ASP B 1 43 ? 1.417 23.328 6.344 1 98.81 43 ASP B O 1
ATOM 2518 N N . ALA B 1 44 ? 1.36 24.656 8.18 1 98.5 44 ALA B N 1
ATOM 2519 C CA . ALA B 1 44 ? 1.104 25.859 7.391 1 98.5 44 ALA B CA 1
ATOM 2520 C C . ALA B 1 44 ? 2.334 26.25 6.578 1 98.5 44 ALA B C 1
ATOM 2522 O O . ALA B 1 44 ? 3.371 26.609 7.145 1 98.5 44 ALA B O 1
ATOM 2523 N N . PHE B 1 45 ? 2.232 26.125 5.316 1 98.06 45 PHE B N 1
ATOM 2524 C CA . PHE B 1 45 ? 3.277 26.547 4.387 1 98.06 45 PHE B CA 1
ATOM 2525 C C . PHE B 1 45 ? 2.979 27.938 3.824 1 98.06 45 PHE B C 1
ATOM 2527 O O . PHE B 1 45 ? 2.195 28.062 2.883 1 98.06 45 PHE B O 1
ATOM 2534 N N . LEU B 1 46 ? 3.68 28.984 4.344 1 98.06 46 LEU B N 1
ATOM 2535 C CA . LEU B 1 46 ? 3.258 30.344 4.059 1 98.06 46 LEU B CA 1
ATOM 2536 C C . LEU B 1 46 ? 4.355 31.109 3.33 1 98.06 46 LEU B C 1
ATOM 2538 O O . LEU B 1 46 ? 4.141 32.25 2.889 1 98.06 46 LEU B O 1
ATOM 2542 N N . SER B 1 47 ? 5.523 30.516 3.197 1 96.56 47 SER B N 1
ATOM 2543 C CA . SER B 1 47 ? 6.602 31.156 2.451 1 96.56 47 SER B CA 1
ATOM 2544 C C . SER B 1 47 ? 6.273 31.234 0.964 1 96.56 47 SER B C 1
ATOM 2546 O O . SER B 1 47 ? 5.668 30.312 0.408 1 96.56 47 SER B O 1
ATOM 2548 N N . GLU B 1 48 ? 6.727 32.344 0.424 1 92.5 48 GLU B N 1
ATOM 2549 C CA . GLU B 1 48 ? 6.672 32.406 -1.033 1 92.5 48 GLU B CA 1
ATOM 2550 C C . GLU B 1 48 ? 7.707 31.484 -1.672 1 92.5 48 GLU B C 1
ATOM 2552 O O . GLU B 1 48 ? 8.781 31.266 -1.106 1 92.5 48 GLU B O 1
ATOM 2557 N N . ASN B 1 49 ? 7.316 30.891 -2.662 1 89.56 49 ASN B N 1
ATOM 2558 C CA . ASN B 1 49 ? 8.164 29.984 -3.441 1 89.56 49 ASN B CA 1
ATOM 2559 C C . ASN B 1 49 ? 7.812 30.031 -4.926 1 89.56 49 ASN B C 1
ATOM 2561 O O . ASN B 1 49 ? 6.641 29.953 -5.297 1 89.56 49 ASN B O 1
ATOM 2565 N N . VAL B 1 50 ? 8.789 30.203 -5.754 1 88 50 VAL B N 1
ATOM 2566 C CA . VAL B 1 50 ? 8.578 30.391 -7.184 1 88 50 VAL B CA 1
ATOM 2567 C C . VAL B 1 50 ? 8.016 29.125 -7.809 1 88 50 VAL B C 1
ATOM 2569 O O . VAL B 1 50 ? 7.352 29.172 -8.844 1 88 50 VAL B O 1
ATOM 2572 N N . ASP B 1 51 ? 8.234 28.031 -7.211 1 90.44 51 ASP B N 1
ATOM 2573 C CA . ASP B 1 51 ? 7.824 26.75 -7.793 1 90.44 51 ASP B CA 1
ATOM 2574 C C . ASP B 1 51 ? 6.402 26.391 -7.371 1 90.44 51 ASP B C 1
ATOM 2576 O O . ASP B 1 51 ? 5.844 25.406 -7.848 1 90.44 51 ASP B O 1
ATOM 2580 N N . ARG B 1 52 ? 5.797 27.203 -6.52 1 94.25 52 ARG B N 1
ATOM 2581 C CA . ARG B 1 52 ? 4.453 26.906 -6.027 1 94.25 52 ARG B CA 1
ATOM 2582 C C . ARG B 1 52 ? 3.404 27.219 -7.094 1 94.25 52 ARG B C 1
ATOM 2584 O O . ARG B 1 52 ? 3.496 28.219 -7.793 1 94.25 52 ARG B O 1
ATOM 2591 N N . ASN B 1 53 ? 2.451 26.344 -7.254 1 93.94 53 ASN B N 1
ATOM 2592 C CA . ASN B 1 53 ? 1.298 26.578 -8.117 1 93.94 53 ASN B CA 1
ATOM 2593 C C . ASN B 1 53 ? 0.23 27.406 -7.41 1 93.94 53 ASN B C 1
ATOM 2595 O O . ASN B 1 53 ? -0.616 28.016 -8.062 1 93.94 53 ASN B O 1
ATOM 2599 N N . VAL B 1 54 ? 0.25 27.328 -6.059 1 91.75 54 VAL B N 1
ATOM 2600 C CA . VAL B 1 54 ? -0.738 28.016 -5.23 1 91.75 54 VAL B CA 1
ATOM 2601 C C . VAL B 1 54 ? -0.036 29 -4.289 1 91.75 54 VAL B C 1
ATOM 2603 O O . VAL B 1 54 ? 0.75 28.578 -3.434 1 91.75 54 VAL B O 1
ATOM 2606 N N . GLN B 1 55 ? -0.343 30.188 -4.473 1 93.94 55 GLN B N 1
ATOM 2607 C CA . GLN B 1 55 ? 0.267 31.188 -3.605 1 93.94 55 GLN B CA 1
ATOM 2608 C C . GLN B 1 55 ? -0.289 31.109 -2.188 1 93.94 55 GLN B C 1
ATOM 2610 O O . GLN B 1 55 ? -1.438 30.703 -1.988 1 93.94 55 GLN B O 1
ATOM 2615 N N . PRO B 1 56 ? 0.555 31.547 -1.206 1 97.12 56 PRO B N 1
ATOM 2616 C CA . PRO B 1 56 ? 0.043 31.5 0.166 1 97.12 56 PRO B CA 1
ATOM 2617 C C . PRO B 1 56 ? -1.199 32.375 0.358 1 97.12 56 PRO B C 1
ATOM 2619 O O . PRO B 1 56 ? -1.281 33.469 -0.197 1 97.12 56 PRO B O 1
ATOM 2622 N N . LEU B 1 57 ? -2.131 31.922 1.098 1 97.38 57 LEU B N 1
ATOM 2623 C CA . LEU B 1 57 ? -3.375 32.656 1.344 1 97.38 57 LEU B CA 1
ATOM 2624 C C . LEU B 1 57 ? -3.186 33.719 2.418 1 97.38 57 LEU B C 1
ATOM 2626 O O . LEU B 1 57 ? -4.004 34.625 2.545 1 97.38 57 LEU B O 1
ATOM 2630 N N . LEU B 1 58 ? -2.133 33.531 3.201 1 98.25 58 LEU B N 1
ATOM 2631 C CA . LEU B 1 58 ? -1.853 34.406 4.332 1 98.25 58 LEU B CA 1
ATOM 2632 C C . LEU B 1 58 ? -0.383 34.812 4.355 1 98.25 58 LEU B C 1
ATOM 2634 O O . LEU B 1 58 ? 0.497 34 4.086 1 98.25 58 LEU B O 1
ATOM 2638 N N . LYS B 1 59 ? -0.206 36.031 4.676 1 97.94 59 LYS B N 1
ATOM 2639 C CA . LYS B 1 59 ? 1.134 36.438 5.098 1 97.94 59 LYS B CA 1
ATOM 2640 C C . LYS B 1 59 ? 1.387 36.062 6.555 1 97.94 59 LYS B C 1
ATOM 2642 O O . LYS B 1 59 ? 0.468 36.062 7.375 1 97.94 59 LYS B O 1
ATOM 2647 N N . PRO B 1 60 ? 2.631 35.719 6.785 1 98.06 60 PRO B N 1
ATOM 2648 C CA . PRO B 1 60 ? 2.926 35.312 8.156 1 98.06 60 PRO B CA 1
ATOM 2649 C C . PRO B 1 60 ? 2.494 36.344 9.195 1 98.06 60 PRO B C 1
ATOM 2651 O O . PRO B 1 60 ? 2.031 35.969 10.281 1 98.06 60 PRO B O 1
ATOM 2654 N N . GLN B 1 61 ? 2.531 37.625 8.898 1 98.06 61 GLN B N 1
ATOM 2655 C CA . GLN B 1 61 ? 2.197 38.688 9.828 1 98.06 61 GLN B CA 1
ATOM 2656 C C . GLN B 1 61 ? 0.693 38.75 10.086 1 98.06 61 GLN B C 1
ATOM 2658 O O . GLN B 1 61 ? 0.248 39.344 11.078 1 98.06 61 GLN B O 1
ATOM 2663 N N . GLU B 1 62 ? -0.002 38.188 9.203 1 98.44 62 GLU B N 1
ATOM 2664 C CA . GLU B 1 62 ? -1.457 38.219 9.312 1 98.44 62 GLU B CA 1
ATOM 2665 C C . GLU B 1 62 ? -1.974 37.156 10.258 1 98.44 62 GLU B C 1
ATOM 2667 O O . GLU B 1 62 ? -3.127 37.188 10.688 1 98.44 62 GLU B O 1
ATOM 2672 N N . VAL B 1 63 ? -1.164 36.156 10.609 1 98.69 63 VAL B N 1
ATOM 2673 C CA . VAL B 1 63 ? -1.554 35.062 11.5 1 98.69 63 VAL B CA 1
ATOM 2674 C C . VAL B 1 63 ? -1.448 35.5 12.953 1 98.69 63 VAL B C 1
ATOM 2676 O O . VAL B 1 63 ? -0.456 35.219 13.625 1 98.69 63 VAL B O 1
ATOM 2679 N N . VAL B 1 64 ? -2.482 36.156 13.453 1 98.38 64 VAL B N 1
ATOM 2680 C CA . VAL B 1 64 ? -2.449 36.75 14.781 1 98.38 64 VAL B CA 1
ATOM 2681 C C . VAL B 1 64 ? -3.293 35.938 15.75 1 98.38 64 VAL B C 1
ATOM 2683 O O . VAL B 1 64 ? -3.365 36.25 16.938 1 98.38 64 VAL B O 1
ATOM 2686 N N . ASN B 1 65 ? -3.883 34.875 15.242 1 98.44 65 ASN B N 1
ATOM 2687 C CA . ASN B 1 65 ? -4.922 34.219 16.016 1 98.44 65 ASN B CA 1
ATOM 2688 C C . ASN B 1 65 ? -4.547 32.781 16.344 1 98.44 65 ASN B C 1
ATOM 2690 O O . ASN B 1 65 ? -5.387 32 16.812 1 98.44 65 ASN B O 1
ATOM 2694 N N . ALA B 1 66 ? -3.295 32.344 16.109 1 98.81 66 ALA B N 1
ATOM 2695 C CA . ALA B 1 66 ? -2.908 30.953 16.344 1 98.81 66 ALA B CA 1
ATOM 2696 C C . ALA B 1 66 ? -2.771 30.656 17.844 1 98.81 66 ALA B C 1
ATOM 2698 O O . ALA B 1 66 ? -2.127 31.422 18.562 1 98.81 66 ALA B O 1
ATOM 2699 N N . ASP B 1 67 ? -3.445 29.641 18.312 1 98.81 67 ASP B N 1
ATOM 2700 C CA . ASP B 1 67 ? -3.182 29.109 19.641 1 98.81 67 ASP B CA 1
ATOM 2701 C C . ASP B 1 67 ? -2.088 28.047 19.609 1 98.81 67 ASP B C 1
ATOM 2703 O O . ASP B 1 67 ? -1.286 27.938 20.531 1 98.81 67 ASP B O 1
ATOM 2707 N N . ILE B 1 68 ? -2.092 27.234 18.578 1 98.88 68 ILE B N 1
ATOM 2708 C CA . ILE B 1 68 ? -1.121 26.172 18.375 1 98.88 68 ILE B CA 1
ATOM 2709 C C . ILE B 1 68 ? -0.671 26.141 16.922 1 98.88 68 ILE B C 1
ATOM 2711 O O . ILE B 1 68 ? -1.489 26.297 16.016 1 98.88 68 ILE B O 1
ATOM 2715 N N . ILE B 1 69 ? 0.548 26.031 16.688 1 98.88 69 ILE B N 1
ATOM 2716 C CA . ILE B 1 69 ? 1.15 25.797 15.375 1 98.88 69 ILE B CA 1
ATOM 2717 C C . ILE B 1 69 ? 1.846 24.438 15.375 1 98.88 69 ILE B C 1
ATOM 2719 O O . ILE B 1 69 ? 2.783 24.203 16.141 1 98.88 69 ILE B O 1
ATOM 2723 N N . LEU B 1 70 ? 1.315 23.547 14.57 1 98.81 70 LEU B N 1
ATOM 2724 C CA . LEU B 1 70 ? 1.782 22.172 14.539 1 98.81 70 LEU B CA 1
ATOM 2725 C C . LEU B 1 70 ? 2.537 21.875 13.25 1 98.81 70 LEU B C 1
ATOM 2727 O O . LEU B 1 70 ? 2.049 22.172 12.156 1 98.81 70 LEU B O 1
ATOM 2731 N N . GLY B 1 71 ? 3.762 21.375 13.391 1 98.88 71 GLY B N 1
ATOM 2732 C CA . GLY B 1 71 ? 4.566 20.891 12.281 1 98.88 71 GLY B CA 1
ATOM 2733 C C . GLY B 1 71 ? 4.875 19.406 12.375 1 98.88 71 GLY B C 1
ATOM 2734 O O . GLY B 1 71 ? 5.406 18.938 13.383 1 98.88 71 GLY B O 1
ATOM 2735 N N . THR B 1 72 ? 4.617 18.688 11.328 1 98.81 72 THR B N 1
ATOM 2736 C CA . THR B 1 72 ? 4.734 17.234 11.352 1 98.81 72 THR B CA 1
ATOM 2737 C C . THR B 1 72 ? 6.191 16.797 11.18 1 98.81 72 THR B C 1
ATOM 2739 O O . THR B 1 72 ? 6.621 15.805 11.766 1 98.81 72 THR B O 1
ATOM 2742 N N . HIS B 1 73 ? 6.926 17.484 10.305 1 98.62 73 HIS B N 1
ATOM 2743 C CA . HIS B 1 73 ? 8.32 17.125 10.086 1 98.62 73 HIS B CA 1
ATOM 2744 C C . HIS B 1 73 ? 9.094 18.25 9.422 1 98.62 73 HIS B C 1
ATOM 2746 O O . HIS B 1 73 ? 8.5 19.234 8.977 1 98.62 73 HIS B O 1
ATOM 2752 N N . ASP B 1 74 ? 10.383 18.062 9.32 1 97.56 74 ASP B N 1
ATOM 2753 C CA . ASP B 1 74 ? 11.297 19.156 9 1 97.56 74 ASP B CA 1
ATOM 2754 C C . ASP B 1 74 ? 11.453 19.312 7.492 1 97.56 74 ASP B C 1
ATOM 2756 O O . ASP B 1 74 ? 12.578 19.375 6.98 1 97.56 74 ASP B O 1
ATOM 2760 N N . HIS B 1 75 ? 10.461 19.375 6.719 1 97.12 75 HIS B N 1
ATOM 2761 C CA . HIS B 1 75 ? 10.406 19.875 5.348 1 97.12 75 HIS B CA 1
ATOM 2762 C C . HIS B 1 75 ? 9.742 21.25 5.281 1 97.12 75 HIS B C 1
ATOM 2764 O O . HIS B 1 75 ? 8.836 21.531 6.059 1 97.12 75 HIS B O 1
ATOM 2770 N N . GLU B 1 76 ? 10.164 22.031 4.375 1 95.25 76 GLU B N 1
ATOM 2771 C CA . GLU B 1 76 ? 9.758 23.422 4.293 1 95.25 76 GLU B CA 1
ATOM 2772 C C . GLU B 1 76 ? 8.242 23.562 4.16 1 95.25 76 GLU B C 1
ATOM 2774 O O . GLU B 1 76 ? 7.648 24.484 4.711 1 95.25 76 GLU B O 1
ATOM 2779 N N . ASP B 1 77 ? 7.656 22.625 3.463 1 95.75 77 ASP B N 1
ATOM 2780 C CA . ASP B 1 77 ? 6.223 22.719 3.223 1 95.75 77 ASP B CA 1
ATOM 2781 C C . ASP B 1 77 ? 5.426 22.219 4.422 1 95.75 77 ASP B C 1
ATOM 2783 O O . ASP B 1 77 ? 4.195 22.219 4.406 1 95.75 77 ASP B O 1
ATOM 2787 N N . HIS B 1 78 ? 6.062 21.797 5.5 1 98.12 78 HIS B N 1
ATOM 2788 C CA . HIS B 1 78 ? 5.398 21.359 6.723 1 98.12 78 HIS B CA 1
ATOM 2789 C C . HIS B 1 78 ? 5.844 22.188 7.922 1 98.12 78 HIS B C 1
ATOM 2791 O O . HIS B 1 78 ? 5.012 22.734 8.641 1 98.12 78 HIS B O 1
ATOM 2797 N N . ILE B 1 79 ? 7.078 22.25 8.125 1 98.56 79 ILE B N 1
ATOM 2798 C CA . ILE B 1 79 ? 7.672 23.219 9.039 1 98.56 79 ILE B CA 1
ATOM 2799 C C . ILE B 1 79 ? 8.375 24.312 8.242 1 98.56 79 ILE B C 1
ATOM 2801 O O . ILE B 1 79 ? 9.547 24.156 7.867 1 98.56 79 ILE B O 1
ATOM 2805 N N . ASP B 1 80 ? 7.629 25.375 8.07 1 98.12 80 ASP B N 1
ATOM 2806 C CA . ASP B 1 80 ? 8.125 26.5 7.281 1 98.12 80 ASP B CA 1
ATOM 2807 C C . ASP B 1 80 ? 9.062 27.375 8.102 1 98.12 80 ASP B C 1
ATOM 2809 O O . ASP B 1 80 ? 8.664 28.438 8.586 1 98.12 80 ASP B O 1
ATOM 2813 N N . ARG B 1 81 ? 10.297 27 8.164 1 97.75 81 ARG B N 1
ATOM 2814 C CA . ARG B 1 81 ? 11.273 27.688 8.992 1 97.75 81 ARG B CA 1
ATOM 2815 C C . ARG B 1 81 ? 11.398 29.156 8.594 1 97.75 81 ARG B C 1
ATOM 2817 O O . ARG B 1 81 ? 11.703 30 9.438 1 97.75 81 ARG B O 1
ATOM 2824 N N . GLY B 1 82 ? 11.141 29.469 7.391 1 97.44 82 GLY B N 1
ATOM 2825 C CA . GLY B 1 82 ? 11.281 30.828 6.895 1 97.44 82 GLY B CA 1
ATOM 2826 C C . GLY B 1 82 ? 10.305 31.797 7.531 1 97.44 82 GLY B C 1
ATOM 2827 O O . GLY B 1 82 ? 10.531 33 7.523 1 97.44 82 GLY B O 1
ATOM 2828 N N . VAL B 1 83 ? 9.227 31.266 8.109 1 98.19 83 VAL B N 1
ATOM 2829 C CA . VAL B 1 83 ? 8.227 32.219 8.555 1 98.19 83 VAL B CA 1
ATOM 2830 C C . VAL B 1 83 ? 7.887 31.984 10.023 1 98.19 83 VAL B C 1
ATOM 2832 O O . VAL B 1 83 ? 7.203 32.781 10.656 1 98.19 83 VAL B O 1
ATOM 2835 N N . TRP B 1 84 ? 8.359 30.875 10.672 1 98.69 84 TRP B N 1
ATOM 2836 C CA . TRP B 1 84 ? 7.914 30.484 12.008 1 98.69 84 TRP B CA 1
ATOM 2837 C C . TRP B 1 84 ? 8.312 31.547 13.039 1 98.69 84 TRP B C 1
ATOM 2839 O O . TRP B 1 84 ? 7.586 31.766 14.008 1 98.69 84 TRP B O 1
ATOM 2849 N N . HIS B 1 85 ? 9.5 32.188 12.812 1 98.56 85 HIS B N 1
ATOM 2850 C CA . HIS B 1 85 ? 9.844 33.281 13.719 1 98.56 85 HIS B CA 1
ATOM 2851 C C . HIS B 1 85 ? 8.773 34.375 13.695 1 98.56 85 HIS B C 1
ATOM 2853 O O . HIS B 1 85 ? 8.328 34.844 14.742 1 98.56 85 HIS B O 1
ATOM 2859 N N . GLN B 1 86 ? 8.422 34.812 12.5 1 98.56 86 GLN B N 1
ATOM 2860 C CA . GLN B 1 86 ? 7.391 35.812 12.375 1 98.56 86 GLN B CA 1
ATOM 2861 C C . GLN B 1 86 ? 6.074 35.344 12.984 1 98.56 86 GLN B C 1
ATOM 2863 O O . GLN B 1 86 ? 5.355 36.125 13.602 1 98.56 86 GLN B O 1
ATOM 2868 N N . LEU B 1 87 ? 5.703 34.062 12.836 1 98.75 87 LEU B N 1
ATOM 2869 C CA . LEU B 1 87 ? 4.488 33.531 13.43 1 98.75 87 LEU B CA 1
ATOM 2870 C C . LEU B 1 87 ? 4.531 33.625 14.953 1 98.75 87 LEU B C 1
ATOM 2872 O O . LEU B 1 87 ? 3.512 33.875 15.586 1 98.75 87 LEU B O 1
ATOM 2876 N N . SER B 1 88 ? 5.727 33.375 15.5 1 98.62 88 SER B N 1
ATOM 2877 C CA . SER B 1 88 ? 5.879 33.469 16.953 1 98.62 88 SER B CA 1
ATOM 2878 C C . SER B 1 88 ? 5.648 34.906 17.453 1 98.62 88 SER B C 1
ATOM 2880 O O . SER B 1 88 ? 5.188 35.094 18.578 1 98.62 88 SER B O 1
ATOM 2882 N N . ILE B 1 89 ? 5.953 35.844 16.609 1 98.5 89 ILE B N 1
ATOM 2883 C CA . ILE B 1 89 ? 5.77 37.25 16.969 1 98.5 89 ILE B CA 1
ATOM 2884 C C . ILE B 1 89 ? 4.309 37.656 16.766 1 98.5 89 ILE B C 1
ATOM 2886 O O . ILE B 1 89 ? 3.719 38.312 17.625 1 98.5 89 ILE B O 1
ATOM 2890 N N . SER B 1 90 ? 3.742 37.219 15.672 1 98.5 90 SER B N 1
ATOM 2891 C CA . SER B 1 90 ? 2.389 37.625 15.305 1 98.5 90 SER B CA 1
ATOM 2892 C C . SER B 1 90 ? 1.35 36.938 16.188 1 98.5 90 SER B C 1
ATOM 2894 O O . SER B 1 90 ? 0.27 37.469 16.422 1 98.5 90 SER B O 1
ATOM 2896 N N . SER B 1 91 ? 1.644 35.75 16.609 1 98.5 91 SER B N 1
ATOM 2897 C CA . SER B 1 91 ? 0.838 35 17.594 1 98.5 91 SER B CA 1
ATOM 2898 C C . SER B 1 91 ? 1.631 34.719 18.859 1 98.5 91 SER B C 1
ATOM 2900 O O . SER B 1 91 ? 2.078 33.594 19.078 1 98.5 91 SER B O 1
ATOM 2902 N N . PRO B 1 92 ? 1.65 35.656 19.734 1 97.69 92 PRO B N 1
ATOM 2903 C CA . PRO B 1 92 ? 2.598 35.594 20.844 1 97.69 92 PRO B CA 1
ATOM 2904 C C . PRO B 1 92 ? 2.246 34.5 21.859 1 97.69 92 PRO B C 1
ATOM 2906 O O . PRO B 1 92 ? 3.113 34.031 22.609 1 97.69 92 PRO B O 1
ATOM 2909 N N . ASN B 1 93 ? 1.057 34.062 21.875 1 96 93 ASN B N 1
ATOM 2910 C CA . ASN B 1 93 ? 0.659 33.031 22.844 1 96 93 ASN B CA 1
ATOM 2911 C C . ASN B 1 93 ? 0.675 31.641 22.234 1 96 93 ASN B C 1
ATOM 2913 O O . ASN B 1 93 ? 0.399 30.641 22.906 1 96 93 ASN B O 1
ATOM 2917 N N . ALA B 1 94 ? 1.033 31.516 20.953 1 98.44 94 ALA B N 1
ATOM 2918 C CA . ALA B 1 94 ? 0.989 30.234 20.25 1 98.44 94 ALA B CA 1
ATOM 2919 C C . ALA B 1 94 ? 2.068 29.281 20.766 1 98.44 94 ALA B C 1
ATOM 2921 O O . ALA B 1 94 ? 3.201 29.703 21.016 1 98.44 94 ALA B O 1
ATOM 2922 N N . LYS B 1 95 ? 1.723 28.031 20.984 1 98.81 95 LYS B N 1
ATOM 2923 C CA . LYS B 1 95 ? 2.691 26.969 21.203 1 98.81 95 LYS B CA 1
ATOM 2924 C C . LYS B 1 95 ? 3.014 26.25 19.891 1 98.81 95 LYS B C 1
ATOM 2926 O O . LYS B 1 95 ? 2.16 26.141 19.016 1 98.81 95 LYS B O 1
ATOM 2931 N N . PHE B 1 96 ? 4.207 25.828 19.797 1 98.88 96 PHE B N 1
ATOM 2932 C CA . PHE B 1 96 ? 4.676 25.094 18.625 1 98.88 96 PHE B CA 1
ATOM 2933 C C . PHE B 1 96 ? 4.832 23.609 18.922 1 98.88 96 PHE B C 1
ATOM 2935 O O . PHE B 1 96 ? 5.617 23.234 19.797 1 98.88 96 PHE B O 1
ATOM 2942 N N . VAL B 1 97 ? 4.09 22.75 18.281 1 98.88 97 VAL B N 1
ATOM 2943 C CA . VAL B 1 97 ? 4.137 21.312 18.5 1 98.88 97 VAL B CA 1
ATOM 2944 C C . VAL B 1 97 ? 4.898 20.641 17.359 1 98.88 97 VAL B C 1
ATOM 2946 O O . VAL B 1 97 ? 4.535 20.781 16.188 1 98.88 97 VAL B O 1
ATOM 2949 N N . VAL B 1 98 ? 5.965 19.922 17.656 1 98.88 98 VAL B N 1
ATOM 2950 C CA . VAL B 1 98 ? 6.848 19.297 16.688 1 98.88 98 VAL B CA 1
ATOM 2951 C C . VAL B 1 98 ? 7.395 17.984 17.25 1 98.88 98 VAL B C 1
ATOM 2953 O O . VAL B 1 98 ? 7.121 17.641 18.406 1 98.88 98 VAL B O 1
ATOM 2956 N N . SER B 1 99 ? 8.062 17.188 16.375 1 98.75 99 SER B N 1
ATOM 2957 C CA . SER B 1 99 ? 8.836 16.078 16.906 1 98.75 99 SER B CA 1
ATOM 2958 C C . SER B 1 99 ? 9.852 16.547 17.938 1 98.75 99 SER B C 1
ATOM 2960 O O . SER B 1 99 ? 10.547 17.547 17.719 1 98.75 99 SER B O 1
ATOM 2962 N N . LYS B 1 100 ? 9.984 15.789 18.969 1 98.38 100 LYS B N 1
ATOM 2963 C CA . LYS B 1 100 ? 10.945 16.125 20.016 1 98.38 100 LYS B CA 1
ATOM 2964 C C . LYS B 1 100 ? 12.344 16.328 19.453 1 98.38 100 LYS B C 1
ATOM 2966 O O . LYS B 1 100 ? 13.125 17.109 19.969 1 98.38 100 LYS B O 1
ATOM 2971 N N . LEU B 1 101 ? 12.57 15.68 18.422 1 97.94 101 LEU B N 1
ATOM 2972 C CA . LEU B 1 101 ? 13.891 15.656 17.797 1 97.94 101 LEU B CA 1
ATOM 2973 C C . LEU B 1 101 ? 14.273 17.047 17.281 1 97.94 101 LEU B C 1
ATOM 2975 O O . LEU B 1 101 ? 15.461 17.344 17.125 1 97.94 101 LEU B O 1
ATOM 2979 N N . LEU B 1 102 ? 13.305 17.922 17.062 1 98.25 102 LEU B N 1
ATOM 2980 C CA . LEU B 1 102 ? 13.555 19.125 16.281 1 98.25 102 LEU B CA 1
ATOM 2981 C C . LEU B 1 102 ? 13.633 20.344 17.203 1 98.25 102 LEU B C 1
ATOM 2983 O O . LEU B 1 102 ? 14.031 21.438 16.766 1 98.25 102 LEU B O 1
ATOM 2987 N N . ILE B 1 103 ? 13.312 20.281 18.453 1 98.44 103 ILE B N 1
ATOM 2988 C CA . ILE B 1 103 ? 13.055 21.406 19.328 1 98.44 103 ILE B CA 1
ATOM 2989 C C . ILE B 1 103 ? 14.305 22.281 19.438 1 98.44 103 ILE B C 1
ATOM 2991 O O . ILE B 1 103 ? 14.25 23.5 19.234 1 98.44 103 ILE B O 1
ATOM 2995 N N . LYS B 1 104 ? 15.453 21.672 19.734 1 97.62 104 LYS B N 1
ATOM 2996 C CA . LYS B 1 104 ? 16.672 22.453 19.953 1 97.62 104 LYS B CA 1
ATOM 2997 C C . LYS B 1 104 ? 17.078 23.234 18.703 1 97.62 104 LYS B C 1
ATOM 2999 O O . LYS B 1 104 ? 17.391 24.422 18.781 1 97.62 104 LYS B O 1
ATOM 3004 N N . SER B 1 105 ? 17.047 22.531 17.578 1 97.94 105 SER B N 1
ATOM 3005 C CA . SER B 1 105 ? 17.422 23.188 16.344 1 97.94 105 SER B CA 1
ATOM 3006 C C . SER B 1 105 ? 16.453 24.297 15.977 1 97.94 105 SER B C 1
ATOM 3008 O O . SER B 1 105 ? 16.875 25.391 15.578 1 97.94 105 SER B O 1
ATOM 3010 N N . LEU B 1 106 ? 15.164 24.031 16.125 1 98.62 106 LEU B N 1
ATOM 3011 C CA . LEU B 1 106 ? 14.156 25.031 15.789 1 98.62 106 LEU B CA 1
ATOM 3012 C C . LEU B 1 106 ? 14.266 26.234 16.703 1 98.62 106 LEU B C 1
ATOM 3014 O O . LEU B 1 106 ? 14.211 27.375 16.234 1 98.62 106 LEU B O 1
ATOM 3018 N N . SER B 1 107 ? 14.367 25.984 17.969 1 98.56 107 SER B N 1
ATOM 3019 C CA . SER B 1 107 ? 14.477 27.078 18.922 1 98.56 107 SER B CA 1
ATOM 3020 C C . SER B 1 107 ? 15.688 27.969 18.609 1 98.56 107 SER B C 1
ATOM 3022 O O . SER B 1 107 ? 15.555 29.188 18.516 1 98.56 107 SER B O 1
ATOM 3024 N N . ARG B 1 108 ? 16.812 27.359 18.422 1 98.06 108 ARG B N 1
ATOM 3025 C CA . ARG B 1 108 ? 18.062 28.078 18.188 1 98.06 108 ARG B CA 1
ATOM 3026 C C . ARG B 1 108 ? 18.016 28.844 16.875 1 98.06 108 ARG B C 1
ATOM 3028 O O . ARG B 1 108 ? 18.328 30.047 16.844 1 98.06 108 ARG B O 1
ATOM 3035 N N . GLU B 1 109 ? 17.562 28.25 15.875 1 98.31 109 GLU B N 1
ATOM 3036 C CA . GLU B 1 109 ? 17.688 28.812 14.539 1 98.31 109 GLU B CA 1
ATOM 3037 C C . GLU B 1 109 ? 16.594 29.828 14.258 1 98.31 109 GLU B C 1
ATOM 3039 O O . GLU B 1 109 ? 16.781 30.766 13.484 1 98.31 109 GLU B O 1
ATOM 3044 N N . LEU B 1 110 ? 15.484 29.672 14.922 1 98.38 110 LEU B N 1
ATOM 3045 C CA . LEU B 1 110 ? 14.344 30.516 14.594 1 98.38 110 LEU B CA 1
ATOM 3046 C C . LEU B 1 110 ? 14.125 31.578 15.672 1 98.38 110 LEU B C 1
ATOM 3048 O O . LEU B 1 110 ? 13.188 32.375 15.578 1 98.38 110 LEU B O 1
ATOM 3052 N N . ASN B 1 111 ? 14.961 31.578 16.641 1 97.88 111 ASN B N 1
ATOM 3053 C CA . ASN B 1 111 ? 14.883 32.531 17.734 1 97.88 111 ASN B CA 1
ATOM 3054 C C . ASN B 1 111 ? 13.508 32.5 18.391 1 97.88 111 ASN B C 1
ATOM 3056 O O . ASN B 1 111 ? 12.867 33.562 18.562 1 97.88 111 ASN B O 1
ATOM 3060 N N . ILE B 1 112 ? 12.977 31.359 18.641 1 98.69 112 ILE B N 1
ATOM 3061 C CA . ILE B 1 112 ? 11.766 31.094 19.422 1 98.69 112 ILE B CA 1
ATOM 3062 C C . ILE B 1 112 ? 12.133 30.375 20.719 1 98.69 112 ILE B C 1
ATOM 3064 O O . ILE B 1 112 ? 12.812 29.344 20.688 1 98.69 112 ILE B O 1
ATOM 3068 N N . PRO B 1 113 ? 11.773 30.953 21.828 1 98.31 113 PRO B N 1
ATOM 3069 C CA . PRO B 1 113 ? 12.148 30.328 23.094 1 98.31 113 PRO B CA 1
ATOM 3070 C C . PRO B 1 113 ? 11.727 28.859 23.172 1 98.31 113 PRO B C 1
ATOM 3072 O O . PRO B 1 113 ? 10.648 28.484 22.703 1 98.31 113 PRO B O 1
ATOM 3075 N N . GLU B 1 114 ? 12.531 28 23.734 1 98.25 114 GLU B N 1
ATOM 3076 C CA . GLU B 1 114 ? 12.305 26.562 23.797 1 98.25 114 GLU B CA 1
ATOM 3077 C C . GLU B 1 114 ? 11.008 26.234 24.531 1 98.25 114 GLU B C 1
ATOM 3079 O O . GLU B 1 114 ? 10.32 25.266 24.203 1 98.25 114 GLU B O 1
ATOM 3084 N N . ASP B 1 115 ? 10.688 27.016 25.516 1 97.5 115 ASP B N 1
ATOM 3085 C CA . ASP B 1 115 ? 9.516 26.719 26.344 1 97.5 115 ASP B CA 1
ATOM 3086 C C . ASP B 1 115 ? 8.227 26.953 25.562 1 97.5 115 ASP B C 1
ATOM 3088 O O . ASP B 1 115 ? 7.141 26.609 26.016 1 97.5 115 ASP B O 1
ATOM 3092 N N . ARG B 1 116 ? 8.32 27.531 24.328 1 98.5 116 ARG B N 1
ATOM 3093 C CA . ARG B 1 116 ? 7.164 27.688 23.453 1 98.5 116 ARG B CA 1
ATOM 3094 C C . ARG B 1 116 ? 6.953 26.438 22.594 1 98.5 116 ARG B C 1
ATOM 3096 O O . ARG B 1 116 ? 5.922 26.297 21.938 1 98.5 116 ARG B O 1
ATOM 3103 N N . PHE B 1 117 ? 7.914 25.562 22.672 1 98.81 117 PHE B N 1
ATOM 3104 C CA . PHE B 1 117 ? 7.809 24.312 21.906 1 98.81 117 PHE B CA 1
ATOM 3105 C C . PHE B 1 117 ? 7.289 23.188 22.781 1 98.81 117 PHE B C 1
ATOM 3107 O O . PHE B 1 117 ? 7.594 23.125 23.984 1 98.81 117 PHE B O 1
ATOM 3114 N N . ILE B 1 118 ? 6.5 22.344 22.25 1 98.81 118 ILE B N 1
ATOM 3115 C CA . ILE B 1 118 ? 6.082 21.078 22.828 1 98.81 118 ILE B CA 1
ATOM 3116 C C . ILE B 1 118 ? 6.516 19.938 21.906 1 98.81 118 ILE B C 1
ATOM 3118 O O . ILE B 1 118 ? 6.195 19.922 20.719 1 98.81 118 ILE B O 1
ATOM 3122 N N . GLY B 1 119 ? 7.242 19.016 22.438 1 98.69 119 GLY B N 1
ATOM 3123 C CA . GLY B 1 119 ? 7.754 17.875 21.672 1 98.69 119 GLY B CA 1
ATOM 3124 C C . GLY B 1 119 ? 6.914 16.625 21.828 1 98.69 119 GLY B C 1
ATOM 3125 O O . GLY B 1 119 ? 6.531 16.266 22.953 1 98.69 119 GLY B O 1
ATOM 3126 N N . LEU B 1 120 ? 6.625 16.016 20.734 1 98.81 120 LEU B N 1
ATOM 3127 C CA . LEU B 1 120 ? 5.887 14.75 20.75 1 98.81 120 LEU B CA 1
ATOM 3128 C C . LEU B 1 120 ? 6.688 13.641 20.078 1 98.81 120 LEU B C 1
ATOM 3130 O O . LEU B 1 120 ? 7.703 13.906 19.438 1 98.81 120 LEU B O 1
ATOM 3134 N N . ASP B 1 121 ? 6.293 12.477 20.297 1 98.69 121 ASP B N 1
ATOM 3135 C CA . ASP B 1 121 ? 6.781 11.266 19.656 1 98.69 121 ASP B CA 1
ATOM 3136 C C . ASP B 1 121 ? 5.652 10.258 19.453 1 98.69 121 ASP B C 1
ATOM 3138 O O . ASP B 1 121 ? 4.504 10.516 19.828 1 98.69 121 ASP B O 1
ATOM 3142 N N . ASP B 1 122 ? 6.09 9.195 18.75 1 98.25 122 ASP B N 1
ATOM 3143 C CA . ASP B 1 122 ? 5.098 8.148 18.531 1 98.25 122 ASP B CA 1
ATOM 3144 C C . ASP B 1 122 ? 4.492 7.691 19.859 1 98.25 122 ASP B C 1
ATOM 3146 O O . ASP B 1 122 ? 5.211 7.305 20.781 1 98.25 122 ASP B O 1
ATOM 3150 N N . GLY B 1 123 ? 3.172 7.777 19.938 1 97.12 123 GLY B N 1
ATOM 3151 C CA . GLY B 1 123 ? 2.469 7.266 21.109 1 97.12 123 GLY B CA 1
ATOM 3152 C C . GLY B 1 123 ? 2.398 8.266 22.25 1 97.12 123 GLY B C 1
ATOM 3153 O O . GLY B 1 123 ? 1.7 8.039 23.234 1 97.12 123 GLY B O 1
ATOM 3154 N N . MET B 1 124 ? 3.062 9.359 22.188 1 98.25 124 MET B N 1
ATOM 3155 C CA . MET B 1 124 ? 3.051 10.383 23.234 1 98.25 124 MET B CA 1
ATOM 3156 C C . MET B 1 124 ? 1.856 11.312 23.062 1 98.25 124 MET B C 1
ATOM 3158 O O . MET B 1 124 ? 1.483 11.656 21.938 1 98.25 124 MET B O 1
ATOM 3162 N N . SER B 1 125 ? 1.285 11.719 24.172 1 98.56 125 SER B N 1
ATOM 3163 C CA . SER B 1 125 ? 0.171 12.656 24.156 1 98.56 125 SER B CA 1
ATOM 3164 C C . SER B 1 125 ? 0.42 13.828 25.109 1 98.56 125 SER B C 1
ATOM 3166 O O . SER B 1 125 ? 1.136 13.68 26.109 1 98.56 125 SER B O 1
ATOM 3168 N N . ILE B 1 126 ? -0.168 14.898 24.797 1 98.5 126 ILE B N 1
ATOM 3169 C CA . ILE B 1 126 ? -0.127 16.078 25.656 1 98.5 126 ILE B CA 1
ATOM 3170 C C . ILE B 1 126 ? -1.503 16.734 25.688 1 98.5 126 ILE B C 1
ATOM 3172 O O . ILE B 1 126 ? -2.338 16.5 24.812 1 98.5 126 ILE B O 1
ATOM 3176 N N . SER B 1 127 ? -1.736 17.5 26.734 1 98.44 127 SER B N 1
ATOM 3177 C CA . SER B 1 127 ? -2.887 18.406 26.797 1 98.44 127 SER B CA 1
ATOM 3178 C C . SER B 1 127 ? -2.461 19.859 26.672 1 98.44 127 SER B C 1
ATOM 3180 O O . SER B 1 127 ? -1.575 20.312 27.406 1 98.44 127 SER B O 1
ATOM 3182 N N . GLU B 1 128 ? -3.012 20.531 25.688 1 97.62 128 GLU B N 1
ATOM 3183 C CA . GLU B 1 128 ? -2.703 21.922 25.438 1 97.62 128 GLU B CA 1
ATOM 3184 C C . GLU B 1 128 ? -3.916 22.672 24.875 1 97.62 128 GLU B C 1
ATOM 3186 O O . GLU B 1 128 ? -4.539 22.219 23.922 1 97.62 128 GLU B O 1
ATOM 3191 N N . ALA B 1 129 ? -4.289 23.875 25.438 1 97.06 129 ALA B N 1
ATOM 3192 C CA . ALA B 1 129 ? -5.355 24.734 24.938 1 97.06 129 ALA B CA 1
ATOM 3193 C C . ALA B 1 129 ? -6.664 23.969 24.797 1 97.06 129 ALA B C 1
ATOM 3195 O O . ALA B 1 129 ? -7.312 24.031 23.734 1 97.06 129 ALA B O 1
ATOM 3196 N N . ASN B 1 130 ? -6.945 23.141 25.75 1 96.5 130 ASN B N 1
ATOM 3197 C CA . ASN B 1 130 ? -8.18 22.375 25.828 1 96.5 130 ASN B CA 1
ATOM 3198 C C . ASN B 1 130 ? -8.227 21.281 24.766 1 96.5 130 ASN B C 1
ATOM 3200 O O . ASN B 1 130 ? -9.312 20.844 24.375 1 96.5 130 ASN B O 1
ATOM 3204 N N . LEU B 1 131 ? -7.059 20.938 24.234 1 98.44 131 LEU B N 1
ATOM 3205 C CA . LEU B 1 131 ? -6.938 19.844 23.266 1 98.44 131 LEU B CA 1
ATOM 3206 C C . LEU B 1 131 ? -6.035 18.734 23.812 1 98.44 131 LEU B C 1
ATOM 3208 O O . LEU B 1 131 ? -5.137 19 24.609 1 98.44 131 LEU B O 1
ATOM 3212 N N . LYS B 1 132 ? -6.387 17.547 23.453 1 98.62 132 LYS B N 1
ATOM 3213 C CA . LYS B 1 132 ? -5.434 16.453 23.578 1 98.62 132 LYS B CA 1
ATOM 3214 C C . LYS B 1 132 ? -4.781 16.141 22.234 1 98.62 132 LYS B C 1
ATOM 3216 O O . LYS B 1 132 ? -5.473 15.891 21.234 1 98.62 132 LYS B O 1
ATOM 3221 N N . ILE B 1 133 ? -3.477 16.219 22.188 1 98.81 133 ILE B N 1
ATOM 3222 C CA . ILE B 1 133 ? -2.727 15.992 20.953 1 98.81 133 ILE B CA 1
ATOM 3223 C C . ILE B 1 133 ? -1.795 14.797 21.125 1 98.81 133 ILE B C 1
ATOM 3225 O O . ILE B 1 133 ? -1.024 14.734 22.078 1 98.81 133 ILE B O 1
ATOM 3229 N N . SER B 1 134 ? -1.914 13.844 20.219 1 98.81 134 SER B N 1
ATOM 3230 C CA . SER B 1 134 ? -1.076 12.656 20.25 1 98.81 134 SER B CA 1
ATOM 3231 C C . SER B 1 134 ? -0.233 12.539 18.984 1 98.81 134 SER B C 1
ATOM 3233 O O . SER B 1 134 ? -0.719 12.805 17.875 1 98.81 134 SER B O 1
ATOM 3235 N N . GLY B 1 135 ? 1.044 12.18 19.203 1 98.62 135 GLY B N 1
ATOM 3236 C CA . GLY B 1 135 ? 1.912 11.922 18.062 1 98.62 135 GLY B CA 1
ATOM 3237 C C . GLY B 1 135 ? 1.825 10.492 17.578 1 98.62 135 GLY B C 1
ATOM 3238 O O . GLY B 1 135 ? 1.703 9.555 18.359 1 98.62 135 GLY B O 1
ATOM 3239 N N . ILE B 1 136 ? 1.851 10.375 16.25 1 98.19 136 ILE B N 1
ATOM 3240 C CA . ILE B 1 136 ? 1.918 9.086 15.57 1 98.19 136 ILE B CA 1
ATOM 3241 C C . ILE B 1 136 ? 3.055 9.102 14.547 1 98.19 136 ILE B C 1
ATOM 3243 O O . ILE B 1 136 ? 3.156 10.023 13.734 1 98.19 136 ILE B O 1
ATOM 3247 N N . ALA B 1 137 ? 3.883 8.07 14.625 1 98.25 137 ALA B N 1
ATOM 3248 C CA . ALA B 1 137 ? 4.973 8.016 13.656 1 98.25 137 ALA B CA 1
ATOM 3249 C C . ALA B 1 137 ? 4.434 7.93 12.227 1 98.25 137 ALA B C 1
ATOM 3251 O O . ALA B 1 137 ? 3.416 7.277 11.984 1 98.25 137 ALA B O 1
ATOM 3252 N N . SER B 1 138 ? 5.039 8.555 11.312 1 98.44 138 SER B N 1
ATOM 3253 C CA . SER B 1 138 ? 4.727 8.508 9.891 1 98.44 138 SER B CA 1
ATOM 3254 C C . SER B 1 138 ? 5.887 7.91 9.094 1 98.44 138 SER B C 1
ATOM 3256 O O . SER B 1 138 ? 7.047 8.055 9.477 1 98.44 138 SER B O 1
ATOM 3258 N N . ALA B 1 139 ? 5.539 7.219 8.047 1 97.81 139 ALA B N 1
ATOM 3259 C CA . ALA B 1 139 ? 6.539 6.645 7.152 1 97.81 139 ALA B CA 1
ATOM 3260 C C . ALA B 1 139 ? 6.73 7.516 5.914 1 97.81 139 ALA B C 1
ATOM 3262 O O . ALA B 1 139 ? 6.039 7.34 4.91 1 97.81 139 ALA B O 1
ATOM 3263 N N . HIS B 1 140 ? 7.637 8.492 6.082 1 96.44 140 HIS B N 1
ATOM 3264 C CA . HIS B 1 140 ? 7.977 9.266 4.895 1 96.44 140 HIS B CA 1
ATOM 3265 C C . HIS B 1 140 ? 8.859 8.461 3.945 1 96.44 140 HIS B C 1
ATOM 3267 O O . HIS B 1 140 ? 10.031 8.797 3.748 1 96.44 140 HIS B O 1
ATOM 3273 N N . GLU B 1 141 ? 8.383 7.602 3.387 1 91.31 141 GLU B N 1
ATOM 3274 C CA . GLU B 1 141 ? 8.648 6.426 2.568 1 91.31 141 GLU B CA 1
ATOM 3275 C C . GLU B 1 141 ? 9.211 5.281 3.41 1 91.31 141 GLU B C 1
ATOM 3277 O O . GLU B 1 141 ? 9.102 4.113 3.031 1 91.31 141 GLU B O 1
ATOM 3282 N N . PHE B 1 142 ? 9.945 5.656 4.426 1 95.06 142 PHE B N 1
ATOM 3283 C CA . PHE B 1 142 ? 10.359 4.672 5.418 1 95.06 142 PHE B CA 1
ATOM 3284 C C . PHE B 1 142 ? 9.945 5.109 6.82 1 95.06 142 PHE B C 1
ATOM 3286 O O . PHE B 1 142 ? 9.789 6.305 7.082 1 95.06 142 PHE B O 1
ATOM 3293 N N . LEU B 1 143 ? 9.664 4.109 7.656 1 95.94 143 LEU B N 1
ATOM 3294 C CA . LEU B 1 143 ? 9.43 4.406 9.062 1 95.94 143 LEU B CA 1
ATOM 3295 C C . LEU B 1 143 ? 10.758 4.586 9.805 1 95.94 143 LEU B C 1
ATOM 3297 O O . LEU B 1 143 ? 11.195 3.691 10.523 1 95.94 143 LEU B O 1
ATOM 3301 N N . ASP B 1 144 ? 11.203 5.781 9.734 1 94.5 144 ASP B N 1
ATOM 3302 C CA . ASP B 1 144 ? 12.539 6.082 10.234 1 94.5 144 ASP B CA 1
ATOM 3303 C C . ASP B 1 144 ? 12.516 6.414 11.719 1 94.5 144 ASP B C 1
ATOM 3305 O O . ASP B 1 144 ? 11.539 6.992 12.211 1 94.5 144 ASP B O 1
ATOM 3309 N N . GLN B 1 145 ? 13.531 5.973 12.352 1 95.25 145 GLN B N 1
ATOM 3310 C CA . GLN B 1 145 ? 13.812 6.375 13.719 1 95.25 145 GLN B CA 1
ATOM 3311 C C . GLN B 1 145 ? 15.242 6.906 13.852 1 95.25 145 GLN B C 1
ATOM 3313 O O . GLN B 1 145 ? 16.172 6.359 13.258 1 95.25 145 GLN B O 1
ATOM 3318 N N . ASP B 1 146 ? 15.266 7.996 14.609 1 96.19 146 ASP B N 1
ATOM 3319 C CA . ASP B 1 146 ? 16.609 8.492 14.906 1 96.19 146 ASP B CA 1
ATOM 3320 C C . ASP B 1 146 ? 17.422 7.449 15.664 1 96.19 146 ASP B C 1
ATOM 3322 O O . ASP B 1 146 ? 17 6.961 16.703 1 96.19 146 ASP B O 1
ATOM 3326 N N . LEU B 1 147 ? 18.594 7.156 15.102 1 94.31 147 LEU B N 1
ATOM 3327 C CA . LEU B 1 147 ? 19.375 6.043 15.633 1 94.31 147 LEU B CA 1
ATOM 3328 C C . LEU B 1 147 ? 19.875 6.352 17.047 1 94.31 147 LEU B C 1
ATOM 3330 O O . LEU B 1 147 ? 20.016 5.445 17.875 1 94.31 147 LEU B O 1
ATOM 3334 N N . LYS B 1 148 ? 20.156 7.629 17.406 1 94.5 148 LYS B N 1
ATOM 3335 C CA . LYS B 1 148 ? 20.734 8.023 18.688 1 94.5 148 LYS B CA 1
ATOM 3336 C C . LYS B 1 148 ? 19.672 8.109 19.766 1 94.5 148 LYS B C 1
ATOM 3338 O O . LYS B 1 148 ? 19.891 7.684 20.906 1 94.5 148 LYS B O 1
ATOM 3343 N N . THR B 1 149 ? 18.5 8.547 19.391 1 96.06 149 THR B N 1
ATOM 3344 C CA . THR B 1 149 ? 17.531 8.891 20.406 1 96.06 149 THR B CA 1
ATOM 3345 C C . THR B 1 149 ? 16.328 7.941 20.359 1 96.06 149 THR B C 1
ATOM 3347 O O . THR B 1 149 ? 15.562 7.855 21.328 1 96.06 149 THR B O 1
ATOM 3350 N N . GLY B 1 150 ? 16.172 7.32 19.203 1 97.12 150 GLY B N 1
ATOM 3351 C CA . GLY B 1 150 ? 15 6.473 19 1 97.12 150 GLY B CA 1
ATOM 3352 C C . GLY B 1 150 ? 13.742 7.254 18.688 1 97.12 150 GLY B C 1
ATOM 3353 O O . GLY B 1 150 ? 12.672 6.668 18.5 1 97.12 150 GLY B O 1
ATOM 3354 N N . ILE B 1 151 ? 13.859 8.547 18.547 1 97.88 151 ILE B N 1
ATOM 3355 C CA . ILE B 1 151 ? 12.711 9.414 18.297 1 97.88 151 ILE B CA 1
ATOM 3356 C C . ILE B 1 151 ? 12.406 9.453 16.797 1 97.88 151 ILE B C 1
ATOM 3358 O O . ILE B 1 151 ? 13.32 9.383 15.969 1 97.88 151 ILE B O 1
ATOM 3362 N N . TYR B 1 152 ? 11.133 9.547 16.469 1 98.38 152 TYR B N 1
ATOM 3363 C CA . TYR B 1 152 ? 10.719 9.586 15.062 1 98.38 152 TYR B CA 1
ATOM 3364 C C . TYR B 1 152 ? 10.758 11.016 14.531 1 98.38 152 TYR B C 1
ATOM 3366 O O . TYR B 1 152 ? 10.148 11.914 15.109 1 98.38 152 TYR B O 1
ATOM 3374 N N . PRO B 1 153 ? 11.422 11.203 13.438 1 97.94 153 PRO B N 1
ATOM 3375 C CA . PRO B 1 153 ? 11.516 12.547 12.867 1 97.94 153 PRO B CA 1
ATOM 3376 C C . PRO B 1 153 ? 10.25 12.969 12.117 1 97.94 153 PRO B C 1
ATOM 3378 O O . PRO B 1 153 ? 10.023 14.156 11.891 1 97.94 153 PRO B O 1
ATOM 3381 N N . TYR B 1 154 ? 9.477 12.016 11.625 1 98.56 154 TYR B N 1
ATOM 3382 C CA . TYR B 1 154 ? 8.234 12.25 10.891 1 98.56 154 TYR B CA 1
ATOM 3383 C C . TYR B 1 154 ? 7.027 11.82 11.719 1 98.56 154 TYR B C 1
ATOM 3385 O O . TYR B 1 154 ? 6.945 10.68 12.172 1 98.56 154 TYR B O 1
ATOM 3393 N N . LEU B 1 155 ? 6.129 12.727 11.891 1 98.69 155 LEU B N 1
ATOM 3394 C CA . LEU B 1 155 ? 4.969 12.43 12.727 1 98.69 155 LEU B CA 1
ATOM 3395 C C . LEU B 1 155 ? 3.674 12.805 12.016 1 98.69 155 LEU B C 1
ATOM 3397 O O . LEU B 1 155 ? 3.674 13.664 11.133 1 98.69 155 LEU B O 1
ATOM 3401 N N . GLY B 1 156 ? 2.6 12.102 12.273 1 98.62 156 GLY B N 1
ATOM 3402 C CA . GLY B 1 156 ? 1.226 12.578 12.227 1 98.62 156 GLY B CA 1
ATOM 3403 C C . GLY B 1 156 ? 0.659 12.898 13.602 1 98.62 156 GLY B C 1
ATOM 3404 O O . GLY B 1 156 ? 1.313 12.664 14.617 1 98.62 156 GLY B O 1
ATOM 3405 N N . TYR B 1 157 ? -0.514 13.453 13.617 1 98.81 157 TYR B N 1
ATOM 3406 C CA . TYR B 1 157 ? -1.088 13.859 14.891 1 98.81 157 TYR B CA 1
ATOM 3407 C C . TYR B 1 157 ? -2.561 13.477 14.977 1 98.81 157 TYR B C 1
ATOM 3409 O O . TYR B 1 157 ? -3.295 13.602 13.992 1 98.81 157 TYR B O 1
ATOM 3417 N N . ILE B 1 158 ? -2.93 13.023 16.141 1 98.81 158 ILE B N 1
ATOM 3418 C CA . ILE B 1 158 ? -4.332 12.945 16.531 1 98.81 158 ILE B CA 1
ATOM 3419 C C . ILE B 1 158 ? -4.684 14.133 17.422 1 98.81 158 ILE B C 1
ATOM 3421 O O . ILE B 1 158 ? -3.994 14.406 18.406 1 98.81 158 ILE B O 1
ATOM 3425 N N . ILE B 1 159 ? -5.68 14.859 17.062 1 98.69 159 ILE B N 1
ATOM 3426 C CA . ILE B 1 159 ? -6.141 16 17.844 1 98.69 159 ILE B CA 1
ATOM 3427 C C . ILE B 1 159 ? -7.57 15.75 18.328 1 98.69 159 ILE B C 1
ATOM 3429 O O . ILE B 1 159 ? -8.477 15.523 17.516 1 98.69 159 ILE B O 1
ATOM 3433 N N . GLU B 1 160 ? -7.715 15.805 19.578 1 98.19 160 GLU B N 1
ATOM 3434 C CA . GLU B 1 160 ? -9.016 15.594 20.219 1 98.19 160 GLU B CA 1
ATOM 3435 C C . GLU B 1 160 ? -9.477 16.844 20.953 1 98.19 160 GLU B C 1
ATOM 3437 O O . GLU B 1 160 ? -8.703 17.453 21.688 1 98.19 160 GLU B O 1
ATOM 3442 N N . GLY B 1 161 ? -10.664 17.234 20.766 1 97.62 161 GLY B N 1
ATOM 3443 C CA . GLY B 1 161 ? -11.281 18.359 21.438 1 97.62 161 GLY B CA 1
ATOM 3444 C C . GLY B 1 161 ? -12.711 18.609 21 1 97.62 161 GLY B C 1
ATOM 3445 O O . GLY B 1 161 ? -13.117 18.172 19.922 1 97.62 161 GLY B O 1
ATOM 3446 N N . ASN B 1 162 ? -13.438 19.281 21.828 1 97.75 162 ASN B N 1
ATOM 3447 C CA . ASN B 1 162 ? -14.812 19.656 21.531 1 97.75 162 ASN B CA 1
ATOM 3448 C C . ASN B 1 162 ? -15.648 18.438 21.141 1 97.75 162 ASN B C 1
ATOM 3450 O O . ASN B 1 162 ? -16.547 18.531 20.297 1 97.75 162 ASN B O 1
ATOM 3454 N N . GLY B 1 163 ? -15.25 17.266 21.641 1 96.69 163 GLY B N 1
ATOM 3455 C CA . GLY B 1 163 ? -15.969 16.031 21.359 1 96.69 163 GLY B CA 1
ATOM 3456 C C . GLY B 1 163 ? -15.617 15.453 20 1 96.69 163 GLY B C 1
ATOM 3457 O O . GLY B 1 163 ? -16.281 14.523 19.531 1 96.69 163 GLY B O 1
ATOM 3458 N N . CYS B 1 164 ? -14.578 15.992 19.312 1 97.5 164 CYS B N 1
ATOM 3459 C CA . CYS B 1 164 ? -14.188 15.555 17.984 1 97.5 164 CYS B CA 1
ATOM 3460 C C . CYS B 1 164 ? -12.773 14.984 17.984 1 97.5 164 CYS B C 1
ATOM 3462 O O . CYS B 1 164 ? -12 15.234 18.922 1 97.5 164 CYS B O 1
ATOM 3464 N N . VAL B 1 165 ? -12.5 14.164 17 1 97.94 165 VAL B N 1
ATOM 3465 C CA . VAL B 1 165 ? -11.18 13.562 16.812 1 97.94 165 VAL B CA 1
ATOM 3466 C C . VAL B 1 165 ? -10.734 13.742 15.367 1 97.94 165 VAL B C 1
ATOM 3468 O O . VAL B 1 165 ? -11.469 13.398 14.438 1 97.94 165 VAL B O 1
ATOM 3471 N N . LEU B 1 166 ? -9.531 14.289 15.203 1 97.81 166 LEU B N 1
ATOM 3472 C CA . LEU B 1 166 ? -8.961 14.508 13.875 1 97.81 166 LEU B CA 1
ATOM 3473 C C . LEU B 1 166 ? -7.594 13.844 13.75 1 97.81 166 LEU B C 1
ATOM 3475 O O . LEU B 1 166 ? -6.812 13.852 14.703 1 97.81 166 LEU B O 1
ATOM 3479 N N . TYR B 1 167 ? -7.395 13.258 12.594 1 98.81 167 TYR B N 1
ATOM 3480 C CA . TYR B 1 167 ? -6.074 12.727 12.273 1 98.81 167 TYR B CA 1
ATOM 3481 C C . TYR B 1 167 ? -5.441 13.508 11.125 1 98.81 167 TYR B C 1
ATOM 3483 O O . TYR B 1 167 ? -6.047 13.656 10.062 1 98.81 167 TYR B O 1
ATOM 3491 N N . HIS B 1 168 ? -4.316 14.07 11.336 1 98.88 168 HIS B N 1
ATOM 3492 C CA . HIS B 1 168 ? -3.438 14.633 10.32 1 98.88 168 HIS B CA 1
ATOM 3493 C C . HIS B 1 168 ? -2.199 13.773 10.117 1 98.88 168 HIS B C 1
ATOM 3495 O O . HIS B 1 168 ? -1.335 13.695 10.992 1 98.88 168 HIS B O 1
ATOM 3501 N N . SER B 1 169 ? -2.047 13.258 8.938 1 98.75 169 SER B N 1
ATOM 3502 C CA . SER B 1 169 ? -1.099 12.172 8.75 1 98.75 169 SER B CA 1
ATOM 3503 C C . SER B 1 169 ? 0.323 12.695 8.586 1 98.75 169 SER B C 1
ATOM 3505 O O . SER B 1 169 ? 1.289 11.938 8.719 1 98.75 169 SER B O 1
ATOM 3507 N N . GLY B 1 170 ? 0.467 14.016 8.273 1 98.62 170 GLY B N 1
ATOM 3508 C CA . GLY B 1 170 ? 1.748 14.391 7.699 1 98.62 170 GLY B CA 1
ATOM 3509 C C . GLY B 1 170 ? 2.074 13.633 6.426 1 98.62 170 GLY B C 1
ATOM 3510 O O . GLY B 1 170 ? 1.174 13.156 5.73 1 98.62 170 GLY B O 1
ATOM 3511 N N . ASP B 1 171 ? 3.361 13.727 6.082 1 98.62 171 ASP B N 1
ATOM 3512 C CA . ASP B 1 171 ? 3.799 12.914 4.953 1 98.62 171 ASP B CA 1
ATOM 3513 C C . ASP B 1 171 ? 4.012 11.461 5.371 1 98.62 171 ASP B C 1
ATOM 3515 O O . ASP B 1 171 ? 4.746 11.188 6.32 1 98.62 171 ASP B O 1
ATOM 3519 N N . THR B 1 172 ? 3.361 10.562 4.668 1 98.62 172 THR B N 1
ATOM 3520 C CA . THR B 1 172 ? 3.465 9.172 5.094 1 98.62 172 THR B CA 1
ATOM 3521 C C . THR B 1 172 ? 3.068 8.227 3.965 1 98.62 172 THR B C 1
ATOM 3523 O O . THR B 1 172 ? 2.188 8.547 3.164 1 98.62 172 THR B O 1
ATOM 3526 N N . CYS B 1 173 ? 3.725 7.133 3.863 1 98.19 173 CYS B N 1
ATOM 3527 C CA . CYS B 1 173 ? 3.229 5.93 3.203 1 98.19 173 CYS B CA 1
ATOM 3528 C C . CYS B 1 173 ? 2.541 5.004 4.199 1 98.19 173 CYS B C 1
ATOM 3530 O O . CYS B 1 173 ? 2.59 5.242 5.41 1 98.19 173 CYS B O 1
ATOM 3532 N N . LEU B 1 174 ? 1.821 3.965 3.643 1 97.56 174 LEU B N 1
ATOM 3533 C CA . LEU B 1 174 ? 1.321 2.932 4.543 1 97.56 174 LEU B CA 1
ATOM 3534 C C . LEU B 1 174 ? 2.473 2.125 5.137 1 97.56 174 LEU B C 1
ATOM 3536 O O . LEU B 1 174 ? 3.5 1.929 4.484 1 97.56 174 LEU B O 1
ATOM 3540 N N . TYR B 1 175 ? 2.344 1.722 6.344 1 96.44 175 TYR B N 1
ATOM 3541 C CA . TYR B 1 175 ? 3.312 0.841 6.984 1 96.44 175 TYR B CA 1
ATOM 3542 C C . TYR B 1 175 ? 2.619 -0.151 7.91 1 96.44 175 TYR B C 1
ATOM 3544 O O . TYR B 1 175 ? 1.463 0.048 8.289 1 96.44 175 TYR B O 1
ATOM 3552 N N . GLU B 1 176 ? 3.285 -1.211 8.164 1 94.75 176 GLU B N 1
ATOM 3553 C CA . GLU B 1 176 ? 2.697 -2.271 8.977 1 94.75 176 GLU B CA 1
ATOM 3554 C C . GLU B 1 176 ? 2.303 -1.757 10.352 1 94.75 176 GLU B C 1
ATOM 3556 O O . GLU B 1 176 ? 3.109 -1.124 11.039 1 94.75 176 GLU B O 1
ATOM 3561 N N . GLY B 1 177 ? 1.109 -1.992 10.75 1 94.88 177 GLY B N 1
ATOM 3562 C CA . GLY B 1 177 ? 0.621 -1.599 12.062 1 94.88 177 GLY B CA 1
ATOM 3563 C C . GLY B 1 177 ? -0.152 -0.293 12.039 1 94.88 177 GLY B C 1
ATOM 3564 O O . GLY B 1 177 ? -0.799 0.065 13.031 1 94.88 177 GLY B O 1
ATOM 3565 N N . MET B 1 178 ? -0.115 0.404 10.961 1 97.12 178 MET B N 1
ATOM 3566 C CA . MET B 1 178 ? -0.737 1.723 10.875 1 97.12 178 MET B CA 1
ATOM 3567 C C . MET B 1 178 ? -2.244 1.629 11.086 1 97.12 178 MET B C 1
ATOM 3569 O O . MET B 1 178 ? -2.82 2.434 11.82 1 97.12 178 MET B O 1
ATOM 3573 N N . TYR B 1 179 ? -2.875 0.62 10.445 1 96.38 179 TYR B N 1
ATOM 3574 C CA . TYR B 1 179 ? -4.316 0.434 10.57 1 96.38 179 TYR B CA 1
ATOM 3575 C C . TYR B 1 179 ? -4.715 0.248 12.031 1 96.38 179 TYR B C 1
ATOM 3577 O O . TYR B 1 179 ? -5.574 0.968 12.539 1 96.38 179 TYR B O 1
ATOM 3585 N N . SER B 1 180 ? -4.039 -0.68 12.672 1 95.69 180 SER B N 1
ATOM 3586 C CA . SER B 1 180 ? -4.34 -1.004 14.07 1 95.69 180 SER B CA 1
ATOM 3587 C C . SER B 1 180 ? -4.059 0.182 14.984 1 95.69 180 SER B C 1
ATOM 3589 O O . SER B 1 180 ? -4.809 0.436 15.93 1 95.69 180 SER B O 1
ATOM 3591 N N . LYS B 1 181 ? -3.008 0.848 14.68 1 95.81 181 LYS B N 1
ATOM 3592 C CA . LYS B 1 181 ? -2.631 2.018 15.469 1 95.81 181 LYS B CA 1
ATOM 3593 C C . LYS B 1 181 ? -3.725 3.082 15.43 1 95.81 181 LYS B C 1
ATOM 3595 O O . LYS B 1 181 ? -4.145 3.588 16.469 1 95.81 181 LYS B O 1
ATOM 3600 N N . LEU B 1 182 ? -4.25 3.371 14.289 1 97.62 182 LEU 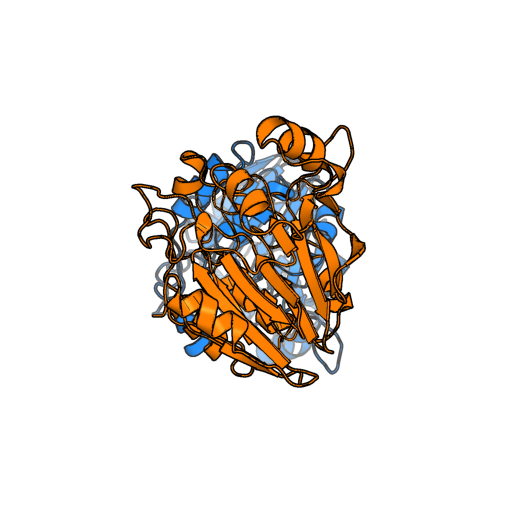B N 1
ATOM 3601 C CA . LEU B 1 182 ? -5.227 4.441 14.117 1 97.62 182 LEU B CA 1
ATOM 3602 C C . LEU B 1 182 ? -6.598 4.016 14.633 1 97.62 182 LEU B C 1
ATOM 3604 O O . LEU B 1 182 ? -7.383 4.852 15.086 1 97.62 182 LEU B O 1
ATOM 3608 N N . LYS B 1 183 ? -6.855 2.756 14.633 1 95.88 183 LYS B N 1
ATOM 3609 C CA . LYS B 1 183 ? -8.141 2.24 15.094 1 95.88 183 LYS B CA 1
ATOM 3610 C C . LYS B 1 183 ? -8.312 2.447 16.594 1 95.88 183 LYS B C 1
ATOM 3612 O O . LYS B 1 183 ? -9.43 2.408 17.109 1 95.88 183 LYS B O 1
ATOM 3617 N N . LYS B 1 184 ? -7.223 2.627 17.25 1 94.88 184 LYS B N 1
ATOM 3618 C CA . LYS B 1 184 ? -7.273 2.803 18.703 1 94.88 184 LYS B CA 1
ATOM 3619 C C . LYS B 1 184 ? -8.102 4.027 19.078 1 94.88 184 LYS B C 1
ATOM 3621 O O . LYS B 1 184 ? -8.602 4.125 20.203 1 94.88 184 LYS B O 1
ATOM 3626 N N . TRP B 1 185 ? -8.234 5.016 18.203 1 93.69 185 TRP B N 1
ATOM 3627 C CA . TRP B 1 185 ? -8.969 6.242 18.5 1 93.69 185 TRP B CA 1
ATOM 3628 C C . TRP B 1 185 ? -10.422 6.133 18.047 1 93.69 185 TRP B C 1
ATOM 3630 O O . TRP B 1 185 ? -11.18 7.094 18.156 1 93.69 185 TRP B O 1
ATOM 3640 N N . GLY B 1 186 ? -10.773 4.906 17.641 1 85.56 186 GLY B N 1
ATOM 3641 C CA . GLY B 1 186 ? -12.148 4.715 17.203 1 85.56 186 GLY B CA 1
ATOM 3642 C C . GLY B 1 186 ? -12.484 5.477 15.938 1 85.56 186 GLY B C 1
ATOM 3643 O O . GLY B 1 186 ? -11.719 5.449 14.969 1 85.56 186 GLY B O 1
ATOM 3644 N N . SER B 1 187 ? -13.719 6.191 15.984 1 90.06 187 SER B N 1
ATOM 3645 C CA . SER B 1 187 ? -14.203 6.875 14.781 1 90.06 187 SER B CA 1
ATOM 3646 C C . SER B 1 187 ? -13.562 8.25 14.641 1 90.06 187 SER B C 1
ATOM 3648 O O . SER B 1 187 ? -13.797 9.141 15.461 1 90.06 187 SER B O 1
ATOM 3650 N N . LEU B 1 188 ? -12.75 8.406 13.695 1 97.44 188 LEU B N 1
ATOM 3651 C CA . LEU B 1 188 ? -12.18 9.711 13.344 1 97.44 188 LEU B CA 1
ATOM 3652 C C . LEU B 1 188 ? -13.227 10.594 12.672 1 97.44 188 LEU B C 1
ATOM 3654 O O . LEU B 1 188 ? -13.992 10.125 11.82 1 97.44 188 LEU B O 1
ATOM 3658 N N . ASP B 1 189 ? -13.305 11.836 13.102 1 98.31 189 ASP B N 1
ATOM 3659 C CA . ASP B 1 189 ? -14.227 12.758 12.445 1 98.31 189 ASP B CA 1
ATOM 3660 C C . ASP B 1 189 ? -13.641 13.281 11.141 1 98.31 189 ASP B C 1
ATOM 3662 O O . ASP B 1 189 ? -14.359 13.453 10.156 1 98.31 189 ASP B O 1
ATOM 3666 N N . ILE B 1 190 ? -12.344 13.57 11.156 1 98.62 190 ILE B N 1
ATOM 3667 C CA . ILE B 1 190 ? -11.656 14.062 9.969 1 98.62 190 ILE B CA 1
ATOM 3668 C C . ILE B 1 190 ? -10.312 13.344 9.812 1 98.62 190 ILE B C 1
ATOM 3670 O O . ILE B 1 190 ? -9.617 13.094 10.797 1 98.62 190 ILE B O 1
ATOM 3674 N N . MET B 1 191 ? -10.031 13 8.648 1 98.62 191 MET B N 1
ATOM 3675 C CA . MET B 1 191 ? -8.719 12.461 8.289 1 98.62 191 MET B CA 1
ATOM 3676 C C . MET B 1 191 ? -8.109 13.25 7.137 1 98.62 191 MET B C 1
ATOM 3678 O O . MET B 1 191 ? -8.656 13.273 6.035 1 98.62 191 MET B O 1
ATOM 3682 N N . PHE B 1 192 ? -6.98 13.984 7.367 1 98.88 192 PHE B N 1
ATOM 3683 C CA . PHE B 1 192 ? -6.184 14.641 6.332 1 98.88 192 PHE B CA 1
ATOM 3684 C C . PHE B 1 192 ? -5.043 13.734 5.879 1 98.88 192 PHE B C 1
ATOM 3686 O O . PHE B 1 192 ? -4.195 13.344 6.684 1 98.88 192 PHE B O 1
ATOM 3693 N N . ILE B 1 193 ? -4.984 13.391 4.555 1 98.81 193 ILE B N 1
ATOM 3694 C CA . ILE B 1 193 ? -3.98 12.422 4.133 1 98.81 193 ILE B CA 1
ATOM 3695 C C . ILE B 1 193 ? -3.418 12.82 2.77 1 98.81 193 ILE B C 1
ATOM 3697 O O . ILE B 1 193 ? -4.141 13.344 1.922 1 98.81 193 ILE B O 1
ATOM 3701 N N . PRO B 1 194 ? -2.15 12.594 2.523 1 98.81 194 PRO B N 1
ATOM 3702 C CA . PRO B 1 194 ? -1.542 12.883 1.225 1 98.81 194 PRO B CA 1
ATOM 3703 C C . PRO B 1 194 ? -1.877 11.836 0.165 1 98.81 194 PRO B C 1
ATOM 3705 O O . PRO B 1 194 ? -2.064 10.664 0.491 1 98.81 194 PRO B O 1
ATOM 3708 N N . ILE B 1 195 ? -1.873 12.281 -1.148 1 98.81 195 ILE B N 1
ATOM 3709 C CA . ILE B 1 195 ? -2.221 11.305 -2.178 1 98.81 195 ILE B CA 1
ATOM 3710 C C . ILE B 1 195 ? -1.287 11.461 -3.375 1 98.81 195 ILE B C 1
ATOM 3712 O O . ILE B 1 195 ? -1.563 10.945 -4.457 1 98.81 195 ILE B O 1
ATOM 3716 N N . ASN B 1 196 ? -0.156 12.219 -3.197 1 98.12 196 ASN B N 1
ATOM 3717 C CA . ASN B 1 196 ? 0.678 12.57 -4.344 1 98.12 196 ASN B CA 1
ATOM 3718 C C . ASN B 1 196 ? 1.475 11.367 -4.84 1 98.12 196 ASN B C 1
ATOM 3720 O O . ASN B 1 196 ? 2.025 11.391 -5.941 1 98.12 196 ASN B O 1
ATOM 3724 N N . GLY B 1 197 ? 1.565 10.289 -4.031 1 98.06 197 GLY B N 1
ATOM 3725 C CA . GLY B 1 197 ? 2.205 9.055 -4.465 1 98.06 197 GLY B CA 1
ATOM 3726 C C . GLY B 1 197 ? 3.719 9.133 -4.461 1 98.06 197 GLY B C 1
ATOM 3727 O O . GLY B 1 197 ? 4.305 9.883 -3.672 1 98.06 197 GLY B O 1
ATOM 3728 N N . ARG B 1 198 ? 4.32 8.234 -5.172 1 98.19 198 ARG B N 1
ATOM 3729 C CA . ARG B 1 198 ? 5.766 8.07 -5.25 1 98.19 198 ARG B CA 1
ATOM 3730 C C . ARG B 1 198 ? 6.164 7.266 -6.48 1 98.19 198 ARG B C 1
ATOM 3732 O O . ARG B 1 198 ? 5.398 6.418 -6.945 1 98.19 198 ARG B O 1
ATOM 3739 N N . ASP B 1 199 ? 7.344 7.555 -7.035 1 97.88 199 ASP B N 1
ATOM 3740 C CA . ASP B 1 199 ? 7.895 6.812 -8.164 1 97.88 199 ASP B CA 1
ATOM 3741 C C . ASP B 1 199 ? 9.391 7.086 -8.32 1 97.88 199 ASP B C 1
ATOM 3743 O O . ASP B 1 199 ? 9.992 7.785 -7.5 1 97.88 199 ASP B O 1
ATOM 3747 N N . ALA B 1 200 ? 9.969 6.473 -9.359 1 98 200 ALA B N 1
ATOM 3748 C CA . ALA B 1 200 ? 11.406 6.555 -9.578 1 98 200 ALA B CA 1
ATOM 3749 C C . ALA B 1 200 ? 11.836 7.988 -9.883 1 98 200 ALA B C 1
ATOM 3751 O O . ALA B 1 200 ? 12.852 8.461 -9.367 1 98 200 ALA B O 1
ATOM 3752 N N . ALA B 1 201 ? 11.094 8.594 -10.781 1 97 201 ALA B N 1
ATOM 3753 C CA . ALA B 1 201 ? 11.445 9.953 -11.195 1 97 201 ALA B CA 1
ATOM 3754 C C . ALA B 1 201 ? 11.523 10.891 -10 1 97 201 ALA B C 1
ATOM 3756 O O . ALA B 1 201 ? 12.5 11.633 -9.844 1 97 201 ALA B O 1
ATOM 3757 N N . ARG B 1 202 ? 10.555 10.891 -9.148 1 96.75 202 ARG B N 1
ATOM 3758 C CA . ARG B 1 202 ? 10.523 11.719 -7.941 1 96.75 202 ARG B CA 1
ATOM 3759 C C . ARG B 1 202 ? 11.648 11.336 -6.988 1 96.75 202 ARG B C 1
ATOM 3761 O O . ARG B 1 202 ? 12.359 12.211 -6.48 1 96.75 202 ARG B O 1
ATOM 3768 N N . TYR B 1 203 ? 11.781 10.047 -6.789 1 97 203 TYR B N 1
ATOM 3769 C CA . TYR B 1 203 ? 12.812 9.57 -5.879 1 97 203 TYR B CA 1
ATOM 3770 C C . TYR B 1 203 ? 14.195 10.023 -6.332 1 97 203 TYR B C 1
ATOM 3772 O O . TYR B 1 203 ? 15.008 10.469 -5.516 1 97 203 TYR B O 1
ATOM 3780 N N . ASN B 1 204 ? 14.469 9.945 -7.609 1 96 204 ASN B N 1
ATOM 3781 C CA . ASN B 1 204 ? 15.773 10.297 -8.172 1 96 204 ASN B CA 1
ATOM 3782 C C . ASN B 1 204 ? 16.047 11.797 -8.062 1 96 204 ASN B C 1
ATOM 3784 O O . ASN B 1 204 ? 17.188 12.227 -8.102 1 96 204 ASN B O 1
ATOM 3788 N N . ARG B 1 205 ? 15.008 12.562 -7.902 1 94.5 205 ARG B N 1
ATOM 3789 C CA . ARG B 1 205 ? 15.164 14 -7.723 1 94.5 205 ARG B CA 1
ATOM 3790 C C . ARG B 1 205 ? 15.117 14.375 -6.242 1 94.5 205 ARG B C 1
ATOM 3792 O O . ARG B 1 205 ? 14.945 15.547 -5.898 1 94.5 205 ARG B O 1
ATOM 3799 N N . ASN B 1 206 ? 15.133 13.422 -5.398 1 93.19 206 ASN B N 1
ATOM 3800 C CA . ASN B 1 206 ? 15.102 13.602 -3.949 1 93.19 206 ASN B CA 1
ATOM 3801 C C . ASN B 1 206 ? 13.758 14.156 -3.482 1 93.19 206 ASN B C 1
ATOM 3803 O O . ASN B 1 206 ? 13.703 14.945 -2.539 1 93.19 206 ASN B O 1
ATOM 3807 N N . CYS B 1 207 ? 12.758 13.922 -4.262 1 93.56 207 CYS B N 1
ATOM 3808 C CA . CYS B 1 207 ? 11.375 14.172 -3.855 1 93.56 207 CYS B CA 1
ATOM 3809 C C . CYS B 1 207 ? 10.773 12.938 -3.186 1 93.56 207 CYS B C 1
ATOM 3811 O O . CYS B 1 207 ? 10.281 12.039 -3.861 1 93.56 207 CYS B O 1
ATOM 3813 N N . ILE B 1 208 ? 10.766 12.961 -1.896 1 91.56 208 ILE B N 1
ATOM 3814 C CA . ILE B 1 208 ? 10.297 11.805 -1.14 1 91.56 208 ILE B CA 1
ATOM 3815 C C . ILE B 1 208 ? 8.773 11.719 -1.208 1 91.56 208 ILE B C 1
ATOM 3817 O O . ILE B 1 208 ? 8.086 12.719 -0.988 1 91.56 208 ILE B O 1
ATOM 3821 N N . GLY B 1 209 ? 8.312 10.562 -1.508 1 95 209 GLY B N 1
ATOM 3822 C CA . GLY B 1 209 ? 6.906 10.398 -1.844 1 95 209 GLY B CA 1
ATOM 3823 C C . GLY B 1 209 ? 6.039 10.055 -0.646 1 95 209 GLY B C 1
ATOM 3824 O O . GLY B 1 209 ? 6.531 10 0.484 1 95 209 GLY B O 1
ATOM 3825 N N . ASN B 1 210 ? 4.773 9.953 -0.827 1 98.38 210 ASN B N 1
ATOM 3826 C CA . ASN B 1 210 ? 3.732 9.586 0.128 1 98.38 210 ASN B CA 1
ATOM 3827 C C . ASN B 1 210 ? 2.846 8.461 -0.411 1 98.38 210 ASN B C 1
ATOM 3829 O O . ASN B 1 210 ? 3.271 7.691 -1.271 1 98.38 210 ASN B O 1
ATOM 3833 N N . MET B 1 211 ? 1.679 8.258 0.201 1 98.62 211 MET B N 1
ATOM 3834 C CA . MET B 1 211 ? 0.688 7.285 -0.254 1 98.62 211 MET B CA 1
ATOM 3835 C C . MET B 1 211 ? 0.247 7.586 -1.682 1 98.62 211 MET B C 1
ATOM 3837 O O . MET B 1 211 ? 0.087 8.75 -2.055 1 98.62 211 MET B O 1
ATOM 3841 N N . THR B 1 212 ? 0.027 6.543 -2.469 1 98.56 212 THR B N 1
ATOM 3842 C CA . THR B 1 212 ? -0.781 6.707 -3.672 1 98.56 212 THR B CA 1
ATOM 3843 C C . THR B 1 212 ? -2.238 6.98 -3.311 1 98.56 212 THR B C 1
ATOM 3845 O O . THR B 1 212 ? -2.65 6.77 -2.168 1 98.56 212 THR B O 1
ATOM 3848 N N . TYR B 1 213 ? -2.967 7.48 -4.348 1 98.81 213 TYR B N 1
ATOM 3849 C CA . TYR B 1 213 ? -4.375 7.715 -4.055 1 98.81 213 TYR B CA 1
ATOM 3850 C C . TYR B 1 213 ? -5.086 6.41 -3.713 1 98.81 213 TYR B C 1
ATOM 3852 O O . TYR B 1 213 ? -6.023 6.398 -2.908 1 98.81 213 TYR B O 1
ATOM 3860 N N . GLN B 1 214 ? -4.625 5.285 -4.246 1 98.75 214 GLN B N 1
ATOM 3861 C CA . GLN B 1 214 ? -5.215 3.986 -3.947 1 98.75 214 GLN B CA 1
ATOM 3862 C C . GLN B 1 214 ? -5 3.609 -2.484 1 98.75 214 GLN B C 1
ATOM 3864 O O . GLN B 1 214 ? -5.93 3.174 -1.806 1 98.75 214 GLN B O 1
ATOM 3869 N N . GLU B 1 215 ? -3.789 3.77 -2.035 1 98.5 215 GLU B N 1
ATOM 3870 C CA . GLU B 1 215 ? -3.455 3.482 -0.643 1 98.5 215 GLU B CA 1
ATOM 3871 C C . GLU B 1 215 ? -4.254 4.367 0.31 1 98.5 215 GLU B C 1
ATOM 3873 O O . GLU B 1 215 ? -4.754 3.893 1.332 1 98.5 215 GLU B O 1
ATOM 3878 N N . ALA B 1 216 ? -4.305 5.629 -0.014 1 98.88 216 ALA B N 1
ATOM 3879 C CA . ALA B 1 216 ? -5.043 6.582 0.807 1 98.88 216 ALA B CA 1
ATOM 3880 C C . ALA B 1 216 ? -6.516 6.191 0.905 1 98.88 216 ALA B C 1
ATOM 3882 O O . ALA B 1 216 ? -7.102 6.227 1.989 1 98.88 216 ALA B O 1
ATOM 3883 N N . VAL B 1 217 ? -7.109 5.809 -0.239 1 98.81 217 VAL B N 1
ATOM 3884 C CA . VAL B 1 217 ? -8.508 5.395 -0.289 1 98.81 217 VAL B CA 1
ATOM 3885 C C . VAL B 1 217 ? -8.703 4.145 0.567 1 98.81 217 VAL B C 1
ATOM 3887 O O . VAL B 1 217 ? -9.664 4.059 1.337 1 98.81 217 VAL B O 1
ATOM 3890 N N . ASP B 1 218 ? -7.812 3.217 0.448 1 98.12 218 ASP B N 1
ATOM 3891 C CA . ASP B 1 218 ? -7.938 1.976 1.206 1 98.12 218 ASP B CA 1
ATOM 3892 C C . ASP B 1 218 ? -7.816 2.234 2.707 1 98.12 218 ASP B C 1
ATOM 3894 O O . ASP B 1 218 ? -8.539 1.633 3.506 1 98.12 218 ASP B O 1
ATOM 3898 N N . LEU B 1 219 ? -6.93 3.094 3.09 1 98.19 219 LEU B N 1
ATOM 3899 C CA . LEU B 1 219 ? -6.797 3.463 4.496 1 98.19 219 LEU B CA 1
ATOM 3900 C C . LEU B 1 219 ? -8.086 4.09 5.016 1 98.19 219 LEU B C 1
ATOM 3902 O O . LEU B 1 219 ? -8.609 3.68 6.055 1 98.19 219 LEU B O 1
ATOM 3906 N N . ALA B 1 220 ? -8.602 5.082 4.305 1 98.38 220 ALA B N 1
ATOM 3907 C CA . ALA B 1 220 ? -9.836 5.758 4.688 1 98.38 220 ALA B CA 1
ATOM 3908 C C . ALA B 1 220 ? -11.008 4.781 4.727 1 98.38 220 ALA B C 1
ATOM 3910 O O . ALA B 1 220 ? -11.836 4.828 5.641 1 98.38 220 ALA B O 1
ATOM 3911 N N . GLY B 1 221 ? -11.094 3.943 3.695 1 97.5 221 GLY B N 1
ATOM 3912 C CA . GLY B 1 221 ? -12.172 2.969 3.633 1 97.5 221 GLY B CA 1
ATOM 3913 C C . GLY B 1 221 ? -12.188 2.021 4.816 1 97.5 221 GLY B C 1
ATOM 3914 O O . GLY B 1 221 ? -13.258 1.64 5.297 1 97.5 221 GLY B O 1
ATOM 3915 N N . HIS B 1 222 ? -11.008 1.655 5.25 1 96 222 HIS B N 1
ATOM 3916 C CA . HIS B 1 222 ? -10.883 0.751 6.387 1 96 222 HIS B CA 1
ATOM 3917 C C . HIS B 1 222 ? -11.25 1.45 7.688 1 96 222 HIS B C 1
ATOM 3919 O O . HIS B 1 222 ? -11.906 0.859 8.555 1 96 222 HIS B O 1
ATOM 3925 N N . LEU B 1 223 ? -10.836 2.686 7.828 1 97.44 223 LEU B N 1
ATOM 3926 C CA . LEU B 1 223 ? -11.039 3.414 9.078 1 97.44 223 LEU B CA 1
ATOM 3927 C C . LEU B 1 223 ? -12.414 4.059 9.117 1 97.44 223 LEU B C 1
ATOM 3929 O O . LEU B 1 223 ? -12.93 4.363 10.195 1 97.44 223 LEU B O 1
ATOM 3933 N N . LYS B 1 224 ? -13.016 4.379 7.961 1 97.19 224 LYS B N 1
ATOM 3934 C CA . LYS B 1 224 ? -14.344 4.949 7.777 1 97.19 224 LYS B CA 1
ATOM 3935 C C . LYS B 1 224 ? -14.508 6.238 8.578 1 97.19 224 LYS B C 1
ATOM 3937 O O . LYS B 1 224 ? -15.461 6.375 9.352 1 97.19 224 LYS B O 1
ATOM 3942 N N . PRO B 1 225 ? -13.641 7.215 8.344 1 98 225 PRO B N 1
ATOM 3943 C CA . PRO B 1 225 ? -13.789 8.5 9.031 1 98 225 PRO B CA 1
ATOM 3944 C C . PRO B 1 225 ? -15.078 9.234 8.641 1 98 225 PRO B C 1
ATOM 3946 O O . PRO B 1 225 ? -15.719 8.875 7.652 1 98 225 PRO B O 1
ATOM 3949 N N . GLY B 1 226 ? -15.453 10.195 9.531 1 97.94 226 GLY B N 1
ATOM 3950 C CA . GLY B 1 226 ? -16.562 11.055 9.141 1 97.94 226 GLY B CA 1
ATOM 3951 C C . GLY B 1 226 ? -16.328 11.781 7.828 1 97.94 226 GLY B C 1
ATOM 3952 O O . GLY B 1 226 ? -17.234 11.914 7.012 1 97.94 226 GLY B O 1
ATOM 3953 N N . LEU B 1 227 ? -15.117 12.227 7.625 1 98.69 227 LEU B N 1
ATOM 3954 C CA . LEU B 1 227 ? -14.703 12.953 6.426 1 98.69 227 LEU B CA 1
ATOM 3955 C C . LEU B 1 227 ? -13.227 12.711 6.133 1 98.69 227 LEU B C 1
ATOM 3957 O O . LEU B 1 227 ? -12.383 12.859 7.02 1 98.69 227 LEU B O 1
ATOM 3961 N N . VAL B 1 228 ? -12.93 12.25 4.961 1 98.81 228 VAL B N 1
ATOM 3962 C CA . VAL B 1 228 ? -11.539 12.148 4.535 1 98.81 228 VAL B CA 1
ATOM 3963 C C . VAL B 1 228 ? -11.219 13.266 3.541 1 98.81 228 VAL B C 1
ATOM 3965 O O . VAL B 1 228 ? -12.039 13.586 2.674 1 98.81 228 VAL B O 1
ATOM 3968 N N . VAL B 1 229 ? -10.078 13.914 3.719 1 98.88 229 VAL B N 1
ATOM 3969 C CA . VAL B 1 229 ? -9.664 15.055 2.92 1 98.88 229 VAL B CA 1
ATOM 3970 C C . VAL B 1 229 ? -8.281 14.797 2.322 1 98.88 229 VAL B C 1
ATOM 3972 O O . VAL B 1 229 ? -7.27 14.867 3.025 1 98.88 229 VAL B O 1
ATOM 3975 N N . PRO B 1 230 ? -8.234 14.492 1.009 1 98.88 230 PRO B N 1
ATOM 3976 C CA . PRO B 1 230 ? -6.918 14.336 0.379 1 98.88 230 PRO B CA 1
ATOM 3977 C C . PRO B 1 230 ? -6.164 15.664 0.258 1 98.88 230 PRO B C 1
ATOM 3979 O O . PRO B 1 230 ? -6.785 16.719 0.108 1 98.88 230 PRO B O 1
ATOM 3982 N N . GLY B 1 231 ? -4.848 15.602 0.38 1 98.31 231 GLY B N 1
ATOM 3983 C CA . GLY B 1 231 ? -3.971 16.75 0.209 1 98.31 231 GLY B CA 1
ATOM 3984 C C . GLY B 1 231 ? -2.666 16.406 -0.485 1 98.31 231 GLY B C 1
ATOM 3985 O O . GLY B 1 231 ? -2.525 15.32 -1.052 1 98.31 231 GLY B O 1
ATOM 3986 N N . HIS B 1 232 ? -1.773 17.438 -0.571 1 97.81 232 HIS B N 1
ATOM 3987 C CA . HIS B 1 232 ? -0.425 17.266 -1.103 1 97.81 232 HIS B CA 1
ATOM 3988 C C . HIS B 1 232 ? -0.456 16.953 -2.594 1 97.81 232 HIS B C 1
ATOM 3990 O O . HIS B 1 232 ? 0.364 16.172 -3.084 1 97.81 232 HIS B O 1
ATOM 3996 N N . TYR B 1 233 ? -1.403 17.391 -3.316 1 97.94 233 TYR B N 1
ATOM 3997 C CA . TYR B 1 233 ? -1.539 16.938 -4.699 1 97.94 233 TYR B CA 1
ATOM 3998 C C . TYR B 1 233 ? -1.498 18.125 -5.664 1 97.94 233 TYR B C 1
ATOM 4000 O O . TYR B 1 233 ? -1.509 17.938 -6.883 1 97.94 233 TYR B O 1
ATOM 4008 N N . GLU B 1 234 ? -1.344 19.328 -5.195 1 97.12 234 GLU B N 1
ATOM 4009 C CA . GLU B 1 234 ? -1.67 20.422 -6.113 1 97.12 234 GLU B CA 1
ATOM 4010 C C . GLU B 1 234 ? -0.595 21.5 -6.09 1 97.12 234 GLU B C 1
ATOM 4012 O O . GLU B 1 234 ? -0.512 22.328 -7.008 1 97.12 234 GLU B O 1
ATOM 4017 N N . MET B 1 235 ? 0.276 21.594 -5 1 96.19 235 MET B N 1
ATOM 4018 C CA . MET B 1 235 ? 1.131 22.75 -4.746 1 96.19 235 MET B CA 1
ATOM 4019 C C . MET B 1 235 ? 2.297 22.797 -5.727 1 96.19 235 MET B C 1
ATOM 4021 O O . MET B 1 235 ? 2.725 23.875 -6.141 1 96.19 235 MET B O 1
ATOM 4025 N N . PHE B 1 236 ? 2.785 21.656 -6.078 1 95.56 236 PHE B N 1
ATOM 4026 C CA . PHE B 1 236 ? 3.949 21.578 -6.953 1 95.56 236 PHE B CA 1
ATOM 4027 C C . PHE B 1 236 ? 3.666 20.672 -8.148 1 95.56 236 PHE B C 1
ATOM 4029 O O . PHE B 1 236 ? 3.305 19.516 -7.984 1 95.56 236 PHE B O 1
ATOM 4036 N N . SER B 1 237 ? 3.953 21.125 -9.344 1 93.69 237 SER B N 1
ATOM 4037 C CA . SER B 1 237 ? 3.596 20.422 -10.578 1 93.69 237 SER B CA 1
ATOM 4038 C C . SER B 1 237 ? 4.316 19.078 -10.688 1 93.69 237 SER B C 1
ATOM 4040 O O . SER B 1 237 ? 3.773 18.125 -11.234 1 93.69 237 SER B O 1
ATOM 4042 N N . LEU B 1 238 ? 5.52 18.984 -10.141 1 92.56 238 LEU B N 1
ATOM 4043 C CA . LEU B 1 238 ? 6.316 17.781 -10.281 1 92.56 238 LEU B CA 1
ATOM 4044 C C . LEU B 1 238 ? 6.039 16.812 -9.133 1 92.56 238 LEU B C 1
ATOM 4046 O O . LEU B 1 238 ? 6.68 15.758 -9.039 1 92.56 238 LEU B O 1
ATOM 4050 N N . ASN B 1 239 ? 5.176 17.156 -8.312 1 94.88 239 ASN B N 1
ATOM 4051 C CA . ASN B 1 239 ? 4.746 16.359 -7.172 1 94.88 239 ASN B CA 1
ATOM 4052 C C . ASN B 1 239 ? 3.236 16.438 -6.965 1 94.88 239 ASN B C 1
ATOM 4054 O O . ASN B 1 239 ? 2.775 16.875 -5.91 1 94.88 239 ASN B O 1
ATOM 4058 N N . SER B 1 240 ? 2.559 16 -7.996 1 96.44 240 SER B N 1
ATOM 4059 C CA . SER B 1 240 ? 1.117 16.234 -8.039 1 96.44 240 SER B CA 1
ATOM 4060 C C . SER B 1 240 ? 0.361 14.93 -8.305 1 96.44 240 SER B C 1
ATOM 4062 O O . SER B 1 240 ? 0.97 13.898 -8.602 1 96.44 240 SER B O 1
ATOM 4064 N N . GLU B 1 241 ? -0.858 14.938 -8.125 1 98 241 GLU B N 1
ATOM 4065 C CA . GLU B 1 241 ? -1.816 13.898 -8.484 1 98 241 GLU B CA 1
ATOM 4066 C C . GLU B 1 241 ? -3.184 14.492 -8.805 1 98 241 GLU B C 1
ATOM 4068 O O . GLU B 1 241 ? -3.51 15.594 -8.352 1 98 241 GLU B O 1
ATOM 4073 N N . ASP B 1 242 ? -3.969 13.828 -9.641 1 98.25 242 ASP B N 1
ATOM 4074 C CA . ASP B 1 242 ? -5.355 14.203 -9.898 1 98.25 242 ASP B CA 1
ATOM 4075 C C . ASP B 1 242 ? -6.266 13.758 -8.75 1 98.25 242 ASP B C 1
ATOM 4077 O O . ASP B 1 242 ? -6.512 12.562 -8.578 1 98.25 242 ASP B O 1
ATOM 4081 N N . PRO B 1 243 ? -6.816 14.703 -7.973 1 98.56 243 PRO B N 1
ATOM 4082 C CA . PRO B 1 243 ? -7.645 14.32 -6.828 1 98.56 243 PRO B CA 1
ATOM 4083 C C . PRO B 1 243 ? -8.922 13.586 -7.246 1 98.56 243 PRO B C 1
ATOM 4085 O O . PRO B 1 243 ? -9.562 12.93 -6.422 1 98.56 243 PRO B O 1
ATOM 4088 N N . LEU B 1 244 ? -9.289 13.688 -8.531 1 98.69 244 LEU B N 1
ATOM 4089 C CA . LEU B 1 244 ? -10.492 13 -9 1 98.69 244 LEU B CA 1
ATOM 4090 C C . LEU B 1 244 ? -10.281 11.492 -9.016 1 98.69 244 LEU B C 1
ATOM 4092 O O . LEU B 1 244 ? -11.234 10.727 -8.859 1 98.69 244 LEU B O 1
ATOM 4096 N N . LEU B 1 245 ? -9.102 11.039 -9.234 1 98.75 245 LEU B N 1
ATOM 4097 C CA . LEU B 1 245 ? -8.812 9.609 -9.148 1 98.75 245 LEU B CA 1
ATOM 4098 C C . LEU B 1 245 ? -9.109 9.078 -7.746 1 98.75 245 LEU B C 1
ATOM 4100 O O . LEU B 1 245 ? -9.648 7.98 -7.594 1 98.75 245 LEU B O 1
ATOM 4104 N N . PHE B 1 246 ? -8.734 9.875 -6.75 1 98.88 246 PHE B N 1
ATOM 4105 C CA . PHE B 1 246 ? -9.055 9.555 -5.367 1 98.88 246 PHE B CA 1
ATOM 4106 C C . PHE B 1 246 ? -10.562 9.453 -5.172 1 98.88 246 PHE B C 1
ATOM 4108 O O . PHE B 1 246 ? -11.062 8.461 -4.641 1 98.88 246 PHE B O 1
ATOM 4115 N N . LYS B 1 247 ? -11.211 10.492 -5.594 1 98.81 247 LYS B N 1
ATOM 4116 C CA . LYS B 1 247 ? -12.672 10.562 -5.473 1 98.81 247 LYS B CA 1
ATOM 4117 C C . LYS B 1 247 ? -13.336 9.359 -6.145 1 98.81 247 LYS B C 1
ATOM 4119 O O . LYS B 1 247 ? -14.156 8.68 -5.535 1 98.81 247 LYS B O 1
ATOM 4124 N N . ASP B 1 248 ? -13.016 9.156 -7.422 1 98.81 248 ASP B N 1
ATOM 4125 C CA . ASP B 1 248 ? -13.664 8.102 -8.203 1 98.81 248 ASP B CA 1
ATOM 4126 C C . ASP B 1 248 ? -13.438 6.73 -7.562 1 98.81 248 ASP B C 1
ATOM 4128 O O . ASP B 1 248 ? -14.367 5.926 -7.469 1 98.81 248 ASP B O 1
ATOM 4132 N N . TYR B 1 249 ? -12.266 6.516 -7.129 1 98.75 249 TYR B N 1
ATOM 4133 C CA . TYR B 1 249 ? -11.961 5.215 -6.543 1 98.75 249 TYR B CA 1
ATOM 4134 C C . TYR B 1 249 ? -12.656 5.047 -5.195 1 98.75 249 TYR B C 1
ATOM 4136 O O . TYR B 1 249 ? -13.164 3.973 -4.887 1 98.75 249 TYR B O 1
ATOM 4144 N N . LEU B 1 250 ? -12.664 6.082 -4.352 1 98.88 250 LEU B N 1
ATOM 4145 C CA . LEU B 1 250 ? -13.344 6.043 -3.064 1 98.88 250 LEU B CA 1
ATOM 4146 C C . LEU B 1 250 ? -14.836 5.754 -3.25 1 98.88 250 LEU B C 1
ATOM 4148 O O . LEU B 1 250 ? -15.398 4.91 -2.549 1 98.88 250 LEU B O 1
ATOM 4152 N N . GLU B 1 251 ? -15.445 6.43 -4.172 1 98.69 251 GLU B N 1
ATOM 4153 C CA . GLU B 1 251 ? -16.875 6.266 -4.414 1 98.69 251 GLU B CA 1
ATOM 4154 C C . GLU B 1 251 ? -17.188 4.863 -4.938 1 98.69 251 GLU B C 1
ATOM 4156 O O . GLU B 1 251 ? -18.25 4.301 -4.629 1 98.69 251 GLU B O 1
ATOM 4161 N N . ALA B 1 252 ? -16.312 4.352 -5.734 1 98.31 252 ALA B N 1
ATOM 4162 C CA . ALA B 1 252 ? -16.516 3.025 -6.309 1 98.31 252 ALA B CA 1
ATOM 4163 C C . ALA B 1 252 ? -16.375 1.939 -5.246 1 98.31 252 ALA B C 1
ATOM 4165 O O . ALA B 1 252 ? -17.219 1.047 -5.141 1 98.31 252 ALA B O 1
ATOM 4166 N N . LYS B 1 253 ? -15.383 2.02 -4.453 1 97.88 253 LYS B N 1
ATOM 4167 C CA . LYS B 1 253 ? -15.008 0.914 -3.574 1 97.88 253 LYS B CA 1
ATOM 4168 C C . LYS B 1 253 ? -15.633 1.074 -2.193 1 97.88 253 LYS B C 1
ATOM 4170 O O . LYS B 1 253 ? -15.953 0.083 -1.533 1 97.88 253 LYS B O 1
ATOM 4175 N N . TYR B 1 254 ? -15.766 2.34 -1.785 1 97.88 254 TYR B N 1
ATOM 4176 C CA . TYR B 1 254 ? -16.281 2.639 -0.452 1 97.88 254 TYR B CA 1
ATOM 4177 C C . TYR B 1 254 ? -17.344 3.729 -0.507 1 97.88 254 TYR B C 1
ATOM 4179 O O . TYR B 1 254 ? -17.188 4.781 0.12 1 97.88 254 TYR B O 1
ATOM 4187 N N . PRO B 1 255 ? -18.453 3.611 -1.189 1 96.38 255 PRO B N 1
ATOM 4188 C CA . PRO B 1 255 ? -19.453 4.652 -1.425 1 96.38 255 PRO B CA 1
ATOM 4189 C C . PRO B 1 255 ? -19.984 5.262 -0.131 1 96.38 255 PRO B C 1
ATOM 4191 O O . PRO B 1 255 ? -20.469 6.395 -0.132 1 96.38 255 PRO B O 1
ATOM 4194 N N . GLY B 1 256 ? -19.719 4.832 1.032 1 96.5 256 GLY B N 1
ATOM 4195 C CA . GLY B 1 256 ? -20.25 5.355 2.279 1 96.5 256 GLY B CA 1
ATOM 4196 C C . GLY B 1 256 ? -19.297 6.293 2.994 1 96.5 256 GLY B C 1
ATOM 4197 O O . GLY B 1 256 ? -19.703 7.027 3.898 1 96.5 256 GLY B O 1
ATOM 4198 N N . VAL B 1 257 ? -18.141 6.41 2.529 1 97.75 257 VAL B N 1
ATOM 4199 C CA . VAL B 1 257 ? -17.141 7.27 3.166 1 97.75 257 VAL B CA 1
ATOM 4200 C C . VAL B 1 257 ? -17.203 8.664 2.551 1 97.75 257 VAL B C 1
ATOM 4202 O O . VAL B 1 257 ? -17.047 8.82 1.336 1 97.75 257 VAL B O 1
ATOM 4205 N N . GLU B 1 258 ? -17.469 9.672 3.379 1 98.25 258 GLU B N 1
ATOM 4206 C CA . GLU B 1 258 ? -17.562 11.047 2.902 1 98.25 258 GLU B CA 1
ATOM 4207 C C . GLU B 1 258 ? -16.172 11.648 2.676 1 98.25 258 GLU B C 1
ATOM 4209 O O . GLU B 1 258 ? -15.219 11.312 3.387 1 98.25 258 GLU B O 1
ATOM 4214 N N . TYR B 1 259 ? -16.078 12.469 1.681 1 98.81 259 TYR B N 1
ATOM 4215 C CA . TYR B 1 259 ? -14.82 13.141 1.349 1 98.81 259 TYR B CA 1
ATOM 4216 C C . TYR B 1 259 ? -15.055 14.602 1.011 1 98.81 259 TYR B C 1
ATOM 4218 O O . TYR B 1 259 ? -16.188 15.023 0.797 1 98.81 259 TYR B O 1
ATOM 4226 N N . TRP B 1 260 ? -13.992 15.398 1.073 1 98.75 260 TRP B N 1
ATOM 4227 C CA . TRP B 1 260 ? -14.062 16.797 0.658 1 98.75 260 TRP B CA 1
ATOM 4228 C C . TRP B 1 260 ? -12.891 17.156 -0.255 1 98.75 260 TRP B C 1
ATOM 4230 O O . TRP B 1 260 ? -11.734 16.891 0.081 1 98.75 260 TRP B O 1
ATOM 4240 N N . ILE B 1 261 ? -13.156 17.562 -1.388 1 98.62 261 ILE B N 1
ATOM 4241 C CA . ILE B 1 261 ? -12.258 18.188 -2.35 1 98.62 261 ILE B CA 1
ATOM 4242 C C . ILE B 1 261 ? -12.797 19.578 -2.727 1 98.62 261 ILE B C 1
ATOM 4244 O O . ILE B 1 261 ? -13.906 19.688 -3.262 1 98.62 261 ILE B O 1
ATOM 4248 N N . GLY B 1 262 ? -12.062 20.562 -2.383 1 97.25 262 GLY B N 1
ATOM 4249 C CA . GLY B 1 262 ? -12.57 21.906 -2.578 1 97.25 262 GLY B CA 1
ATOM 4250 C C . GLY B 1 262 ? -11.477 22.953 -2.75 1 97.25 262 GLY B C 1
ATOM 4251 O O . GLY B 1 262 ? -10.383 22.625 -3.223 1 97.25 262 GLY B O 1
ATOM 4252 N N . ASN B 1 263 ? -11.844 24.156 -2.465 1 96.81 263 ASN B N 1
ATOM 4253 C CA . ASN B 1 263 ? -10.93 25.25 -2.744 1 96.81 263 ASN B CA 1
ATOM 4254 C C . ASN B 1 263 ? -10.188 25.703 -1.485 1 96.81 263 ASN B C 1
ATOM 4256 O O . ASN B 1 263 ? -10.727 25.609 -0.38 1 96.81 263 ASN B O 1
ATOM 4260 N N . HIS B 1 264 ? -8.992 26.172 -1.724 1 97.19 264 HIS B N 1
ATOM 4261 C CA . HIS B 1 264 ? -8.25 26.797 -0.631 1 97.19 264 HIS B CA 1
ATOM 4262 C C . HIS B 1 264 ? -9.039 27.938 -0.002 1 97.19 264 HIS B C 1
ATOM 4264 O O . HIS B 1 264 ? -9.719 28.688 -0.704 1 97.19 264 HIS B O 1
ATOM 4270 N N . GLY B 1 265 ? -8.953 28.047 1.261 1 97.06 265 GLY B N 1
ATOM 4271 C CA . GLY B 1 265 ? -9.562 29.156 1.968 1 97.06 265 GLY B CA 1
ATOM 4272 C C . GLY B 1 265 ? -11.031 28.922 2.273 1 97.06 265 GLY B C 1
ATOM 4273 O O . GLY B 1 265 ? -11.641 29.688 3.027 1 97.06 265 GLY B O 1
ATOM 4274 N N . ASP B 1 266 ? -11.594 27.875 1.676 1 95.38 266 ASP B N 1
ATOM 4275 C CA . ASP B 1 266 ? -12.984 27.562 1.965 1 95.38 266 ASP B CA 1
ATOM 4276 C C . ASP B 1 266 ? -13.133 26.984 3.369 1 95.38 266 ASP B C 1
ATOM 4278 O O . ASP B 1 266 ? -12.289 26.203 3.818 1 95.38 266 ASP B O 1
ATOM 4282 N N . ARG B 1 267 ? -14.25 27.422 4.012 1 97.25 267 ARG B N 1
ATOM 4283 C CA . ARG B 1 267 ? -14.586 26.844 5.316 1 97.25 267 ARG B CA 1
ATOM 4284 C C . ARG B 1 267 ? -15.375 25.547 5.16 1 97.25 267 ARG B C 1
ATOM 4286 O O . ARG B 1 267 ? -16.328 25.484 4.387 1 97.25 267 ARG B O 1
ATOM 4293 N N . VAL B 1 268 ? -14.961 24.547 5.883 1 98.38 268 VAL B N 1
ATOM 4294 C CA . VAL B 1 268 ? -15.688 23.281 5.938 1 98.38 268 VAL B CA 1
ATOM 4295 C C . VAL B 1 268 ? -16.062 22.953 7.383 1 98.38 268 VAL B C 1
ATOM 4297 O O . VAL B 1 268 ? -15.211 23 8.273 1 98.38 268 VAL B O 1
ATOM 4300 N N . LEU B 1 269 ? -17.328 22.703 7.621 1 97.75 269 LEU B N 1
ATOM 4301 C CA . LEU B 1 269 ? -17.828 22.328 8.938 1 97.75 269 LEU B CA 1
ATOM 4302 C C . LEU B 1 269 ? -18.078 20.828 9.016 1 97.75 269 LEU B C 1
ATOM 4304 O O . LEU B 1 269 ? -18.656 20.25 8.102 1 97.75 269 LEU B O 1
ATOM 4308 N N . VAL B 1 270 ? -17.547 20.219 10.109 1 97.56 270 VAL B N 1
ATOM 4309 C CA . VAL B 1 270 ? -17.734 18.797 10.328 1 97.56 270 VAL B CA 1
ATOM 4310 C C . VAL B 1 270 ? -18.344 18.547 11.703 1 97.56 270 VAL B C 1
ATOM 4312 O O . VAL B 1 270 ? -17.969 19.203 12.68 1 97.56 270 VAL B O 1
ATOM 4315 N N . ARG B 1 271 ? -19.266 17.672 11.75 1 95 271 ARG B N 1
ATOM 4316 C CA . ARG B 1 271 ? -19.922 17.312 13.008 1 95 271 ARG B CA 1
ATOM 4317 C C . ARG B 1 271 ? -19.594 15.875 13.398 1 95 271 ARG B C 1
ATOM 4319 O O . ARG B 1 271 ? -19.531 14.992 12.531 1 95 271 ARG B O 1
ATOM 4326 N N . HIS B 1 272 ? -19.344 15.734 14.656 1 91.88 272 HIS B N 1
ATOM 4327 C CA . HIS B 1 272 ? -19.141 14.383 15.156 1 91.88 272 HIS B CA 1
ATOM 4328 C C . HIS B 1 272 ? -20.328 13.484 14.844 1 91.88 272 HIS B C 1
ATOM 4330 O O . HIS B 1 272 ? -21.484 13.883 15.047 1 91.88 272 HIS B O 1
ATOM 4336 N N . LYS B 1 273 ? -20.062 12.234 14.391 1 72.69 273 LYS B N 1
ATOM 4337 C CA . LYS B 1 273 ? -21.141 11.289 14.07 1 72.69 273 LYS B CA 1
ATOM 4338 C C . LYS B 1 273 ? -21.578 10.516 15.305 1 72.69 273 LYS B C 1
ATOM 4340 O O . LYS B 1 273 ? -20.766 10.211 16.172 1 72.69 273 LYS B O 1
#

InterPro domains:
  IPR001279 Metallo-beta-lactamase [PF12706] (40-233)
  IPR036866 Ribonuclease Z/Hydroxyacylglutathione hydrolase-like [G3DSA:3.60.15.10] (1-272)
  IPR036866 Ribonuclease Z/Hydroxyacylglutathione hydrolase-like [SSF56281] (8-242)
  IPR050114 UPF0173/UPF0282/UlaG metal-dependent hydrolases [PTHR43546] (19-267)

Solvent-accessible surface area (backbone atoms only — not comparable to full-atom values): 27479 Å² total; per-residue (Å²): 115,45,39,45,68,61,33,49,49,52,60,70,67,56,78,54,58,86,30,27,37,37,37,26,37,58,46,42,70,9,30,39,36,38,41,48,92,34,30,34,33,33,13,52,44,46,67,86,56,92,71,48,71,57,75,50,48,42,52,45,73,66,44,54,68,41,44,31,39,34,26,31,31,92,42,58,65,24,34,27,68,89,36,48,42,49,31,49,64,35,9,71,76,32,34,37,37,33,28,49,80,46,47,67,61,49,21,66,75,38,72,40,66,59,85,40,49,44,64,36,32,61,77,34,70,48,78,56,86,82,26,42,42,30,25,34,66,17,17,56,71,48,78,57,56,39,87,89,78,63,44,30,58,31,24,16,35,38,42,34,34,41,79,33,34,34,38,38,37,42,60,25,30,88,56,83,54,48,68,64,58,56,49,73,70,52,71,30,35,33,35,41,39,37,29,33,15,63,52,31,74,37,46,76,69,72,42,78,32,31,15,34,37,62,54,40,36,52,53,44,55,72,57,50,29,59,27,36,31,74,24,34,25,65,35,30,83,89,50,37,43,67,68,60,59,36,50,46,27,31,50,65,78,34,66,83,52,42,67,56,86,83,60,51,37,39,81,45,82,46,59,50,129,115,45,40,42,70,60,32,51,47,52,59,71,66,56,80,54,58,85,30,26,36,36,38,28,37,58,47,43,70,10,31,39,36,38,42,46,90,35,29,35,33,32,13,52,45,46,66,86,56,91,69,47,70,58,75,49,48,42,54,47,73,65,43,53,69,40,45,30,39,36,26,30,30,92,42,58,66,24,34,26,68,90,37,47,42,49,30,48,63,35,10,70,77,32,34,34,38,32,28,51,80,45,46,67,61,48,20,66,74,39,73,39,67,59,88,40,48,44,65,36,33,61,78,34,70,47,78,55,83,80,26,41,41,29,25,33,66,17,17,58,70,47,77,57,53,38,87,92,76,62,45,29,58,32,23,17,38,38,43,33,34,40,79,33,34,33,37,37,37,43,60,25,30,89,55,82,54,50,68,65,59,56,50,72,71,53,71,31,35,33,35,40,37,36,30,32,16,64,53,30,71,38,47,76,68,71,41,78,33,32,15,34,37,61,55,42,37,51,53,43,56,72,57,48,29,58,25,37,30,73,23,35,26,65,35,30,85,88,48,36,43,67,68,61,58,35,49,47,26,30,49,64,77,34,66,83,53,43,68,55,85,82,58,52,36,39,81,44,82,45,62,53,129

Nearest PDB structures (foldseek):
  3bv6-assembly1_C  TM=8.461E-01  e=3.048E-22  Vibrio cholerae O1 biovar El Tor str. N16961
  2wym-assembly1_E  TM=8.300E-01  e=8.175E-22  Escherichia coli
  2wyl-assembly1_A  TM=8.164E-01  e=8.695E-22  Escherichia coli
  2wyl-assembly1_F  TM=8.370E-01  e=5.882E-21  Escherichia coli
  2wym-assembly1_F  TM=8.234E-01  e=3.592E-21  Escherichia coli